Protein AF-0000000087532679 (afdb_homodimer)

Organism: NCBI:txid342944

Solvent-accessible surface area (backbone atoms only — not comparable to full-atom values): 35878 Å² total; per-residue (Å²): 112,37,63,60,51,44,54,58,48,62,66,68,59,57,72,40,58,25,44,44,60,77,24,43,77,76,28,73,90,61,59,66,96,66,51,72,66,53,53,42,48,53,50,46,52,40,54,28,49,45,52,49,39,54,51,51,52,53,37,32,77,70,64,75,39,49,64,50,41,63,47,46,50,32,45,17,40,43,46,17,37,46,68,51,54,57,79,77,25,33,42,28,25,24,64,58,44,52,65,42,43,37,79,63,67,46,50,66,35,37,52,52,28,39,26,56,69,37,73,68,30,60,57,69,54,88,85,49,45,60,49,69,56,31,78,58,75,22,54,33,38,39,52,28,27,52,53,8,39,50,33,52,76,69,68,48,97,48,40,18,36,28,43,36,39,52,52,20,70,57,37,28,44,30,52,35,15,48,19,49,18,24,39,68,31,13,15,25,36,42,34,29,50,30,44,50,50,41,76,71,46,47,50,78,67,62,27,40,28,90,48,73,18,49,34,22,45,40,15,40,27,26,34,38,26,29,34,8,29,23,35,63,26,26,21,42,53,37,38,50,31,50,54,36,6,74,74,34,41,18,24,32,38,23,23,51,36,37,59,73,54,36,61,32,77,81,78,53,61,52,78,78,70,49,54,69,66,58,52,53,56,52,58,63,41,32,29,68,62,17,48,47,46,34,34,39,75,68,68,62,52,48,71,68,60,51,50,51,40,48,52,50,36,54,50,52,50,52,53,25,48,53,56,45,69,68,52,76,80,82,50,70,49,57,56,56,58,73,72,39,95,70,65,51,71,71,55,43,52,50,40,54,54,42,50,57,60,67,70,101,112,36,63,59,49,45,55,58,49,61,67,68,60,57,70,41,57,27,43,46,60,77,24,43,77,75,28,73,91,63,58,65,95,66,52,73,67,52,52,42,48,54,51,46,53,40,54,28,49,46,54,48,40,54,49,50,53,52,37,30,76,70,64,76,38,49,63,48,41,64,48,46,50,33,45,18,41,43,48,17,38,47,69,49,54,58,79,76,25,32,42,27,25,23,66,58,44,52,66,41,44,37,78,63,67,46,51,65,34,37,52,52,28,40,26,55,68,36,72,68,31,61,59,69,56,90,86,51,44,58,49,66,56,30,77,58,75,23,54,34,40,41,52,29,28,52,52,9,38,50,33,52,76,70,69,47,98,49,41,18,35,28,44,39,38,54,51,18,69,55,36,29,44,32,52,34,15,47,19,50,18,24,40,66,31,12,16,24,35,42,35,30,50,29,42,51,47,42,75,69,44,47,48,77,67,61,27,40,27,91,49,75,18,50,34,22,46,39,16,41,27,24,35,38,27,28,34,8,28,24,35,64,26,26,21,40,53,37,38,51,31,51,54,36,6,72,73,36,40,18,24,32,38,22,23,49,37,38,59,74,55,36,62,30,76,79,79,52,61,51,76,79,68,50,55,70,66,58,52,52,56,51,59,64,39,31,28,65,62,16,50,47,46,34,33,40,76,68,68,62,52,50,71,68,61,49,50,52,39,49,53,50,36,54,51,52,51,53,52,26,49,54,57,45,68,68,51,77,80,84,49,71,50,56,57,58,57,72,71,38,93,71,65,51,69,72,55,44,52,50,39,56,52,42,50,58,59,67,71,102

Foldseek 3Di:
DVVVVQVVLLVVFDAFFQFFLQLDGPDPVLFDDDDLVRLVVLLLLLLLLQLVLVVVLVCVVVVLFAWAFRCFFQSLLQSLLLSLFDLQAAEAEAPHNVSSQVVSPDALLLVRCVRRVNVSVQDDDPSRRYHPHDHPQQQSLQVQLVVQLVCVVVVHLYHYEYEGELLSLLDPSNLVSLLSLQVSLGLYEYEYEYQQDDQQRGSVVSDVRPDSQSSSVSSVAHGHEYASLANSRSNSVSNVQNVSSSVRGHYYYYHHIHRLDGRISPDRDRVVRDDPVVNVVSVSSHSSNSSQSNCVVVPSDDPVSSVVSSVVSVVSSVVSSVVSVPDDDDFPLNVLVVPDPDHDPVSVVVNVVRVVVVVD/DVVVVQVVLLVVFDAFFQFFLQLDGPDPVLFDDDDLVLLVVLLLLLLLLQLLLVVVLVCVVVVLFAWAFRCFFQSLLQSLLLSLFDLQAAEAEAPHNVSSQVVSPDALLLVRCVRRVHVSVQDDDPSRRYHPHDHPQLQSLQVQLVVQLVCVVVVHLYHYEYEGELLSLLDPSNLVSLLSLQVSLGLYEYEYEYQQDDQQRGSVVSDVRPDSQSSSVSSVAHGHEYASLANSRSNSVSNVQNVSSSVRGHYYYYHHIHRLDGRISPDRDRVVRDDPVVNVVSVSSHSSNNSQSNCVVVVSDDPVSSVVSSVVSVVSSVVSSVVSVPDDDDFPLNVLVVPDPDHDPVSVVVNVVRVVVVVD

Structure (mmCIF, N/CA/C/O backbone):
data_AF-0000000087532679-model_v1
#
loop_
_entity.id
_entity.type
_entity.pdbx_description
1 polymer 'Pyruvate dehydrogenase E1 component subunit alpha'
#
loop_
_atom_site.group_PDB
_atom_site.id
_atom_site.type_symbol
_atom_site.label_atom_id
_atom_site.label_alt_id
_atom_site.label_comp_id
_atom_site.label_asym_id
_atom_site.label_entity_id
_atom_site.label_seq_id
_atom_site.pdbx_PDB_ins_code
_atom_site.Cartn_x
_atom_site.Cartn_y
_atom_site.Cartn_z
_atom_site.occupancy
_atom_site.B_iso_or_equiv
_atom_site.auth_seq_id
_atom_site.auth_comp_id
_atom_site.auth_asym_id
_atom_site.auth_atom_id
_atom_site.pdbx_PDB_model_num
ATOM 1 N N . MET A 1 1 ? -3.77 -19.828 13.094 1 72.62 1 MET A N 1
ATOM 2 C CA . MET A 1 1 ? -2.443 -19.297 13.398 1 72.62 1 MET A CA 1
ATOM 3 C C . MET A 1 1 ? -2.309 -17.859 12.914 1 72.62 1 MET A C 1
ATOM 5 O O . MET A 1 1 ? -2.053 -16.953 13.703 1 72.62 1 MET A O 1
ATOM 9 N N . ALA A 1 2 ? -2.803 -17.547 11.773 1 78.81 2 ALA A N 1
ATOM 10 C CA . ALA A 1 2 ? -2.617 -16.219 11.195 1 78.81 2 ALA A CA 1
ATOM 11 C C . ALA A 1 2 ? -3.557 -15.195 11.844 1 78.81 2 ALA A C 1
ATOM 13 O O . ALA A 1 2 ? -3.174 -14.047 12.07 1 78.81 2 ALA A O 1
ATOM 14 N N . GLU A 1 3 ? -4.695 -15.688 12.258 1 80.06 3 GLU A N 1
ATOM 15 C CA . GLU A 1 3 ? -5.656 -14.781 12.883 1 80.06 3 GLU A CA 1
ATOM 16 C C . GLU A 1 3 ? -5.168 -14.312 14.25 1 80.06 3 GLU A C 1
ATOM 18 O O . GLU A 1 3 ? -5.305 -13.133 14.586 1 80.06 3 GLU A O 1
ATOM 23 N N . LYS A 1 4 ? -4.613 -15.227 14.93 1 84.81 4 LYS A N 1
ATOM 24 C CA . LYS A 1 4 ? -4.078 -14.898 16.25 1 84.81 4 LYS A CA 1
ATOM 25 C C . LYS A 1 4 ? -2.908 -13.922 16.141 1 84.81 4 LYS A C 1
ATOM 27 O O . LYS A 1 4 ? -2.783 -12.992 16.938 1 84.81 4 LYS A O 1
ATOM 32 N N . THR A 1 5 ? -2.107 -14.078 15.062 1 91.31 5 THR A N 1
ATOM 33 C CA . THR A 1 5 ? -0.958 -13.211 14.828 1 91.31 5 THR A CA 1
ATOM 34 C C . THR A 1 5 ? -1.407 -11.781 14.555 1 91.31 5 THR A C 1
ATOM 36 O O . THR A 1 5 ? -0.875 -10.836 15.133 1 91.31 5 THR A O 1
ATOM 39 N N . LEU A 1 6 ? -2.434 -11.617 13.773 1 94.06 6 LEU A N 1
ATOM 40 C CA . LEU A 1 6 ? -2.93 -10.289 13.414 1 94.06 6 LEU A CA 1
ATOM 41 C C . LEU A 1 6 ? -3.475 -9.562 14.641 1 94.06 6 LEU A C 1
ATOM 43 O O . LEU A 1 6 ? -3.172 -8.391 14.867 1 94.06 6 LEU A O 1
ATOM 47 N N . LYS A 1 7 ? -4.273 -10.273 15.453 1 93.62 7 LYS A N 1
ATOM 48 C CA . LYS A 1 7 ? -4.844 -9.68 16.672 1 93.62 7 LYS A CA 1
ATOM 49 C C . LYS A 1 7 ? -3.748 -9.219 17.625 1 93.62 7 LYS A C 1
ATOM 51 O O . LYS A 1 7 ? -3.832 -8.133 18.188 1 93.62 7 LYS A O 1
ATOM 56 N N . ASN A 1 8 ? -2.746 -10.047 17.766 1 95.06 8 ASN A N 1
ATOM 57 C CA . ASN A 1 8 ? -1.613 -9.719 18.609 1 95.06 8 ASN A CA 1
ATOM 58 C C . ASN A 1 8 ? -0.897 -8.461 18.125 1 95.06 8 ASN A C 1
ATOM 60 O O . ASN A 1 8 ? -0.481 -7.625 18.938 1 95.06 8 ASN A O 1
ATOM 64 N N . ILE A 1 9 ? -0.786 -8.352 16.891 1 95.88 9 ILE A N 1
ATOM 65 C CA . ILE A 1 9 ? -0.089 -7.215 16.281 1 95.88 9 ILE A CA 1
ATOM 66 C C . ILE A 1 9 ? -0.91 -5.941 16.484 1 95.88 9 ILE A C 1
ATOM 68 O O . ILE A 1 9 ? -0.376 -4.91 16.891 1 95.88 9 ILE A O 1
ATOM 72 N N . GLU A 1 10 ? -2.186 -6.047 16.234 1 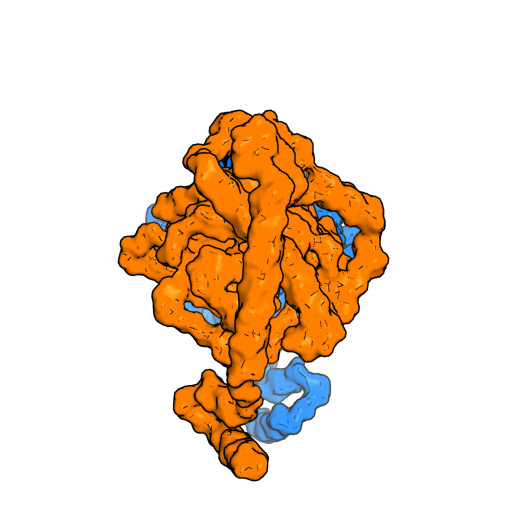95.62 10 GLU A N 1
ATOM 73 C CA . GLU A 1 10 ? -3.072 -4.891 16.344 1 95.62 10 GLU A CA 1
ATOM 74 C C . GLU A 1 10 ? -3.092 -4.328 17.75 1 95.62 10 GLU A C 1
ATOM 76 O O . GLU A 1 10 ? -3.219 -3.117 17.953 1 95.62 10 GLU A O 1
ATOM 81 N N . GLU A 1 11 ? -2.873 -5.121 18.734 1 94.38 11 GLU A N 1
ATOM 82 C CA . GLU A 1 11 ? -2.912 -4.727 20.141 1 94.38 11 GLU A CA 1
ATOM 83 C C . GLU A 1 11 ? -1.656 -3.953 20.531 1 94.38 11 GLU A C 1
ATOM 85 O O . GLU A 1 11 ? -1.617 -3.316 21.594 1 94.38 11 GLU A O 1
ATOM 90 N N . GLN A 1 12 ? -0.713 -3.908 19.672 1 94.56 12 GLN A N 1
ATOM 91 C CA . GLN A 1 12 ? 0.541 -3.227 19.969 1 94.56 12 GLN A CA 1
ATOM 92 C C . GLN A 1 12 ? 0.451 -1.739 19.656 1 94.56 12 GLN A C 1
ATOM 94 O O . GLN A 1 12 ? 1.36 -0.972 19.969 1 94.56 12 GLN A O 1
ATOM 99 N N . PHE A 1 13 ? -0.584 -1.273 19.047 1 96.69 13 PHE A N 1
ATOM 100 C CA . PHE A 1 13 ? -0.722 0.117 18.625 1 96.69 13 PHE A CA 1
ATOM 101 C C . PHE A 1 13 ? -1.685 0.865 19.547 1 96.69 13 PHE A C 1
ATOM 103 O O . PHE A 1 13 ? -2.666 1.446 19.078 1 96.69 13 PHE A O 1
ATOM 110 N N . GLU A 1 14 ? -1.317 0.918 20.75 1 95.88 14 GLU A N 1
ATOM 111 C CA . GLU A 1 14 ? -2.109 1.676 21.719 1 95.88 14 GLU A CA 1
ATOM 112 C C . GLU A 1 14 ? -1.938 3.178 21.516 1 95.88 14 GLU A C 1
ATOM 114 O O . GLU A 1 14 ? -0.854 3.641 21.141 1 95.88 14 GLU A O 1
ATOM 119 N N . MET A 1 15 ? -2.953 3.82 21.781 1 97.75 15 MET A N 1
ATOM 120 C CA . MET A 1 15 ? -2.926 5.27 21.609 1 97.75 15 MET A CA 1
ATOM 121 C C . MET A 1 15 ? -1.982 5.926 22.609 1 97.75 15 MET A C 1
ATOM 123 O O . MET A 1 15 ? -2.121 5.734 23.812 1 97.75 15 MET A O 1
ATOM 127 N N . PHE A 1 16 ? -0.968 6.637 22.156 1 98.31 16 PHE A N 1
ATOM 128 C CA . PHE A 1 16 ? -0.033 7.422 22.953 1 98.31 16 PHE A CA 1
ATOM 129 C C . PHE A 1 16 ? -0.676 8.727 23.406 1 98.31 16 PHE A C 1
ATOM 131 O O . PHE A 1 16 ? -1.255 9.453 22.609 1 98.31 16 PHE A O 1
ATOM 138 N N . GLN A 1 17 ? -0.667 8.984 24.672 1 98.56 17 GLN A N 1
ATOM 139 C CA . GLN A 1 17 ? -1.291 10.156 25.281 1 98.56 17 GLN A CA 1
ATOM 140 C C . GLN A 1 17 ? -0.46 10.672 26.453 1 98.56 17 GLN A C 1
ATOM 142 O O . GLN A 1 17 ? 0.183 9.891 27.156 1 98.56 17 GLN A O 1
ATOM 147 N N . ILE A 1 18 ? -0.441 11.969 26.594 1 98.75 18 ILE A N 1
ATOM 148 C CA . ILE A 1 18 ? 0.29 12.57 27.719 1 98.75 18 ILE A CA 1
ATOM 149 C C . ILE A 1 18 ? -0.682 13.297 28.641 1 98.75 18 ILE A C 1
ATOM 151 O O . ILE A 1 18 ? -0.603 13.164 29.859 1 98.75 18 ILE A O 1
ATOM 155 N N . LEU A 1 19 ? -1.645 14.062 28.047 1 98.69 19 LEU A N 1
ATOM 156 C CA . LEU A 1 19 ? -2.701 14.742 28.781 1 98.69 19 LEU A CA 1
ATOM 157 C C . LEU A 1 19 ? -4.055 14.102 28.516 1 98.69 19 LEU A C 1
ATOM 159 O O . LEU A 1 19 ? -4.383 13.789 27.359 1 98.69 19 LEU A O 1
ATOM 163 N N . ASN A 1 20 ? -4.773 13.891 29.531 1 98 20 ASN A N 1
ATOM 164 C CA . ASN A 1 20 ? -6.145 13.453 29.297 1 98 20 ASN A CA 1
ATOM 165 C C . ASN A 1 20 ? -7.066 14.633 29 1 98 20 ASN A C 1
ATOM 167 O O . ASN A 1 20 ? -6.602 15.766 28.859 1 98 20 ASN A O 1
ATOM 171 N N . GLU A 1 21 ? -8.352 14.422 28.828 1 95.62 21 GLU A N 1
ATOM 172 C CA . GLU A 1 21 ? -9.312 15.43 28.391 1 95.62 21 GLU A CA 1
ATOM 173 C C . GLU A 1 21 ? -9.484 16.516 29.453 1 95.62 21 GLU A C 1
ATOM 175 O O . GLU A 1 21 ? -9.938 17.625 29.141 1 95.62 21 GLU A O 1
ATOM 180 N N . GLU A 1 22 ? -9.078 16.234 30.656 1 96.94 22 GLU A N 1
ATOM 181 C CA . GLU A 1 22 ? -9.203 17.203 31.75 1 96.94 22 GLU A CA 1
ATOM 182 C C . GLU A 1 22 ? -7.906 17.984 31.938 1 96.94 22 GLU A C 1
ATOM 184 O O . GLU A 1 22 ? -7.773 18.75 32.906 1 96.94 22 GLU A O 1
ATOM 189 N N . GLY A 1 23 ? -6.926 17.75 31.047 1 97.69 23 GLY A N 1
ATOM 190 C CA . GLY A 1 23 ? -5.672 18.484 31.125 1 97.69 23 GLY A CA 1
ATOM 191 C C . GLY A 1 23 ? -4.723 17.938 32.188 1 97.69 23 GLY A C 1
ATOM 192 O O . GLY A 1 23 ? -3.779 18.609 32.562 1 97.69 23 GLY A O 1
ATOM 193 N N . LYS A 1 24 ? -4.992 16.75 32.625 1 98.31 24 LYS A N 1
ATOM 194 C CA . LYS A 1 24 ? -4.137 16.109 33.625 1 98.31 24 LYS A CA 1
ATOM 195 C C . LYS A 1 24 ? -3.107 15.203 32.969 1 98.31 24 LYS A C 1
ATOM 197 O O . LYS A 1 24 ? -3.412 14.516 32 1 98.31 24 LYS A O 1
ATOM 202 N N . ILE A 1 25 ? -1.941 15.18 33.531 1 98.38 25 ILE A N 1
ATOM 203 C CA . ILE A 1 25 ? -0.864 14.344 33.031 1 98.38 25 ILE A CA 1
ATOM 204 C C . ILE A 1 25 ? -1.159 12.875 33.312 1 98.38 25 ILE A C 1
ATOM 206 O O . ILE A 1 25 ? -1.368 12.5 34.469 1 98.38 25 ILE A O 1
ATOM 210 N N . VAL A 1 26 ? -1.187 12.047 32.312 1 98.25 26 VAL A N 1
ATOM 211 C CA . VAL A 1 26 ? -1.445 10.625 32.5 1 98.25 26 VAL A CA 1
ATOM 212 C C . VAL A 1 26 ? -0.218 9.82 32.094 1 98.25 26 VAL A C 1
ATOM 214 O O . VAL A 1 26 ? -0.177 8.602 32.281 1 98.25 26 VAL A O 1
ATOM 217 N N . ASN A 1 27 ? 0.764 10.445 31.516 1 97.94 27 ASN A N 1
ATOM 218 C CA . ASN A 1 27 ? 2.039 9.844 31.125 1 97.94 27 ASN A CA 1
ATOM 219 C C . ASN A 1 27 ? 3.207 10.781 31.422 1 97.94 27 ASN A C 1
ATOM 221 O O . ASN A 1 27 ? 3.736 11.422 30.516 1 97.94 27 ASN A O 1
ATOM 225 N N . LYS A 1 28 ? 3.713 10.781 32.625 1 97.25 28 LYS A N 1
ATOM 226 C CA . LYS A 1 28 ? 4.715 11.727 33.094 1 97.25 28 LYS A CA 1
ATOM 227 C C . LYS A 1 28 ? 6.055 11.508 32.406 1 97.25 28 LYS A C 1
ATOM 229 O O . LYS A 1 28 ? 6.785 12.469 32.125 1 97.25 28 LYS A O 1
ATOM 234 N N . ASP A 1 29 ? 6.359 10.281 32.094 1 96.94 29 ASP A N 1
ATOM 235 C CA . ASP A 1 29 ? 7.656 9.93 31.516 1 96.94 29 ASP A CA 1
ATOM 236 C C . ASP A 1 29 ? 7.805 10.5 30.109 1 96.94 29 ASP A C 1
ATOM 238 O O . ASP A 1 29 ? 8.922 10.695 29.641 1 96.94 29 ASP A O 1
ATOM 242 N N . ALA A 1 30 ? 6.664 10.812 29.469 1 97.12 30 ALA A N 1
ATOM 243 C CA . ALA A 1 30 ? 6.707 11.258 28.078 1 97.12 30 ALA A CA 1
ATOM 244 C C . ALA A 1 30 ? 6.578 12.781 27.984 1 97.12 30 ALA A C 1
ATOM 246 O O . ALA A 1 30 ? 6.625 13.344 26.891 1 97.12 30 ALA A O 1
ATOM 247 N N . LEU A 1 31 ? 6.398 13.422 29.125 1 97.56 31 LEU A N 1
ATOM 248 C CA . LEU A 1 31 ? 6.238 14.875 29.109 1 97.56 31 LEU A CA 1
ATOM 249 C C . LEU A 1 31 ? 7.426 15.547 28.438 1 97.56 31 LEU A C 1
ATOM 251 O O . LEU A 1 31 ? 8.57 15.359 28.844 1 97.56 31 LEU A O 1
ATOM 255 N N . PRO A 1 32 ? 7.184 16.281 27.359 1 97.44 32 PRO A N 1
ATOM 256 C CA . PRO A 1 32 ? 8.312 16.922 26.688 1 97.44 32 PRO A CA 1
ATOM 257 C C . PRO A 1 32 ? 8.938 18.047 27.5 1 97.44 32 PRO A C 1
ATOM 259 O O . PRO A 1 32 ? 8.273 18.609 28.375 1 97.44 32 PRO A O 1
ATOM 262 N N . ASP A 1 33 ? 10.188 18.328 27.156 1 95.5 33 ASP A N 1
ATOM 263 C CA . ASP A 1 33 ? 10.922 19.391 27.828 1 95.5 33 ASP A CA 1
ATOM 264 C C . ASP A 1 33 ? 10.703 20.734 27.141 1 95.5 33 ASP A C 1
ATOM 266 O O . ASP A 1 33 ? 11.641 21.312 26.594 1 95.5 33 ASP A O 1
ATOM 270 N N . LEU A 1 34 ? 9.523 21.219 27.234 1 98.19 34 LEU A N 1
ATOM 271 C CA . LEU A 1 34 ? 9.18 22.531 26.688 1 98.19 34 LEU A CA 1
ATOM 272 C C . LEU A 1 34 ? 9.242 23.609 27.781 1 98.19 34 LEU A C 1
ATOM 274 O O . LEU A 1 34 ? 8.812 23.375 28.906 1 98.19 34 LEU A O 1
ATOM 278 N N . SER A 1 35 ? 9.82 24.766 27.438 1 98.31 35 SER A N 1
ATOM 279 C CA . SER A 1 35 ? 9.828 25.891 28.359 1 98.31 35 SER A CA 1
ATOM 280 C C . SER A 1 35 ? 8.43 26.453 28.547 1 98.31 35 SER A C 1
ATOM 282 O O . SER A 1 35 ? 7.523 26.172 27.766 1 98.31 35 SER A O 1
ATOM 284 N N . ASP A 1 36 ? 8.266 27.234 29.562 1 98.31 36 ASP A N 1
ATOM 285 C CA . ASP A 1 36 ? 6.992 27.906 29.797 1 98.31 36 ASP A CA 1
ATOM 286 C C . ASP A 1 36 ? 6.598 28.766 28.594 1 98.31 36 ASP A C 1
ATOM 288 O O . ASP A 1 36 ? 5.434 28.781 28.203 1 98.31 36 ASP A O 1
ATOM 292 N N . GLU A 1 37 ? 7.566 29.406 28.031 1 98.38 37 GLU A N 1
ATOM 293 C CA . GLU A 1 37 ? 7.32 30.25 26.859 1 98.38 37 GLU A CA 1
ATOM 294 C C . GLU A 1 37 ? 6.871 29.422 25.672 1 98.38 37 GLU A C 1
ATOM 296 O O . GLU A 1 37 ? 6 29.844 24.906 1 98.38 37 GLU A O 1
ATOM 301 N N . GLU A 1 38 ? 7.492 28.297 25.531 1 98.69 38 GLU A N 1
ATOM 302 C CA . GLU A 1 38 ? 7.121 27.422 24.422 1 98.69 38 GLU A CA 1
ATOM 303 C C . GLU A 1 38 ? 5.703 26.891 24.594 1 98.69 38 GLU A C 1
ATOM 305 O O . GLU A 1 38 ? 4.957 26.766 23.625 1 98.69 38 GLU A O 1
ATOM 310 N N . LEU A 1 39 ? 5.383 26.516 25.781 1 98.75 39 LEU A N 1
ATOM 311 C CA . LEU A 1 39 ? 4.031 26.047 26.078 1 98.75 39 LEU A CA 1
ATOM 312 C C . LEU A 1 39 ? 3.008 27.141 25.75 1 98.75 39 LEU A C 1
ATOM 314 O O . LEU A 1 39 ? 1.976 26.859 25.141 1 98.75 39 LEU A O 1
ATOM 318 N N . GLN A 1 40 ? 3.26 28.344 26.156 1 98.75 40 GLN A N 1
ATOM 319 C CA . GLN A 1 40 ? 2.371 29.469 25.875 1 98.75 40 GLN A CA 1
ATOM 320 C C . GLN A 1 40 ? 2.271 29.719 24.375 1 98.75 40 GLN A C 1
ATOM 322 O O . GLN A 1 40 ? 1.193 30.031 23.859 1 98.75 40 GLN A O 1
ATOM 327 N N . GLU A 1 41 ? 3.412 29.625 23.734 1 98.69 41 GLU A N 1
ATOM 328 C CA . GLU A 1 41 ? 3.424 29.844 22.297 1 98.69 41 GLU A CA 1
ATOM 329 C C . GLU A 1 41 ? 2.557 28.812 21.578 1 98.69 41 GLU A C 1
ATOM 331 O O . GLU A 1 41 ? 1.839 29.141 20.641 1 98.69 41 GLU A O 1
ATOM 336 N N . LEU A 1 42 ? 2.672 27.609 21.984 1 98.69 42 LEU A N 1
ATOM 337 C CA . LEU A 1 42 ? 1.844 26.562 21.406 1 98.69 42 LEU A CA 1
ATOM 338 C C . LEU A 1 42 ? 0.362 26.875 21.578 1 98.69 42 LEU A C 1
ATOM 340 O O . LEU A 1 42 ? -0.425 26.703 20.641 1 98.69 42 LEU A O 1
ATOM 344 N N . MET A 1 43 ? -0.007 27.328 22.75 1 98.81 43 MET A N 1
ATOM 345 C CA . MET A 1 43 ? -1.391 27.719 23 1 98.81 43 MET A CA 1
ATOM 346 C C . MET A 1 43 ? -1.798 28.891 22.109 1 98.81 43 MET A C 1
ATOM 348 O O . MET A 1 43 ? -2.889 28.875 21.547 1 98.81 43 MET A O 1
ATOM 352 N N . ARG A 1 44 ? -0.934 29.875 22.031 1 98.75 44 ARG A N 1
ATOM 353 C CA . ARG A 1 44 ? -1.205 31.031 21.188 1 98.75 44 ARG A CA 1
ATOM 354 C C . ARG A 1 44 ? -1.485 30.609 19.75 1 98.75 44 ARG A C 1
ATOM 356 O O . ARG A 1 44 ? -2.439 31.078 19.141 1 98.75 44 ARG A O 1
ATOM 363 N N . ARG A 1 45 ? -0.681 29.734 19.234 1 98.81 45 ARG A N 1
ATOM 364 C CA . ARG A 1 45 ? -0.844 29.281 17.859 1 98.81 45 ARG A CA 1
ATOM 365 C C . ARG A 1 45 ? -2.18 28.562 17.672 1 98.81 45 ARG A C 1
ATOM 367 O O . ARG A 1 45 ? -2.848 28.734 16.656 1 98.81 45 ARG A O 1
ATOM 374 N N . MET A 1 46 ? -2.535 27.734 18.609 1 98.88 46 MET A N 1
ATOM 375 C CA . MET A 1 46 ? -3.771 26.969 18.484 1 98.88 46 MET A CA 1
ATOM 376 C C . MET A 1 46 ? -4.988 27.891 18.562 1 98.88 46 MET A C 1
ATOM 378 O O . MET A 1 46 ? -5.906 27.766 17.75 1 98.88 46 MET A O 1
ATOM 382 N N . VAL A 1 47 ? -5 28.828 19.516 1 98.88 47 VAL A N 1
ATOM 383 C CA . VAL A 1 47 ? -6.098 29.766 19.656 1 98.88 47 VAL A CA 1
ATOM 384 C C . VAL A 1 47 ? -6.191 30.641 18.406 1 98.88 47 VAL A C 1
ATOM 386 O O . VAL A 1 47 ? -7.277 30.828 17.859 1 98.88 47 VAL A O 1
ATOM 389 N N . TYR A 1 48 ? -5.031 31.172 18.016 1 98.88 48 TYR A N 1
ATOM 390 C CA . TYR A 1 48 ? -4.965 31.984 16.812 1 98.88 48 TYR A CA 1
ATOM 391 C C . TYR A 1 48 ? -5.566 31.234 15.617 1 98.88 48 TYR A C 1
ATOM 393 O O . TYR A 1 48 ? -6.363 31.812 14.867 1 98.88 48 TYR A O 1
ATOM 401 N N . THR A 1 49 ? -5.199 30.031 15.414 1 98.81 49 THR A N 1
ATOM 402 C CA . THR A 1 49 ? -5.637 29.219 14.289 1 98.81 49 THR A CA 1
ATOM 403 C C . THR A 1 49 ? -7.141 28.984 14.344 1 98.81 49 THR A C 1
ATOM 405 O O . THR A 1 49 ? -7.816 28.984 13.312 1 98.81 49 THR A O 1
ATOM 408 N N . ARG A 1 50 ? -7.727 28.734 15.516 1 98.69 50 ARG A N 1
ATOM 409 C CA . ARG A 1 50 ? -9.172 28.578 15.672 1 98.69 50 ARG A CA 1
ATOM 410 C C . ARG A 1 50 ? -9.906 29.844 15.227 1 98.69 50 ARG A C 1
ATOM 412 O O . ARG A 1 50 ? -10.93 29.766 14.539 1 98.69 50 ARG A O 1
ATOM 419 N N . ILE A 1 51 ? -9.406 30.953 15.664 1 98.62 51 ILE A N 1
ATOM 420 C CA . ILE A 1 51 ? -10.023 32.219 15.305 1 98.62 51 ILE A CA 1
ATOM 421 C C . ILE A 1 51 ? -9.906 32.438 13.797 1 98.62 51 ILE A C 1
ATOM 423 O O . ILE A 1 51 ? -10.867 32.875 13.156 1 98.62 51 ILE A O 1
ATOM 427 N N . TRP A 1 52 ? -8.695 32.156 13.289 1 98.38 52 TRP A N 1
ATOM 428 C CA . TRP A 1 52 ? -8.484 32.219 11.844 1 98.38 52 TRP A CA 1
ATOM 429 C C . TRP A 1 52 ? -9.492 31.359 11.102 1 98.38 52 TRP A C 1
ATOM 431 O O . TRP A 1 52 ? -10.078 31.781 10.109 1 98.38 52 TRP A O 1
ATOM 441 N N . ASP A 1 53 ? -9.711 30.172 11.523 1 98.25 53 ASP A N 1
ATOM 442 C CA . ASP A 1 53 ? -10.664 29.25 10.922 1 98.25 53 ASP A CA 1
ATOM 443 C C . ASP A 1 53 ? -12.07 29.828 10.906 1 98.25 53 ASP A C 1
ATOM 445 O O . ASP A 1 53 ? -12.758 29.781 9.883 1 98.25 53 ASP A O 1
ATOM 449 N N . GLN A 1 54 ? -12.516 30.359 12.016 1 97.81 54 GLN A N 1
ATOM 450 C CA . GLN A 1 54 ? -13.844 30.953 12.141 1 97.81 54 GLN A CA 1
ATOM 451 C C . GLN A 1 54 ? -14.031 32.094 11.148 1 97.81 54 GLN A C 1
ATOM 453 O O . GLN A 1 54 ? -15.062 32.188 10.484 1 97.81 54 GLN A O 1
ATOM 458 N N . ARG A 1 55 ? -13.039 32.875 11.094 1 97.19 55 ARG A N 1
ATOM 459 C CA . ARG A 1 55 ? -13.109 34.031 10.195 1 97.19 55 ARG A CA 1
ATOM 460 C C . ARG A 1 55 ? -13.102 33.594 8.734 1 97.19 55 ARG A C 1
ATOM 462 O O . ARG A 1 55 ? -13.828 34.156 7.91 1 97.19 55 ARG A O 1
ATOM 469 N N . ALA A 1 56 ? -12.227 32.656 8.414 1 97.31 56 ALA A N 1
ATOM 470 C CA . ALA A 1 56 ? -12.156 32.156 7.047 1 97.31 56 ALA A CA 1
ATOM 471 C C . ALA A 1 56 ? -13.492 31.578 6.605 1 97.31 56 ALA A C 1
ATOM 473 O O . ALA A 1 56 ? -13.914 31.766 5.465 1 97.31 56 ALA A O 1
ATOM 474 N N . ILE A 1 57 ? -14.148 30.828 7.465 1 96.81 57 ILE A N 1
ATOM 475 C CA . ILE A 1 57 ? -15.453 30.25 7.176 1 96.81 57 ILE A CA 1
ATOM 476 C C . ILE A 1 57 ? -16.453 31.359 6.883 1 96.81 57 ILE A C 1
ATOM 478 O O . ILE A 1 57 ? -17.219 31.281 5.918 1 96.81 57 ILE A O 1
ATOM 482 N N . SER A 1 58 ? -16.422 32.344 7.75 1 96.25 58 SER A N 1
ATOM 483 C CA . SER A 1 58 ? -17.328 33.5 7.562 1 96.25 58 SER A CA 1
ATOM 484 C C . SER A 1 58 ? -17.062 34.188 6.227 1 96.25 58 SER A C 1
ATOM 486 O O . SER A 1 58 ? -18 34.531 5.504 1 96.25 58 SER A O 1
ATOM 488 N N . LEU A 1 59 ? -15.82 34.438 5.926 1 95.94 59 LEU A N 1
ATOM 489 C CA . LEU A 1 59 ? -15.438 35.062 4.676 1 95.94 59 LEU A CA 1
ATOM 490 C C . LEU A 1 59 ? -15.859 34.25 3.477 1 95.94 59 LEU A C 1
ATOM 492 O O . LEU A 1 59 ? -16.266 34.781 2.447 1 95.94 59 LEU A O 1
ATOM 496 N N . ASN A 1 60 ? -15.672 32.938 3.615 1 95.88 60 ASN A N 1
ATOM 497 C CA . ASN A 1 60 ? -16.109 32.031 2.557 1 95.88 60 ASN A CA 1
ATOM 498 C C . ASN A 1 60 ? -17.625 32.156 2.324 1 95.88 60 ASN A C 1
ATOM 500 O O . ASN A 1 60 ? -18.078 32.25 1.182 1 95.88 60 ASN A O 1
ATOM 504 N N . ARG A 1 61 ? -18.406 32.156 3.342 1 94.62 61 ARG A N 1
ATOM 505 C CA . ARG A 1 61 ? -19.859 32.281 3.26 1 94.62 61 ARG A CA 1
ATOM 506 C C . ARG A 1 61 ? -20.281 33.562 2.602 1 94.62 61 ARG A C 1
ATOM 508 O O . ARG A 1 61 ? -21.297 33.625 1.901 1 94.62 61 ARG A O 1
ATOM 515 N N . GLN A 1 62 ? -19.469 34.562 2.729 1 94.06 62 GLN A N 1
ATOM 516 C CA . GLN A 1 62 ? -19.719 35.875 2.139 1 94.06 62 GLN A CA 1
ATOM 517 C C . GLN A 1 62 ? -19.281 35.906 0.681 1 94.06 62 GLN A C 1
ATOM 519 O O . GLN A 1 62 ? -19.5 36.906 -0.012 1 94.06 62 GLN A O 1
ATOM 524 N N . GLY A 1 63 ? -18.609 34.906 0.262 1 92.38 63 GLY A N 1
ATOM 525 C CA . GLY A 1 63 ? -18.141 34.844 -1.115 1 92.38 63 GLY A CA 1
ATOM 526 C C . GLY A 1 63 ? -16.797 35.531 -1.321 1 92.38 63 GLY A C 1
ATOM 527 O O . GLY A 1 63 ? -16.359 35.719 -2.457 1 92.38 63 GLY A O 1
ATOM 528 N N . ARG A 1 64 ? -16.141 35.812 -0.205 1 92.12 64 ARG A N 1
ATOM 529 C CA . ARG A 1 64 ? -14.891 36.562 -0.296 1 92.12 64 ARG A CA 1
ATOM 530 C C . ARG A 1 64 ? -13.695 35.625 -0.355 1 92.12 64 ARG A C 1
ATOM 532 O O . ARG A 1 64 ? -12.578 36.062 -0.675 1 92.12 64 ARG A O 1
ATOM 539 N N . LEU A 1 65 ? -13.875 34.406 -0.001 1 93.38 65 LEU A N 1
ATOM 540 C CA . LEU A 1 65 ? -12.875 33.375 -0.153 1 93.38 65 LEU A CA 1
ATOM 541 C C . LEU A 1 65 ? -13.391 32.25 -1.05 1 93.38 65 LEU A C 1
ATOM 543 O O . LEU A 1 65 ? -14.594 32.125 -1.262 1 93.38 65 LEU A O 1
ATOM 547 N N . GLY A 1 66 ? -12.484 31.578 -1.667 1 91.94 66 GLY A N 1
ATOM 548 C CA . GLY A 1 66 ? -12.852 30.422 -2.488 1 91.94 66 GLY A CA 1
ATOM 549 C C . GLY A 1 66 ? -12.875 29.125 -1.717 1 91.94 66 GLY A C 1
ATOM 550 O O . GLY A 1 66 ? -13.531 29.031 -0.679 1 91.94 66 GLY A O 1
ATOM 551 N N . PHE A 1 67 ? -12.055 28.219 -2.174 1 91.56 67 PHE A N 1
ATOM 552 C CA . PHE A 1 67 ? -11.953 26.922 -1.539 1 91.56 67 PHE A CA 1
ATOM 553 C C . PHE A 1 67 ? -11.406 27.047 -0.123 1 91.56 67 PHE A C 1
ATOM 555 O O . PHE A 1 67 ? -10.367 27.656 0.093 1 91.56 67 PHE A O 1
ATOM 562 N N . TYR A 1 68 ? -12.133 26.469 0.83 1 95.38 68 TYR A N 1
ATOM 563 C CA . TYR A 1 68 ? -11.633 26.422 2.197 1 95.38 68 TYR A CA 1
ATOM 564 C C . TYR A 1 68 ? -12.039 25.141 2.891 1 95.38 68 TYR A C 1
ATOM 566 O O . TYR A 1 68 ? -13.195 24.719 2.818 1 95.38 68 TYR A O 1
ATOM 574 N N . ALA A 1 69 ? -11.086 24.5 3.525 1 96.62 69 ALA A N 1
ATOM 575 C CA . ALA A 1 69 ? -11.305 23.328 4.355 1 96.62 69 ALA A CA 1
ATOM 576 C C . ALA A 1 69 ? -11.141 23.656 5.836 1 96.62 69 ALA A C 1
ATOM 578 O O . ALA A 1 69 ? -10.023 23.891 6.309 1 96.62 69 ALA A O 1
ATOM 579 N N . PRO A 1 70 ? -12.227 23.641 6.582 1 97.06 70 PRO A N 1
ATOM 580 C CA . PRO A 1 70 ? -12.148 23.984 8.008 1 97.06 70 PRO A CA 1
ATOM 581 C C . PRO A 1 70 ? -11.148 23.125 8.766 1 97.06 70 PRO A C 1
ATOM 583 O O . PRO A 1 70 ? -10.969 21.938 8.453 1 97.06 70 PRO A O 1
ATOM 586 N N . VAL A 1 71 ? -10.586 23.672 9.875 1 98 71 VAL A N 1
ATOM 587 C CA . VAL A 1 71 ? -9.492 22.984 10.539 1 98 71 VAL A CA 1
ATOM 588 C C . VAL A 1 71 ? -9.812 22.797 12.016 1 98 71 VAL A C 1
ATOM 590 O O . VAL A 1 71 ? -9.094 22.094 12.734 1 98 71 VAL A O 1
ATOM 593 N N . ALA A 1 72 ? -10.977 23.438 12.469 1 97.94 72 ALA A N 1
ATOM 594 C CA . ALA A 1 72 ? -11.305 23.391 13.891 1 97.94 72 ALA A CA 1
ATOM 595 C C . ALA A 1 72 ? -11.383 21.953 14.383 1 97.94 72 ALA A C 1
ATOM 597 O O . ALA A 1 72 ? -11.977 21.094 13.719 1 97.94 72 ALA A O 1
ATOM 598 N N . GLY A 1 73 ? -10.82 21.656 15.492 1 98 73 GLY A N 1
ATOM 599 C CA . GLY A 1 73 ? -10.758 20.328 16.094 1 98 73 GLY A CA 1
ATOM 600 C C . GLY A 1 73 ? -9.445 19.625 15.844 1 98 73 GLY A C 1
ATOM 601 O O . GLY A 1 73 ? -9.117 18.641 16.531 1 98 73 GLY A O 1
ATOM 602 N N . GLN A 1 74 ? -8.641 20.141 14.867 1 98.56 74 GLN A N 1
ATOM 603 C CA . GLN A 1 74 ? -7.422 19.453 14.477 1 98.56 74 GLN A CA 1
ATOM 604 C C . GLN A 1 74 ? -6.184 20.266 14.844 1 98.56 74 GLN A C 1
ATOM 606 O O . GLN A 1 74 ? -5.082 19.969 14.367 1 98.56 74 GLN A O 1
ATOM 611 N N . GLU A 1 75 ? -6.34 21.328 15.688 1 98.75 75 GLU A N 1
ATOM 612 C CA . GLU A 1 75 ? -5.258 22.266 15.984 1 98.75 75 GLU A CA 1
ATOM 613 C C . GLU A 1 75 ? -4.066 21.547 16.625 1 98.75 75 GLU A C 1
ATOM 615 O O . GLU A 1 75 ? -2.916 21.812 16.266 1 98.75 75 GLU A O 1
ATOM 620 N N . ALA A 1 76 ? -4.363 20.625 17.531 1 98.88 76 ALA A N 1
ATOM 621 C CA . ALA A 1 76 ? -3.277 19.938 18.219 1 98.88 76 ALA A CA 1
ATOM 622 C C . ALA A 1 76 ? -2.467 19.078 17.266 1 98.88 76 ALA A C 1
ATOM 624 O O . ALA A 1 76 ? -1.235 19.078 17.297 1 98.88 76 ALA A O 1
ATOM 625 N N . SER A 1 77 ? -3.141 18.297 16.438 1 98.75 77 SER A N 1
ATOM 626 C CA . SER A 1 77 ? -2.469 17.469 15.43 1 98.75 77 SER A CA 1
ATOM 627 C C . SER A 1 77 ? -1.596 18.312 14.516 1 98.75 77 SER A C 1
ATOM 629 O O . SER A 1 77 ? -0.447 17.953 14.242 1 98.75 77 SER A O 1
ATOM 631 N N . MET A 1 78 ? -2.139 19.406 14.062 1 98.81 78 MET A N 1
ATOM 632 C CA . MET A 1 78 ? -1.47 20.266 13.094 1 98.81 78 MET A CA 1
ATOM 633 C C . MET A 1 78 ? -0.288 20.984 13.734 1 98.81 78 MET A C 1
ATOM 635 O O . MET A 1 78 ? 0.841 20.891 13.25 1 98.81 78 MET A O 1
ATOM 639 N N . LEU A 1 79 ? -0.506 21.609 14.844 1 98.81 79 LEU A N 1
ATOM 640 C CA . LEU A 1 79 ? 0.479 22.547 15.359 1 98.81 79 LEU A CA 1
ATOM 641 C C . LEU A 1 79 ? 1.444 21.859 16.312 1 98.81 79 LEU A C 1
ATOM 643 O O . LEU A 1 79 ? 2.594 22.281 16.469 1 98.81 79 LEU A O 1
ATOM 647 N N . GLY A 1 80 ? 0.965 20.766 16.984 1 98.81 80 GLY A N 1
ATOM 648 C CA . GLY A 1 80 ? 1.919 19.953 17.734 1 98.81 80 GLY A CA 1
ATOM 649 C C . GLY A 1 80 ? 3 19.359 16.859 1 98.81 80 GLY A C 1
ATOM 650 O O . GLY A 1 80 ? 4.172 19.328 17.234 1 98.81 80 GLY A O 1
ATOM 651 N N . SER A 1 81 ? 2.615 18.875 15.688 1 98.88 81 SER A N 1
ATOM 652 C CA . SER A 1 81 ? 3.568 18.281 14.758 1 98.88 81 SER A CA 1
ATOM 653 C C . SER A 1 81 ? 4.461 19.344 14.125 1 98.88 81 SER A C 1
ATOM 655 O O . SER A 1 81 ? 5.68 19.188 14.055 1 98.88 81 SER A O 1
ATOM 657 N N . GLN A 1 82 ? 3.881 20.422 13.734 1 98.75 82 GLN A N 1
ATOM 658 C CA . GLN A 1 82 ? 4.637 21.5 13.094 1 98.75 82 GLN A CA 1
ATOM 659 C C . GLN A 1 82 ? 5.645 22.109 14.062 1 98.75 82 GLN A C 1
ATOM 661 O O . GLN A 1 82 ? 6.766 22.453 13.672 1 98.75 82 GLN A O 1
ATOM 666 N N . PHE A 1 83 ? 5.258 22.281 15.32 1 98.56 83 PHE A N 1
ATOM 667 C CA . PHE A 1 83 ? 6.066 22.953 16.328 1 98.56 83 PHE A CA 1
ATOM 668 C C . PHE A 1 83 ? 7.344 22.172 16.609 1 98.56 83 PHE A C 1
ATOM 670 O O . PHE A 1 83 ? 8.32 22.719 17.109 1 98.56 83 PHE A O 1
ATOM 677 N N . SER A 1 84 ? 7.359 20.906 16.312 1 97.44 84 SER A N 1
ATOM 678 C CA . SER A 1 84 ? 8.492 20.031 16.562 1 97.44 84 SER A CA 1
ATOM 679 C C . SER A 1 84 ? 9.539 20.141 15.453 1 97.44 84 SER A C 1
ATOM 681 O O . SER A 1 84 ? 10.641 19.594 15.578 1 97.44 84 SER A O 1
ATOM 683 N N . LEU A 1 85 ? 9.273 20.859 14.414 1 98 85 LEU A N 1
ATOM 684 C CA . LEU A 1 85 ? 10.141 20.906 13.234 1 98 85 LEU A CA 1
ATOM 685 C C . LEU A 1 85 ? 11.172 22.016 13.359 1 98 85 LEU A C 1
ATOM 687 O O . LEU A 1 85 ? 10.945 23 14.07 1 98 85 LEU A O 1
ATOM 691 N N . ASP A 1 86 ? 12.25 21.797 12.641 1 96.06 86 ASP A N 1
ATOM 692 C CA . ASP A 1 86 ? 13.203 22.859 12.352 1 96.06 86 ASP A CA 1
ATOM 693 C C . ASP A 1 86 ? 12.719 23.734 11.195 1 96.06 86 ASP A C 1
ATOM 695 O O . ASP A 1 86 ? 12.023 23.266 10.305 1 96.06 86 ASP A O 1
ATOM 699 N N . LYS A 1 87 ? 13.164 24.984 11.203 1 94.94 87 LYS A N 1
ATOM 700 C CA . LYS A 1 87 ? 12.75 25.922 10.156 1 94.94 87 LYS A CA 1
ATOM 701 C C . LYS A 1 87 ? 13.203 25.438 8.781 1 94.94 87 LYS A C 1
ATOM 703 O O . LYS A 1 87 ? 12.586 25.781 7.766 1 94.94 87 LYS A O 1
ATOM 708 N N . GLU A 1 88 ? 14.234 24.594 8.789 1 96.75 88 GLU A N 1
ATOM 709 C CA . GLU A 1 88 ? 14.789 24.141 7.516 1 96.75 88 GLU A CA 1
ATOM 710 C C . GLU A 1 88 ? 14.18 22.812 7.09 1 96.75 88 GLU A C 1
ATOM 712 O O . GLU A 1 88 ? 14.492 22.297 6.02 1 96.75 88 GLU A O 1
ATOM 717 N N . ASP A 1 89 ? 13.336 22.25 7.902 1 98.5 89 ASP A N 1
ATOM 718 C CA . ASP A 1 89 ? 12.602 21.062 7.488 1 98.5 89 ASP A CA 1
ATOM 719 C C . ASP A 1 89 ? 11.586 21.406 6.398 1 98.5 89 ASP A C 1
ATOM 721 O O . ASP A 1 89 ? 11.195 22.562 6.238 1 98.5 89 ASP A O 1
ATOM 725 N N . TRP A 1 90 ? 11.234 20.391 5.613 1 98.62 90 TRP A N 1
ATOM 726 C CA . TRP A 1 90 ? 10.289 20.594 4.516 1 98.62 90 TRP A CA 1
ATOM 727 C C . TRP A 1 90 ? 8.898 20.125 4.898 1 98.62 90 TRP A C 1
ATOM 729 O O . TRP A 1 90 ? 8.75 19.078 5.535 1 98.62 90 TRP A O 1
ATOM 739 N N . ILE A 1 91 ? 7.879 20.891 4.559 1 98.62 91 ILE A N 1
ATOM 740 C CA . ILE A 1 91 ? 6.488 20.5 4.75 1 98.62 91 ILE A CA 1
ATOM 741 C C . ILE A 1 91 ? 5.816 20.297 3.393 1 98.62 91 ILE A C 1
ATOM 743 O O . ILE A 1 91 ? 5.82 21.203 2.553 1 98.62 91 ILE A O 1
ATOM 747 N N . LEU A 1 92 ? 5.32 19.141 3.129 1 98.31 92 LEU A N 1
ATOM 748 C CA . LEU A 1 92 ? 4.52 18.812 1.954 1 98.31 92 LEU A CA 1
ATOM 749 C C . LEU A 1 92 ? 3.08 18.5 2.346 1 98.31 92 LEU A C 1
ATOM 751 O O . LEU A 1 92 ? 2.705 17.328 2.471 1 98.31 92 LEU A O 1
ATOM 755 N N . PRO A 1 93 ? 2.264 19.484 2.389 1 96.81 93 PRO A N 1
ATOM 756 C CA . PRO A 1 93 ? 0.958 19.406 3.047 1 96.81 93 PRO A CA 1
ATOM 757 C C . PRO A 1 93 ? -0.145 18.922 2.107 1 96.81 93 PRO A C 1
ATOM 759 O O . PRO A 1 93 ? 0.031 18.938 0.886 1 96.81 93 PRO A O 1
ATOM 762 N N . GLY A 1 94 ? -1.225 18.438 2.686 1 96.19 94 GLY A N 1
ATOM 763 C CA . GLY A 1 94 ? -2.502 18.359 1.994 1 96.19 94 GLY A CA 1
ATOM 764 C C . GLY A 1 94 ? -3.271 19.656 2.004 1 96.19 94 GLY A C 1
ATOM 765 O O . GLY A 1 94 ? -2.834 20.641 2.611 1 96.19 94 GLY A O 1
ATOM 766 N N . TYR A 1 95 ? -4.43 19.672 1.391 1 95.44 95 TYR A N 1
ATOM 767 C CA . TYR A 1 95 ? -5.172 20.891 1.124 1 95.44 95 TYR A CA 1
ATOM 768 C C . TYR A 1 95 ? -5.703 21.5 2.416 1 95.44 95 TYR A C 1
ATOM 770 O O . TYR A 1 95 ? -6.07 22.672 2.451 1 95.44 95 TYR A O 1
ATOM 778 N N . ARG A 1 96 ? -5.762 20.75 3.439 1 97.12 96 ARG A N 1
ATOM 779 C CA . ARG A 1 96 ? -6.297 21.25 4.695 1 97.12 96 ARG A CA 1
ATOM 780 C C . ARG A 1 96 ? -5.176 21.719 5.621 1 97.12 96 ARG A C 1
ATOM 782 O O . ARG A 1 96 ? -5.418 22.438 6.586 1 97.12 96 ARG A O 1
ATOM 789 N N . ASP A 1 97 ? -3.973 21.422 5.355 1 97.69 97 ASP A N 1
ATOM 790 C CA . ASP A 1 97 ? -2.848 21.609 6.266 1 97.69 97 ASP A CA 1
ATOM 791 C C . ASP A 1 97 ? -2.189 22.969 6.062 1 97.69 97 ASP A C 1
ATOM 793 O O . ASP A 1 97 ? -0.961 23.078 6.07 1 97.69 97 ASP A O 1
ATOM 797 N N . ILE A 1 98 ? -3.004 23.969 5.902 1 97.62 98 ILE A N 1
ATOM 798 C CA . ILE A 1 98 ? -2.535 25.312 5.633 1 97.62 98 ILE A CA 1
ATOM 799 C C . ILE A 1 98 ? -1.953 25.922 6.906 1 97.62 98 ILE A C 1
ATOM 801 O O . ILE A 1 98 ? -0.937 26.625 6.859 1 97.62 98 ILE A O 1
ATOM 805 N N . PRO A 1 99 ? -2.527 25.656 8.102 1 98.56 99 PRO A N 1
ATOM 806 C CA . PRO A 1 99 ? -1.957 26.219 9.328 1 98.56 99 PRO A CA 1
ATOM 807 C C . PRO A 1 99 ? -0.498 25.812 9.539 1 98.56 99 PRO A C 1
ATOM 809 O O . PRO A 1 99 ? 0.318 26.641 9.953 1 98.56 99 PRO A O 1
ATOM 812 N N . GLN A 1 100 ? -0.146 24.609 9.266 1 98.62 100 GLN A N 1
ATOM 813 C CA . GLN A 1 100 ? 1.241 24.172 9.383 1 98.62 100 GLN A CA 1
ATOM 814 C C . GLN A 1 100 ? 2.156 25.016 8.492 1 98.62 100 GLN A C 1
ATOM 816 O O . GLN A 1 100 ? 3.268 25.359 8.891 1 98.62 100 GLN A O 1
ATOM 821 N N . MET A 1 101 ? 1.664 25.328 7.324 1 98 101 MET A N 1
ATOM 822 C CA . MET A 1 101 ? 2.447 26.109 6.379 1 98 101 MET A CA 1
ATOM 823 C C . MET A 1 101 ? 2.66 27.531 6.895 1 98 101 MET A C 1
ATOM 825 O O . MET A 1 101 ? 3.775 28.047 6.848 1 98 101 MET A O 1
ATOM 829 N N . VAL A 1 102 ? 1.579 28.125 7.371 1 98.06 102 VAL A N 1
ATOM 830 C CA . VAL A 1 102 ? 1.645 29.516 7.84 1 98.06 102 VAL A CA 1
ATOM 831 C C . VAL A 1 102 ? 2.602 29.609 9.023 1 98.06 102 VAL A C 1
ATOM 833 O O . VAL A 1 102 ? 3.447 30.5 9.078 1 98.06 102 VAL A O 1
ATOM 836 N N . TRP A 1 103 ? 2.529 28.703 9.914 1 98.19 103 TRP A N 1
ATOM 837 C CA . TRP A 1 103 ? 3.387 28.75 11.094 1 98.19 103 TRP A CA 1
ATOM 838 C C . TRP A 1 103 ? 4.809 28.328 10.75 1 98.19 103 TRP A C 1
ATOM 840 O O . TRP A 1 103 ? 5.715 28.438 11.578 1 98.19 103 TRP A O 1
ATOM 850 N N . HIS A 1 104 ? 4.988 27.797 9.523 1 97.69 104 HIS A N 1
ATOM 851 C CA . HIS A 1 104 ? 6.328 27.484 9.031 1 97.69 104 HIS A CA 1
ATOM 852 C C . HIS A 1 104 ? 6.898 28.641 8.227 1 97.69 104 HIS A C 1
ATOM 854 O O . HIS A 1 104 ? 8.016 28.562 7.707 1 97.69 104 HIS A O 1
ATOM 860 N N . GLY A 1 105 ? 6.055 29.672 7.977 1 96.5 105 GLY A N 1
ATOM 861 C CA . GLY A 1 105 ? 6.629 30.891 7.402 1 96.5 105 GLY A CA 1
ATOM 862 C C . GLY A 1 105 ? 5.781 31.484 6.297 1 96.5 105 GLY A C 1
ATOM 863 O O . GLY A 1 105 ? 6.027 32.594 5.859 1 96.5 105 GLY A O 1
ATOM 864 N N . MET A 1 106 ? 4.789 30.797 5.852 1 96.81 106 MET A N 1
ATOM 865 C CA . MET A 1 106 ? 3.896 31.328 4.824 1 96.81 106 MET A CA 1
ATOM 866 C C . MET A 1 106 ? 3.043 32.469 5.379 1 96.81 106 MET A C 1
ATOM 868 O O . MET A 1 106 ? 2.57 32.406 6.516 1 96.81 106 MET A O 1
ATOM 872 N N . SER A 1 107 ? 2.83 33.5 4.613 1 96.38 107 SER A N 1
ATOM 873 C CA . SER A 1 107 ? 2 34.594 5.078 1 96.38 107 SER A CA 1
ATOM 874 C C . SER A 1 107 ? 0.517 34.25 4.977 1 96.38 107 SER A C 1
ATOM 876 O O . SER A 1 107 ? 0.117 33.438 4.145 1 96.38 107 SER A O 1
ATOM 878 N N . LEU A 1 108 ? -0.285 34.844 5.828 1 97.25 108 LEU A N 1
ATOM 879 C CA . LEU A 1 108 ? -1.733 34.688 5.746 1 97.25 108 LEU A CA 1
ATOM 880 C C . LEU A 1 108 ? -2.258 35.156 4.395 1 97.25 108 LEU A C 1
ATOM 882 O O . LEU A 1 108 ? -3.189 34.562 3.846 1 97.25 108 LEU A O 1
ATOM 886 N N . HIS A 1 109 ? -1.655 36.219 3.943 1 95.94 109 HIS A N 1
ATOM 887 C CA . HIS A 1 109 ? -2.006 36.75 2.631 1 95.94 109 HIS A CA 1
ATOM 888 C C . HIS A 1 109 ? -1.856 35.688 1.548 1 95.94 109 HIS A C 1
ATOM 890 O O . HIS A 1 109 ? -2.756 35.5 0.725 1 95.94 109 HIS A O 1
ATOM 896 N N . GLN A 1 110 ? -0.803 35.031 1.522 1 95.75 110 GLN A N 1
ATOM 897 C CA . GLN A 1 110 ? -0.552 33.969 0.552 1 95.75 110 GLN A CA 1
ATOM 898 C C . GLN A 1 110 ? -1.532 32.812 0.735 1 95.75 110 GLN A C 1
ATOM 900 O O . GLN A 1 110 ? -1.982 32.219 -0.244 1 95.75 110 GLN A O 1
ATOM 905 N N . ALA A 1 111 ? -1.795 32.5 1.947 1 96.81 111 ALA A N 1
ATOM 906 C CA . ALA A 1 111 ? -2.768 31.453 2.242 1 96.81 111 ALA A CA 1
ATOM 907 C C . ALA A 1 111 ? -4.137 31.797 1.663 1 96.81 111 ALA A C 1
ATOM 909 O O . ALA A 1 111 ? -4.82 30.922 1.112 1 96.81 111 ALA A O 1
ATOM 910 N N . PHE A 1 112 ? -4.559 33.031 1.797 1 97.38 112 PHE A N 1
ATOM 911 C CA . PHE A 1 112 ? -5.855 33.438 1.284 1 97.38 112 PHE A CA 1
ATOM 912 C C . PHE A 1 112 ? -5.848 33.5 -0.239 1 97.38 112 PHE A C 1
ATOM 914 O O . PHE A 1 112 ? -6.867 33.219 -0.878 1 97.38 112 PHE A O 1
ATOM 921 N N . LEU A 1 113 ? -4.719 33.875 -0.839 1 96.12 113 LEU A N 1
ATOM 922 C CA . LEU A 1 113 ? -4.602 33.812 -2.291 1 96.12 113 LEU A CA 1
ATOM 923 C C . LEU A 1 113 ? -4.758 32.375 -2.789 1 96.12 113 LEU A C 1
ATOM 925 O O . LEU A 1 113 ? -5.402 32.125 -3.812 1 96.12 113 LEU A O 1
ATOM 929 N N . PHE A 1 114 ? -4.145 31.422 -2.09 1 95.38 114 PHE A N 1
ATOM 930 C CA . PHE A 1 114 ? -4.32 30.016 -2.416 1 95.38 114 PHE A CA 1
ATOM 931 C C . PHE A 1 114 ? -5.793 29.625 -2.371 1 95.38 114 PHE A C 1
ATOM 933 O O . PHE A 1 114 ? -6.297 28.969 -3.279 1 95.38 114 PHE A O 1
ATOM 940 N N . SER A 1 115 ? -6.441 30 -1.319 1 95.31 115 SER A N 1
ATOM 941 C CA . SER A 1 115 ? -7.867 29.719 -1.182 1 95.31 115 SER A CA 1
ATOM 942 C C . SER A 1 115 ? -8.656 30.266 -2.363 1 95.31 115 SER A C 1
ATOM 944 O O . SER A 1 115 ? -9.609 29.625 -2.828 1 95.31 115 SER A O 1
ATOM 946 N N . ARG A 1 116 ? -8.258 31.375 -2.922 1 94.62 116 ARG A N 1
ATOM 947 C CA . ARG A 1 116 ? -8.969 32.031 -4.016 1 94.62 116 ARG A CA 1
ATOM 948 C C . ARG A 1 116 ? -8.555 31.453 -5.363 1 94.62 116 ARG A C 1
ATOM 950 O O . ARG A 1 116 ? -9.039 31.891 -6.41 1 94.62 116 ARG A O 1
ATOM 957 N N . GLY A 1 117 ? -7.609 30.562 -5.395 1 92.81 117 GLY A N 1
ATOM 958 C CA . GLY A 1 117 ? -7.152 29.938 -6.629 1 92.81 117 GLY A CA 1
ATOM 959 C C . GLY A 1 117 ? -6.219 30.828 -7.43 1 92.81 117 GLY A C 1
ATOM 960 O O . GLY A 1 117 ? -6.031 30.625 -8.633 1 92.81 117 GLY A O 1
ATOM 961 N N . HIS A 1 118 ? -5.758 31.906 -6.812 1 94.06 118 HIS A N 1
ATOM 962 C CA . HIS A 1 118 ? -4.801 32.781 -7.469 1 94.06 118 HIS A CA 1
ATOM 963 C C . HIS A 1 118 ? -3.42 32.125 -7.551 1 94.06 118 HIS A C 1
ATOM 965 O O . HIS A 1 118 ? -2.943 31.562 -6.57 1 94.06 118 HIS A O 1
ATOM 971 N N . PHE A 1 119 ? -2.701 32.188 -8.688 1 92.88 119 PHE A N 1
ATOM 972 C CA . PHE A 1 119 ? -1.45 31.469 -8.898 1 92.88 119 PHE A CA 1
ATOM 973 C C . PHE A 1 119 ? -0.373 31.969 -7.945 1 92.88 119 PHE A C 1
ATOM 975 O O . PHE A 1 119 ? 0.544 31.234 -7.59 1 92.88 119 PHE A O 1
ATOM 982 N N . LYS A 1 120 ? -0.451 33.188 -7.418 1 93 120 LYS A N 1
ATOM 983 C CA . LYS A 1 120 ? 0.518 33.75 -6.48 1 93 120 LYS A CA 1
ATOM 984 C C . LYS A 1 120 ? 0.452 33.031 -5.133 1 93 120 LYS A C 1
ATOM 986 O O . LYS A 1 120 ? 1.398 33.094 -4.344 1 93 120 LYS A O 1
ATOM 991 N N . GLY A 1 121 ? -0.693 32.438 -4.926 1 92.75 121 GLY A N 1
ATOM 992 C CA . GLY A 1 121 ? -0.816 31.641 -3.713 1 92.75 121 GLY A CA 1
ATOM 993 C C . GLY A 1 121 ? 0.116 30.453 -3.688 1 92.75 121 GLY A C 1
ATOM 994 O O . GLY A 1 121 ? 0.446 29.938 -2.617 1 92.75 121 GLY A O 1
ATOM 995 N N . GLY A 1 122 ? 0.537 30.031 -4.883 1 90.75 122 GLY A N 1
ATOM 996 C CA . GLY A 1 122 ? 1.39 28.859 -4.988 1 90.75 122 GLY A CA 1
ATOM 997 C C . GLY A 1 122 ? 2.852 29.203 -5.203 1 90.75 122 GLY A C 1
ATOM 998 O O . GLY A 1 122 ? 3.686 28.312 -5.367 1 90.75 122 GLY A O 1
ATOM 999 N N . GLN A 1 123 ? 3.127 30.406 -5.207 1 89.38 123 GLN A N 1
ATOM 1000 C CA . GLN A 1 123 ? 4.5 30.844 -5.422 1 89.38 123 GLN A CA 1
ATOM 1001 C C . GLN A 1 123 ? 5.215 31.078 -4.094 1 89.38 123 GLN A C 1
ATOM 1003 O O . GLN A 1 123 ? 5.258 32.219 -3.6 1 89.38 123 GLN A O 1
ATOM 1008 N N . MET A 1 124 ? 5.789 29.984 -3.605 1 89.31 124 MET A N 1
ATOM 1009 C CA . MET A 1 124 ? 6.473 30.062 -2.316 1 89.31 124 MET A CA 1
ATOM 1010 C C . MET A 1 124 ? 7.746 30.906 -2.428 1 89.31 124 MET A C 1
ATOM 1012 O O . MET A 1 124 ? 8.477 30.797 -3.414 1 89.31 124 MET A O 1
ATOM 1016 N N . ALA A 1 125 ? 7.945 31.719 -1.432 1 87.38 125 ALA A N 1
ATOM 1017 C CA . ALA A 1 125 ? 9.164 32.531 -1.395 1 87.38 125 ALA A CA 1
ATOM 1018 C C . ALA A 1 125 ? 10.398 31.641 -1.223 1 87.38 125 ALA A C 1
ATOM 1020 O O . ALA A 1 125 ? 10.312 30.547 -0.672 1 87.38 125 ALA A O 1
ATOM 1021 N N . GLU A 1 126 ? 11.508 32.188 -1.718 1 87.81 126 GLU A N 1
ATOM 1022 C CA . GLU A 1 126 ? 12.773 31.5 -1.513 1 87.81 126 GLU A CA 1
ATOM 1023 C C . GLU A 1 126 ? 13.062 31.312 -0.027 1 87.81 126 GLU A C 1
ATOM 1025 O O . GLU A 1 126 ? 12.836 32.219 0.775 1 87.81 126 GLU A O 1
ATOM 1030 N N . GLY A 1 127 ? 13.469 30.156 0.315 1 88.44 127 GLY A N 1
ATOM 1031 C CA . GLY A 1 127 ? 13.82 29.875 1.699 1 88.44 127 GLY A CA 1
ATOM 1032 C C . GLY A 1 127 ? 12.703 29.219 2.48 1 88.44 127 GLY A C 1
ATOM 1033 O O . GLY A 1 127 ? 12.938 28.656 3.549 1 88.44 127 GLY A O 1
ATOM 1034 N N . LEU A 1 128 ? 11.492 29.344 1.905 1 92.94 128 LEU A N 1
ATOM 1035 C CA . LEU A 1 128 ? 10.391 28.641 2.545 1 92.94 128 LEU A CA 1
ATOM 1036 C C . LEU A 1 128 ? 10.352 27.188 2.096 1 92.94 128 LEU A C 1
ATOM 1038 O O . LEU A 1 128 ? 10.117 26.906 0.92 1 92.94 128 LEU A O 1
ATOM 1042 N N . ASN A 1 129 ? 10.727 26.266 2.904 1 96.81 129 ASN A N 1
ATOM 1043 C CA . ASN A 1 129 ? 10.758 24.844 2.605 1 96.81 129 ASN A CA 1
ATOM 1044 C C . ASN A 1 129 ? 9.359 24.234 2.66 1 96.81 129 ASN A C 1
ATOM 1046 O O . ASN A 1 129 ? 9.094 23.359 3.492 1 96.81 129 ASN A O 1
ATOM 1050 N N . LEU A 1 130 ? 8.508 24.781 1.768 1 97.31 130 LEU A N 1
ATOM 1051 C CA . LEU A 1 130 ? 7.113 24.375 1.625 1 97.31 130 LEU A CA 1
ATOM 1052 C C . LEU A 1 130 ? 6.801 24 0.18 1 97.31 130 LEU A C 1
ATOM 1054 O O . LEU A 1 130 ? 7.324 24.625 -0.751 1 97.31 130 LEU A O 1
ATOM 1058 N N . VAL A 1 131 ? 6.027 23 0.011 1 95.06 131 VAL A N 1
ATOM 1059 C CA . VAL A 1 131 ? 5.441 22.688 -1.29 1 95.06 131 VAL A CA 1
ATOM 1060 C C . VAL A 1 131 ? 3.953 23.031 -1.28 1 95.06 131 VAL A C 1
ATOM 1062 O O . VAL A 1 131 ? 3.32 23.047 -0.222 1 95.06 131 VAL A O 1
ATOM 1065 N N . MET A 1 132 ? 3.434 23.391 -2.439 1 93.69 132 MET A N 1
ATOM 1066 C CA . MET A 1 132 ? 2.014 23.719 -2.537 1 93.69 132 MET A CA 1
ATOM 1067 C C . MET A 1 132 ? 1.16 22.562 -2.029 1 93.69 132 MET A C 1
ATOM 1069 O O . MET A 1 132 ? 1.473 21.391 -2.281 1 93.69 132 MET A O 1
ATOM 1073 N N . PRO A 1 133 ? 0.073 22.922 -1.376 1 94.62 133 PRO A N 1
ATOM 1074 C CA . PRO A 1 133 ? -0.803 21.859 -0.885 1 94.62 133 PRO A CA 1
ATOM 1075 C C . PRO A 1 133 ? -1.329 20.969 -2.006 1 94.62 133 PRO A C 1
ATOM 1077 O O . PRO A 1 133 ? -1.689 21.453 -3.078 1 94.62 133 PRO A O 1
ATOM 1080 N N . GLN A 1 134 ? -1.316 19.734 -1.727 1 94.38 134 GLN A N 1
ATOM 1081 C CA . GLN A 1 134 ? -1.833 18.781 -2.705 1 94.38 134 GLN A CA 1
ATOM 1082 C C . GLN A 1 134 ? -3.328 18.547 -2.51 1 94.38 134 GLN A C 1
ATOM 1084 O O . GLN A 1 134 ? -3.781 18.281 -1.394 1 94.38 134 GLN A O 1
ATOM 1089 N N . ILE A 1 135 ? -4.023 18.594 -3.641 1 91.06 135 ILE A N 1
ATOM 1090 C CA . ILE A 1 135 ? -5.465 18.375 -3.609 1 91.06 135 ILE A CA 1
ATOM 1091 C C . ILE A 1 135 ? -5.758 16.891 -3.84 1 91.06 135 ILE A C 1
ATOM 1093 O O . ILE A 1 135 ? -6.711 16.344 -3.273 1 91.06 135 ILE A O 1
ATOM 1097 N N . ILE A 1 136 ? -4.93 16.297 -4.684 1 90.69 136 ILE A N 1
ATOM 1098 C CA . ILE A 1 136 ? -5.082 14.867 -4.941 1 90.69 136 ILE A CA 1
ATOM 1099 C C . ILE A 1 136 ? -4.703 14.07 -3.691 1 90.69 136 ILE A C 1
ATOM 1101 O O . ILE A 1 136 ? -3.564 14.148 -3.225 1 90.69 136 ILE A O 1
ATOM 1105 N N . ILE A 1 137 ? -5.605 13.289 -3.256 1 89.44 137 ILE A N 1
ATOM 1106 C CA . ILE A 1 137 ? -5.461 12.594 -1.983 1 89.44 137 ILE A CA 1
ATOM 1107 C C . ILE A 1 137 ? -4.301 11.602 -2.068 1 89.44 137 ILE A C 1
ATOM 1109 O O . ILE A 1 137 ? -4.25 10.773 -2.98 1 89.44 137 ILE A O 1
ATOM 1113 N N . GLY A 1 138 ? -3.33 11.711 -1.182 1 91.69 138 GLY A N 1
ATOM 1114 C CA . GLY A 1 138 ? -2.244 10.75 -1.07 1 91.69 138 GLY A CA 1
ATOM 1115 C C . GLY A 1 138 ? -1.046 11.102 -1.932 1 91.69 138 GLY A C 1
ATOM 1116 O O . GLY A 1 138 ? 0.045 10.562 -1.737 1 91.69 138 GLY A O 1
ATOM 1117 N N . ALA A 1 139 ? -1.155 12.047 -2.854 1 94.75 139 ALA A N 1
ATOM 1118 C CA . ALA A 1 139 ? -0.088 12.344 -3.805 1 94.75 139 ALA A CA 1
ATOM 1119 C C . ALA A 1 139 ? 1.142 12.898 -3.096 1 94.75 139 ALA A C 1
ATOM 1121 O O . ALA A 1 139 ? 2.275 12.648 -3.514 1 94.75 139 ALA A O 1
ATOM 1122 N N . GLN A 1 140 ? 0.93 13.68 -2.049 1 97.56 140 GLN A N 1
ATOM 1123 C CA . GLN A 1 140 ? 2.037 14.32 -1.346 1 97.56 140 GLN A CA 1
ATOM 1124 C C . GLN A 1 140 ? 2.938 13.281 -0.677 1 97.56 140 GLN A C 1
ATOM 1126 O O . GLN A 1 140 ? 4.09 13.57 -0.35 1 97.56 140 GLN A O 1
ATOM 1131 N N . ILE A 1 141 ? 2.432 12.078 -0.491 1 98.19 141 ILE A N 1
ATOM 1132 C CA . ILE A 1 141 ? 3.211 11.039 0.172 1 98.19 141 ILE A CA 1
ATOM 1133 C C . ILE A 1 141 ? 4.422 10.672 -0.685 1 98.19 141 ILE A C 1
ATOM 1135 O O . ILE A 1 141 ? 5.547 10.602 -0.183 1 98.19 141 ILE A O 1
ATOM 1139 N N . ILE A 1 142 ? 4.18 10.453 -1.998 1 97.75 142 ILE A N 1
ATOM 1140 C CA . ILE A 1 142 ? 5.254 10.102 -2.916 1 97.75 142 ILE A CA 1
ATOM 1141 C C . ILE A 1 142 ? 6.223 11.273 -3.053 1 97.75 142 ILE A C 1
ATOM 1143 O O . ILE A 1 142 ? 7.441 11.078 -3.105 1 97.75 142 ILE A O 1
ATOM 1147 N N . GLN A 1 143 ? 5.711 12.5 -3.123 1 98.19 143 GLN A N 1
ATOM 1148 C CA . GLN A 1 143 ? 6.551 13.688 -3.195 1 98.19 143 GLN A CA 1
ATOM 1149 C C . GLN A 1 143 ? 7.469 13.789 -1.979 1 98.19 143 GLN A C 1
ATOM 1151 O O . GLN A 1 143 ? 8.648 14.109 -2.109 1 98.19 143 GLN A O 1
ATOM 1156 N N . THR A 1 144 ? 6.883 13.523 -0.821 1 98.75 144 THR A N 1
ATOM 1157 C CA . THR A 1 144 ? 7.633 13.609 0.426 1 98.75 144 THR A CA 1
ATOM 1158 C C . THR A 1 144 ? 8.797 12.625 0.427 1 98.75 144 THR A C 1
ATOM 1160 O O . THR A 1 144 ? 9.914 12.969 0.828 1 98.75 144 THR A O 1
ATOM 1163 N N . ALA A 1 145 ? 8.555 11.391 -0.005 1 98.56 145 ALA A N 1
ATOM 1164 C CA . ALA A 1 145 ? 9.625 10.398 -0.107 1 98.56 145 ALA A CA 1
ATOM 1165 C C . ALA A 1 145 ? 10.758 10.898 -0.997 1 98.56 145 ALA A C 1
ATOM 1167 O O . ALA A 1 145 ? 11.93 10.727 -0.668 1 98.56 145 ALA A O 1
ATOM 1168 N N . GLY A 1 146 ? 10.359 11.508 -2.129 1 98.56 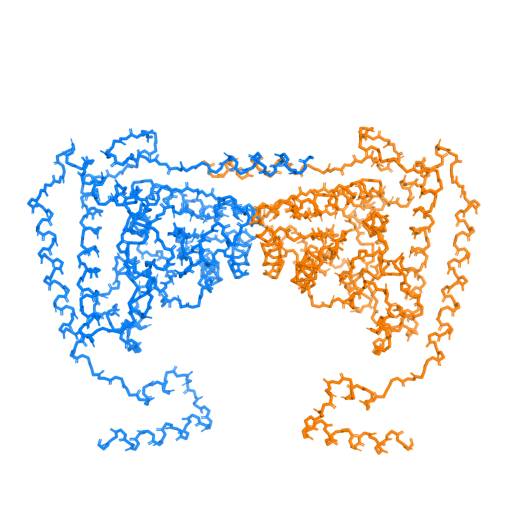146 GLY A N 1
ATOM 1169 C CA . GLY A 1 146 ? 11.359 12.047 -3.033 1 98.56 146 GLY A CA 1
ATOM 1170 C C . GLY A 1 146 ? 12.172 13.172 -2.418 1 98.56 146 GLY A C 1
ATOM 1171 O O . GLY A 1 146 ? 13.398 13.188 -2.518 1 98.56 146 GLY A O 1
ATOM 1172 N N . VAL A 1 147 ? 11.492 14.164 -1.806 1 98.69 147 VAL A N 1
ATOM 1173 C CA . VAL A 1 147 ? 12.164 15.297 -1.181 1 98.69 147 VAL A CA 1
ATOM 1174 C C . VAL A 1 147 ? 13.07 14.805 -0.058 1 98.69 147 VAL A C 1
ATOM 1176 O O . VAL A 1 147 ? 14.211 15.258 0.069 1 98.69 147 VAL A O 1
ATOM 1179 N N . ALA A 1 148 ? 12.602 13.891 0.76 1 98.88 148 ALA A N 1
ATOM 1180 C CA . ALA A 1 148 ? 13.398 13.336 1.854 1 98.88 148 ALA A CA 1
ATOM 1181 C C . ALA A 1 148 ? 14.664 12.664 1.327 1 98.88 148 ALA A C 1
ATOM 1183 O O . ALA A 1 148 ? 15.75 12.852 1.891 1 98.88 148 ALA A O 1
ATOM 1184 N N . LEU A 1 149 ? 14.492 11.867 0.27 1 98.75 149 LEU A N 1
ATOM 1185 C CA . LEU A 1 149 ? 15.672 11.242 -0.322 1 98.75 149 LEU A CA 1
ATOM 1186 C C . LEU A 1 149 ? 16.656 12.289 -0.81 1 98.75 149 LEU A C 1
ATOM 1188 O O . LEU A 1 149 ? 17.875 12.117 -0.678 1 98.75 149 LEU A O 1
ATOM 1192 N N . GLY A 1 150 ? 16.078 13.367 -1.457 1 98.62 150 GLY A N 1
ATOM 1193 C CA . GLY A 1 150 ? 16.938 14.469 -1.877 1 98.62 150 GLY A CA 1
ATOM 1194 C C . GLY A 1 150 ? 17.734 15.07 -0.737 1 98.62 150 GLY A C 1
ATOM 1195 O O . GLY A 1 150 ? 18.938 15.352 -0.89 1 98.62 150 GLY A O 1
ATOM 1196 N N . LEU A 1 151 ? 17.125 15.328 0.401 1 98.62 151 LEU A N 1
ATOM 1197 C CA . LEU A 1 151 ? 17.797 15.859 1.58 1 98.62 151 LEU A CA 1
ATOM 1198 C C . LEU A 1 151 ? 18.938 14.938 2.014 1 98.62 151 LEU A C 1
ATOM 1200 O O . LEU A 1 151 ? 20.047 15.398 2.275 1 98.62 151 LEU A O 1
ATOM 1204 N N . LYS A 1 152 ? 18.641 13.656 2.094 1 98.25 152 LYS A N 1
ATOM 1205 C CA . LYS A 1 152 ? 19.656 12.672 2.469 1 98.25 152 LYS A CA 1
ATOM 1206 C C . LYS A 1 152 ? 20.844 12.719 1.512 1 98.25 152 LYS A C 1
ATOM 1208 O O . LYS A 1 152 ? 22 12.75 1.945 1 98.25 152 LYS A O 1
ATOM 1213 N N . ARG A 1 153 ? 20.594 12.703 0.276 1 98.25 153 ARG A N 1
ATOM 1214 C CA . ARG A 1 153 ? 21.641 12.672 -0.742 1 98.25 153 ARG A CA 1
ATOM 1215 C C . ARG A 1 153 ? 22.5 13.93 -0.682 1 98.25 153 ARG A C 1
ATOM 1217 O O . ARG A 1 153 ? 23.688 13.891 -1.015 1 98.25 153 ARG A O 1
ATOM 1224 N N . ARG A 1 154 ? 21.938 14.992 -0.226 1 98 154 ARG A N 1
ATOM 1225 C CA . ARG A 1 154 ? 22.656 16.266 -0.126 1 98 154 ARG A CA 1
ATOM 1226 C C . ARG A 1 154 ? 23.328 16.406 1.234 1 98 154 ARG A C 1
ATOM 1228 O O . ARG A 1 154 ? 23.953 17.422 1.524 1 98 154 ARG A O 1
ATOM 1235 N N . GLY A 1 155 ? 23.141 15.43 2.137 1 97.62 155 GLY A N 1
ATOM 1236 C CA . GLY A 1 155 ? 23.797 15.422 3.441 1 97.62 155 GLY A CA 1
ATOM 1237 C C . GLY A 1 155 ? 23.188 16.422 4.406 1 97.62 155 GLY A C 1
ATOM 1238 O O . GLY A 1 155 ? 23.891 16.953 5.273 1 97.62 155 GLY A O 1
ATOM 1239 N N . LYS A 1 156 ? 21.938 16.766 4.18 1 96.88 156 LYS A N 1
ATOM 1240 C CA . LYS A 1 156 ? 21.266 17.719 5.062 1 96.88 156 LYS A CA 1
ATOM 1241 C C . LYS A 1 156 ? 20.75 17.031 6.324 1 96.88 156 LYS A C 1
ATOM 1243 O O . LYS A 1 156 ? 20.328 15.875 6.281 1 96.88 156 LYS A O 1
ATOM 1248 N N . ASP A 1 157 ? 20.766 17.766 7.395 1 97.62 157 ASP A N 1
ATOM 1249 C CA . ASP A 1 157 ? 20.234 17.266 8.656 1 97.62 157 ASP A CA 1
ATOM 1250 C C . ASP A 1 157 ? 18.812 17.75 8.883 1 97.62 157 ASP A C 1
ATOM 1252 O O . ASP A 1 157 ? 18.5 18.344 9.922 1 97.62 157 ASP A O 1
ATOM 1256 N N . ASN A 1 158 ? 17.969 17.562 7.875 1 98.44 158 ASN A N 1
ATOM 1257 C CA . ASN A 1 158 ? 16.562 17.984 7.887 1 98.44 158 ASN A CA 1
ATOM 1258 C C . ASN A 1 158 ? 15.641 16.844 7.449 1 98.44 158 ASN A C 1
ATOM 1260 O O . ASN A 1 158 ? 16.094 15.844 6.891 1 98.44 158 ASN A O 1
ATOM 1264 N N . VAL A 1 159 ? 14.422 17.031 7.711 1 98.88 159 VAL A N 1
ATOM 1265 C CA . VAL A 1 159 ? 13.43 16.016 7.371 1 98.88 159 VAL A CA 1
ATOM 1266 C C . VAL A 1 159 ? 12.359 16.625 6.465 1 98.88 159 VAL A C 1
ATOM 1268 O O . VAL A 1 159 ? 12.289 17.844 6.309 1 98.88 159 VAL A O 1
ATOM 1271 N N . ALA A 1 160 ? 11.68 15.75 5.773 1 98.94 160 ALA A N 1
ATOM 1272 C CA . ALA A 1 160 ? 10.438 16.109 5.09 1 98.94 160 ALA A CA 1
ATOM 1273 C C . ALA A 1 160 ? 9.227 15.508 5.793 1 98.94 160 ALA A C 1
ATOM 1275 O O . ALA A 1 160 ? 9.219 14.32 6.121 1 98.94 160 ALA A O 1
ATOM 1276 N N . ILE A 1 161 ? 8.25 16.312 6.113 1 98.94 161 ILE A N 1
ATOM 1277 C CA . ILE A 1 161 ? 7.031 15.859 6.766 1 98.94 161 ILE A CA 1
ATOM 1278 C C . ILE A 1 161 ? 5.832 16.125 5.863 1 98.94 161 ILE A C 1
ATOM 1280 O O . ILE A 1 161 ? 5.801 17.125 5.137 1 98.94 161 ILE A O 1
ATOM 1284 N N . THR A 1 162 ? 4.926 15.188 5.84 1 98.81 162 THR A N 1
ATOM 1285 C CA . THR A 1 162 ? 3.707 15.336 5.051 1 98.81 162 THR A CA 1
ATOM 1286 C C . THR A 1 162 ? 2.477 14.984 5.887 1 98.81 162 THR A C 1
ATOM 1288 O O . THR A 1 162 ? 2.598 14.414 6.973 1 98.81 162 THR A O 1
ATOM 1291 N N . TYR A 1 163 ? 1.328 15.469 5.367 1 98.56 163 TYR A N 1
ATOM 1292 C CA . TYR A 1 163 ? 0.05 15.289 6.047 1 98.56 163 TYR A CA 1
ATOM 1293 C C . TYR A 1 163 ? -1.019 14.797 5.078 1 98.56 163 TYR A C 1
ATOM 1295 O O . TYR A 1 163 ? -1.081 15.25 3.932 1 98.56 163 TYR A O 1
ATOM 1303 N N . THR A 1 164 ? -1.778 13.867 5.484 1 97.94 164 THR A N 1
ATOM 1304 C CA . THR A 1 164 ? -2.969 13.422 4.77 1 97.94 164 THR A CA 1
ATOM 1305 C C . THR A 1 164 ? -4.047 12.961 5.746 1 97.94 164 THR A C 1
ATOM 1307 O O . THR A 1 164 ? -3.844 12.984 6.961 1 97.94 164 THR A O 1
ATOM 1310 N N . GLY A 1 165 ? -5.25 12.789 5.281 1 97.44 165 GLY A N 1
ATOM 1311 C CA . GLY A 1 165 ? -6.324 12.25 6.098 1 97.44 165 GLY A CA 1
ATOM 1312 C C . GLY A 1 165 ? -6.434 10.742 6.027 1 97.44 165 GLY A C 1
ATOM 1313 O O . GLY A 1 165 ? -5.613 10.078 5.387 1 97.44 165 GLY A O 1
ATOM 1314 N N . ASP A 1 166 ? -7.43 10.227 6.785 1 97.56 166 ASP A N 1
ATOM 1315 C CA . ASP A 1 166 ? -7.668 8.789 6.801 1 97.56 166 ASP A CA 1
ATOM 1316 C C . ASP A 1 166 ? -7.973 8.266 5.398 1 97.56 166 ASP A C 1
ATOM 1318 O O . ASP A 1 166 ? -7.598 7.145 5.055 1 97.56 166 ASP A O 1
ATOM 1322 N N . GLY A 1 167 ? -8.648 9.055 4.582 1 96.69 167 GLY A N 1
ATOM 1323 C CA . GLY A 1 167 ? -8.898 8.633 3.213 1 96.69 167 GLY A CA 1
ATOM 1324 C C . GLY A 1 167 ? -7.629 8.422 2.41 1 96.69 167 GLY A C 1
ATOM 1325 O O . GLY A 1 167 ? -7.543 7.477 1.62 1 96.69 167 GLY A O 1
ATOM 1326 N N . GLY A 1 168 ? -6.68 9.328 2.557 1 96.69 168 GLY A N 1
ATOM 1327 C CA . GLY A 1 168 ? -5.41 9.211 1.86 1 96.69 168 GLY A CA 1
ATOM 1328 C C . GLY A 1 168 ? -4.637 7.965 2.232 1 96.69 168 GLY A C 1
ATOM 1329 O O . GLY A 1 168 ? -3.828 7.469 1.443 1 96.69 168 GLY A O 1
ATOM 1330 N N . ALA A 1 169 ? -4.859 7.398 3.408 1 97.38 169 ALA A N 1
ATOM 1331 C CA . ALA A 1 169 ? -4.156 6.223 3.914 1 97.38 169 ALA A CA 1
ATOM 1332 C C . ALA A 1 169 ? -4.641 4.953 3.219 1 97.38 169 ALA A C 1
ATOM 1334 O O . ALA A 1 169 ? -4.094 3.869 3.438 1 97.38 169 ALA A O 1
ATOM 1335 N N . SER A 1 170 ? -5.613 5.062 2.355 1 96.31 170 SER A N 1
ATOM 1336 C CA . SER A 1 170 ? -6.148 3.914 1.632 1 96.31 170 SER A CA 1
ATOM 1337 C C . SER A 1 170 ? -5.672 3.9 0.184 1 96.31 170 SER A C 1
ATOM 1339 O O . SER A 1 170 ? -5.984 2.979 -0.571 1 96.31 170 SER A O 1
ATOM 1341 N N . GLN A 1 171 ? -4.902 4.879 -0.207 1 94.88 171 GLN A N 1
ATOM 1342 C CA . GLN A 1 171 ? -4.453 5 -1.589 1 94.88 171 GLN A CA 1
ATOM 1343 C C . GLN A 1 171 ? -3.152 4.234 -1.812 1 94.88 171 GLN A C 1
ATOM 1345 O O . GLN A 1 171 ? -2.352 4.078 -0.889 1 94.88 171 GLN A O 1
ATOM 1350 N N . GLY A 1 172 ? -2.898 3.807 -3.053 1 95.69 172 GLY A N 1
ATOM 1351 C CA . GLY A 1 172 ? -1.656 3.141 -3.412 1 95.69 172 GLY A CA 1
ATOM 1352 C C . GLY A 1 172 ? -0.433 4.016 -3.227 1 95.69 172 GLY A C 1
ATOM 1353 O O . GLY A 1 172 ? 0.63 3.531 -2.832 1 95.69 172 GLY A O 1
ATOM 1354 N N . ASP A 1 173 ? -0.566 5.254 -3.492 1 96.25 173 ASP A N 1
ATOM 1355 C CA . ASP A 1 173 ? 0.523 6.215 -3.336 1 96.25 173 ASP A CA 1
ATOM 1356 C C . ASP A 1 173 ? 1.017 6.254 -1.891 1 96.25 173 ASP A C 1
ATOM 1358 O O . ASP A 1 173 ? 2.211 6.43 -1.643 1 96.25 173 ASP A O 1
ATOM 1362 N N . PHE A 1 174 ? 0.038 6.121 -1.034 1 98.19 174 PHE A N 1
ATOM 1363 C CA . PHE A 1 174 ? 0.36 6.109 0.388 1 98.19 174 PHE A CA 1
ATOM 1364 C C . PHE A 1 174 ? 1.352 5 0.71 1 98.19 174 PHE A C 1
ATOM 1366 O O . PHE A 1 174 ? 2.398 5.25 1.311 1 98.19 174 PHE A O 1
ATOM 1373 N N . TYR A 1 175 ? 1.068 3.844 0.234 1 97.19 175 TYR A N 1
ATOM 1374 C CA . TYR A 1 175 ? 1.924 2.682 0.443 1 97.19 175 TYR A CA 1
ATOM 1375 C C . TYR A 1 175 ? 3.25 2.84 -0.29 1 97.19 175 TYR A C 1
ATOM 1377 O O . TYR A 1 175 ? 4.316 2.613 0.286 1 97.19 175 TYR A O 1
ATOM 1385 N N . GLU A 1 176 ? 3.219 3.18 -1.501 1 97.94 176 GLU A N 1
ATOM 1386 C CA . GLU A 1 176 ? 4.426 3.252 -2.32 1 97.94 176 GLU A CA 1
ATOM 1387 C C . GLU A 1 176 ? 5.41 4.273 -1.763 1 97.94 176 GLU A C 1
ATOM 1389 O O . GLU A 1 176 ? 6.621 4.031 -1.738 1 97.94 176 GLU A O 1
ATOM 1394 N N . GLY A 1 177 ? 4.863 5.426 -1.37 1 98.38 177 GLY A N 1
ATOM 1395 C CA . GLY A 1 177 ? 5.723 6.441 -0.784 1 98.38 177 GLY A CA 1
ATOM 1396 C C . GLY A 1 177 ? 6.41 5.98 0.487 1 98.38 177 GLY A C 1
ATOM 1397 O O . GLY A 1 177 ? 7.621 6.16 0.646 1 98.38 177 GLY A O 1
ATOM 1398 N N . MET A 1 178 ? 5.648 5.363 1.399 1 98.62 178 MET A N 1
ATOM 1399 C CA . MET A 1 178 ? 6.219 4.867 2.648 1 98.62 178 MET A CA 1
ATOM 1400 C C . MET A 1 178 ? 7.234 3.762 2.383 1 98.62 178 MET A C 1
ATOM 1402 O O . MET A 1 178 ? 8.305 3.734 2.996 1 98.62 178 MET A O 1
ATOM 1406 N N . ASN A 1 179 ? 6.867 2.828 1.47 1 98.44 179 ASN A N 1
ATOM 1407 C CA . ASN A 1 179 ? 7.762 1.729 1.127 1 98.44 179 ASN A CA 1
ATOM 1408 C C . ASN A 1 179 ? 9.094 2.238 0.578 1 98.44 179 ASN A C 1
ATOM 1410 O O . ASN A 1 179 ? 10.156 1.744 0.956 1 98.44 179 ASN A O 1
ATOM 1414 N N . PHE A 1 180 ? 9.016 3.191 -0.286 1 98.31 180 PHE A N 1
ATOM 1415 C CA . PHE A 1 180 ? 10.203 3.811 -0.873 1 98.31 180 PHE A CA 1
ATOM 1416 C C . PHE A 1 180 ? 11.062 4.453 0.204 1 98.31 180 PHE A C 1
ATOM 1418 O O . PHE A 1 180 ? 12.281 4.25 0.236 1 98.31 180 PHE A O 1
ATOM 1425 N N . ALA A 1 181 ? 10.406 5.234 1.051 1 98.81 181 ALA A N 1
ATOM 1426 C CA . ALA A 1 181 ? 11.133 5.93 2.109 1 98.81 181 ALA A CA 1
ATOM 1427 C C . ALA A 1 181 ? 11.836 4.938 3.035 1 98.81 181 ALA A C 1
ATOM 1429 O O . ALA A 1 181 ? 12.969 5.168 3.453 1 98.81 181 ALA A O 1
ATOM 1430 N N . GLY A 1 182 ? 11.164 3.885 3.404 1 98.56 182 GLY A N 1
ATOM 1431 C CA . GLY A 1 182 ? 11.766 2.85 4.227 1 98.56 182 GLY A CA 1
ATOM 1432 C C . GLY A 1 182 ? 12.961 2.188 3.564 1 98.56 182 GLY A C 1
ATOM 1433 O O . GLY A 1 182 ? 14.031 2.07 4.172 1 98.56 182 GLY A O 1
ATOM 1434 N N . ALA A 1 183 ? 12.773 1.754 2.316 1 98.25 183 ALA A N 1
ATOM 1435 C CA . ALA A 1 183 ? 13.812 1.036 1.582 1 98.25 183 ALA A CA 1
ATOM 1436 C C . ALA A 1 183 ? 15.078 1.879 1.458 1 98.25 183 ALA A C 1
ATOM 1438 O O . ALA A 1 183 ? 16.188 1.355 1.554 1 98.25 183 ALA A O 1
ATOM 1439 N N . TYR A 1 184 ? 14.906 3.164 1.286 1 98.38 184 TYR A N 1
ATOM 1440 C CA . TYR A 1 184 ? 16.047 4.047 1.061 1 98.38 184 TYR A CA 1
ATOM 1441 C C . TYR A 1 184 ? 16.469 4.73 2.355 1 98.38 184 TYR A C 1
ATOM 1443 O O . TYR A 1 184 ? 17.375 5.562 2.355 1 98.38 184 TYR A O 1
ATOM 1451 N N . LYS A 1 185 ? 15.758 4.418 3.465 1 98.44 185 LYS A N 1
ATOM 1452 C CA . LYS A 1 185 ? 16.047 5.02 4.762 1 98.44 185 LYS A CA 1
ATOM 1453 C C . LYS A 1 185 ? 16.016 6.543 4.68 1 98.44 185 LYS A C 1
ATOM 1455 O O . LYS A 1 185 ? 16.938 7.215 5.164 1 98.44 185 LYS A O 1
ATOM 1460 N N . ALA A 1 186 ? 15.016 7.051 3.914 1 98.69 186 ALA A N 1
ATOM 1461 C CA . ALA A 1 186 ? 14.875 8.492 3.707 1 98.69 186 ALA A CA 1
ATOM 1462 C C . ALA A 1 186 ? 14.367 9.18 4.973 1 98.69 186 ALA A C 1
ATOM 1464 O O . ALA A 1 186 ? 13.562 8.609 5.715 1 98.69 186 ALA A O 1
ATOM 1465 N N . PRO A 1 187 ? 14.805 10.383 5.273 1 98.88 187 PRO A N 1
ATOM 1466 C CA . PRO A 1 187 ? 14.359 11.109 6.465 1 98.88 187 PRO A CA 1
ATOM 1467 C C . PRO A 1 187 ? 12.961 11.703 6.305 1 98.88 187 PRO A C 1
ATOM 1469 O O . PRO A 1 187 ? 12.812 12.93 6.25 1 98.88 187 PRO A O 1
ATOM 1472 N N . ALA A 1 188 ? 11.992 10.883 6.363 1 98.94 188 ALA A N 1
ATOM 1473 C CA . ALA A 1 188 ? 10.609 11.258 6.09 1 98.94 188 ALA A CA 1
ATOM 1474 C C . ALA A 1 188 ? 9.711 10.977 7.293 1 98.94 188 ALA A C 1
ATOM 1476 O O . ALA A 1 188 ? 9.953 10.023 8.039 1 98.94 188 ALA A O 1
ATOM 1477 N N . ILE A 1 189 ? 8.758 11.805 7.492 1 98.94 189 ILE A N 1
ATOM 1478 C CA . ILE A 1 189 ? 7.707 11.641 8.492 1 98.94 189 ILE A CA 1
ATOM 1479 C C . ILE A 1 189 ? 6.34 11.727 7.816 1 98.94 189 ILE A C 1
ATOM 1481 O O . ILE A 1 189 ? 6.066 12.68 7.082 1 98.94 189 ILE A O 1
ATOM 1485 N N . PHE A 1 190 ? 5.559 10.781 8.039 1 98.94 190 PHE A N 1
ATOM 1486 C CA . PHE A 1 190 ? 4.215 10.742 7.477 1 98.94 190 PHE A CA 1
ATOM 1487 C C . PHE A 1 190 ? 3.166 10.898 8.57 1 98.94 190 PHE A C 1
ATOM 1489 O O . PHE A 1 190 ? 3.137 10.117 9.523 1 98.94 190 PHE A O 1
ATOM 1496 N N . VAL A 1 191 ? 2.279 11.859 8.445 1 98.88 191 VAL A N 1
ATOM 1497 C CA . VAL A 1 191 ? 1.23 12.078 9.43 1 98.88 191 VAL A CA 1
ATOM 1498 C C . VAL A 1 191 ? -0.139 11.867 8.789 1 98.88 191 VAL A C 1
ATOM 1500 O O . VAL A 1 191 ? -0.451 12.477 7.766 1 98.88 191 VAL A O 1
ATOM 1503 N N . VAL A 1 192 ? -0.852 11.008 9.336 1 98.81 192 VAL A N 1
ATOM 1504 C CA . VAL A 1 192 ? -2.25 10.852 8.953 1 98.81 192 VAL A CA 1
ATOM 1505 C C . VAL A 1 192 ? -3.152 11.438 10.031 1 98.81 192 VAL A C 1
ATOM 1507 O O . VAL A 1 192 ? -3.225 10.914 11.148 1 98.81 192 VAL A O 1
ATOM 1510 N N . GLN A 1 193 ? -3.754 12.523 9.68 1 98.62 193 GLN A N 1
ATOM 1511 C CA . GLN A 1 193 ? -4.75 13.102 10.578 1 98.62 193 GLN A CA 1
ATOM 1512 C C . GLN A 1 193 ? -6.094 12.398 10.438 1 98.62 193 GLN A C 1
ATOM 1514 O O . GLN A 1 193 ? -6.895 12.742 9.57 1 98.62 193 GLN A O 1
ATOM 1519 N N . ASN A 1 194 ? -6.305 11.398 11.273 1 98.56 194 ASN A N 1
ATOM 1520 C CA . ASN A 1 194 ? -7.516 10.586 11.273 1 98.56 194 ASN A CA 1
ATOM 1521 C C . ASN A 1 194 ? -8.672 11.305 11.961 1 98.56 194 ASN A C 1
ATOM 1523 O O . ASN A 1 194 ? -8.852 11.18 13.172 1 98.56 194 ASN A O 1
ATOM 1527 N N . ASN A 1 195 ? -9.43 12.008 11.172 1 97.44 195 ASN A N 1
ATOM 1528 C CA . ASN A 1 195 ? -10.594 12.688 11.727 1 97.44 195 ASN A CA 1
ATOM 1529 C C . ASN A 1 195 ? -11.867 11.875 11.508 1 97.44 195 ASN A C 1
ATOM 1531 O O . ASN A 1 195 ? -12.977 12.414 11.594 1 97.44 195 ASN A O 1
ATOM 1535 N N . TYR A 1 196 ? -11.688 10.609 11.023 1 96.44 196 TYR A N 1
ATOM 1536 C CA . TYR A 1 196 ? -12.672 9.531 11.07 1 96.44 196 TYR A CA 1
ATOM 1537 C C . TYR A 1 196 ? -13.539 9.531 9.812 1 96.44 196 TYR A C 1
ATOM 1539 O O . TYR A 1 196 ? -14.312 8.602 9.586 1 96.44 196 TYR A O 1
ATOM 1547 N N . PHE A 1 197 ? -13.391 10.578 8.938 1 96.19 197 PHE A N 1
ATOM 1548 C CA . PHE A 1 197 ? -14.25 10.602 7.762 1 96.19 197 PHE A CA 1
ATOM 1549 C C . PHE A 1 197 ? -13.484 11.078 6.535 1 96.19 197 PHE A C 1
ATOM 1551 O O . PHE A 1 197 ? -12.961 12.188 6.516 1 96.19 197 PHE A O 1
ATOM 1558 N N . ALA A 1 198 ? -13.406 10.289 5.531 1 94.88 198 ALA A N 1
ATOM 1559 C CA . ALA A 1 198 ? -13.016 10.742 4.199 1 94.88 198 ALA A CA 1
ATOM 1560 C C . ALA A 1 198 ? -14.211 11.344 3.455 1 94.88 198 ALA A C 1
ATOM 1562 O O . ALA A 1 198 ? -14.945 10.633 2.775 1 94.88 198 ALA A O 1
ATOM 1563 N N . ILE A 1 199 ? -14.234 12.617 3.465 1 93.31 199 ILE A N 1
ATOM 1564 C CA . ILE A 1 199 ? -15.43 13.352 3.068 1 93.31 199 ILE A CA 1
ATOM 1565 C C . ILE A 1 199 ? -16.625 12.852 3.869 1 93.31 199 ILE A C 1
ATOM 1567 O O . ILE A 1 199 ? -17 13.445 4.883 1 93.31 199 ILE A O 1
ATOM 1571 N N . SER A 1 200 ? -17.234 11.711 3.443 1 93.31 200 SER A N 1
ATOM 1572 C CA . SER A 1 200 ? -18.422 11.195 4.121 1 93.31 200 SER A CA 1
ATOM 1573 C C . SER A 1 200 ? -18.25 9.727 4.488 1 93.31 200 SER A C 1
ATOM 1575 O O . SER A 1 200 ? -19.141 9.125 5.094 1 93.31 200 SER A O 1
ATOM 1577 N N . VAL A 1 201 ? -17.203 9.07 4.18 1 94.5 201 VAL A N 1
ATOM 1578 C CA . VAL A 1 201 ? -17 7.645 4.402 1 94.5 201 VAL A CA 1
ATOM 1579 C C . VAL A 1 201 ? -16.297 7.43 5.738 1 94.5 201 VAL A C 1
ATOM 1581 O O . VAL A 1 201 ? -15.156 7.883 5.934 1 94.5 201 VAL A O 1
ATOM 1584 N N . PRO A 1 202 ? -16.922 6.691 6.66 1 96.19 202 PRO A N 1
ATOM 1585 C CA . PRO A 1 202 ? -16.281 6.438 7.949 1 96.19 202 PRO A CA 1
ATOM 1586 C C . PRO A 1 202 ? -14.984 5.637 7.82 1 96.19 202 PRO A C 1
ATOM 1588 O O . PRO A 1 202 ? -14.883 4.75 6.969 1 96.19 202 PRO A O 1
ATOM 1591 N N . VAL A 1 203 ? -14.008 5.926 8.648 1 96.62 203 VAL A N 1
ATOM 1592 C CA . VAL A 1 203 ? -12.688 5.309 8.602 1 96.62 203 VAL A CA 1
ATOM 1593 C C . VAL A 1 203 ? -12.82 3.793 8.719 1 96.62 203 VAL A C 1
ATOM 1595 O O . VAL A 1 203 ? -12.062 3.049 8.094 1 96.62 203 VAL A O 1
ATOM 1598 N N . GLU A 1 204 ? -13.844 3.275 9.438 1 95.5 204 GLU A N 1
ATOM 1599 C CA . GLU A 1 204 ? -14.016 1.845 9.672 1 95.5 204 GLU A CA 1
ATOM 1600 C C . GLU A 1 204 ? -14.43 1.119 8.398 1 95.5 204 GLU A C 1
ATOM 1602 O O . GLU A 1 204 ? -14.312 -0.105 8.305 1 95.5 204 GLU A O 1
ATOM 1607 N N . GLU A 1 205 ? -14.914 1.845 7.453 1 96.19 205 GLU A N 1
ATOM 1608 C CA . GLU A 1 205 ? -15.359 1.248 6.199 1 96.19 205 GLU A CA 1
ATOM 1609 C C . GLU A 1 205 ? -14.258 1.31 5.141 1 96.19 205 GLU A C 1
ATOM 1611 O O . GLU A 1 205 ? -14.359 0.664 4.094 1 96.19 205 GLU A O 1
ATOM 1616 N N . GLN A 1 206 ? -13.219 2.035 5.43 1 96.06 206 GLN A N 1
ATOM 1617 C CA . GLN A 1 206 ? -12.164 2.275 4.453 1 96.06 206 GLN A CA 1
ATOM 1618 C C . GLN A 1 206 ? -11.156 1.126 4.438 1 96.06 206 GLN A C 1
ATOM 1620 O O . GLN A 1 206 ? -10.492 0.887 3.428 1 96.06 206 GLN A O 1
ATOM 1625 N N . SER A 1 207 ? -11.008 0.424 5.523 1 97.06 207 SER A N 1
ATOM 1626 C CA . SER A 1 207 ? -9.977 -0.595 5.707 1 97.06 207 SER A CA 1
ATOM 1627 C C . SER A 1 207 ? -10.344 -1.548 6.84 1 97.06 207 SER A C 1
ATOM 1629 O O . SER A 1 207 ? -11.039 -1.163 7.785 1 97.06 207 SER A O 1
ATOM 1631 N N . ALA A 1 208 ? -9.852 -2.768 6.766 1 97.69 208 ALA A N 1
ATOM 1632 C CA . ALA A 1 208 ? -10.039 -3.725 7.852 1 97.69 208 ALA A CA 1
ATOM 1633 C C . ALA A 1 208 ? -8.969 -3.551 8.93 1 97.69 208 ALA A C 1
ATOM 1635 O O . ALA A 1 208 ? -9.094 -4.098 10.023 1 97.69 208 ALA A O 1
ATOM 1636 N N . ALA A 1 209 ? -7.926 -2.793 8.641 1 97.75 209 ALA A N 1
ATOM 1637 C CA . ALA A 1 209 ? -6.918 -2.5 9.648 1 97.75 209 ALA A CA 1
ATOM 1638 C C . ALA A 1 209 ? -7.531 -1.762 10.836 1 97.75 209 ALA A C 1
ATOM 1640 O O . ALA A 1 209 ? -8.312 -0.828 10.656 1 97.75 209 ALA A O 1
ATOM 1641 N N . LYS A 1 210 ? -7.164 -2.123 11.977 1 97.38 210 LYS A N 1
ATOM 1642 C CA . LYS A 1 210 ? -7.727 -1.539 13.188 1 97.38 210 LYS A CA 1
ATOM 1643 C C . LYS A 1 210 ? -7.23 -0.111 13.391 1 97.38 210 LYS A C 1
ATOM 1645 O O . LYS A 1 210 ? -7.953 0.735 13.922 1 97.38 210 LYS A O 1
ATOM 1650 N N . THR A 1 211 ? -6.023 0.111 13.078 1 98.19 211 THR A N 1
ATOM 1651 C CA . THR A 1 211 ? -5.426 1.44 13.148 1 98.19 211 THR A CA 1
ATOM 1652 C C . THR A 1 211 ? -4.715 1.782 11.844 1 98.19 211 THR A C 1
ATOM 1654 O O . THR A 1 211 ? -4.27 0.889 11.125 1 98.19 211 THR A O 1
ATOM 1657 N N . ILE A 1 212 ? -4.668 3.053 11.539 1 98.62 212 ILE A N 1
ATOM 1658 C CA . ILE A 1 212 ? -3.885 3.492 10.391 1 98.62 212 ILE A CA 1
ATOM 1659 C C . ILE A 1 212 ? -2.396 3.357 10.695 1 98.62 212 ILE A C 1
ATOM 1661 O O . ILE A 1 212 ? -1.602 3.023 9.812 1 98.62 212 ILE A O 1
ATOM 1665 N N . ALA A 1 213 ? -1.986 3.494 11.961 1 98.75 213 ALA A N 1
ATOM 1666 C CA . ALA A 1 213 ? -0.594 3.387 12.383 1 98.75 213 ALA A CA 1
ATOM 1667 C C . ALA A 1 213 ? -0.011 2.025 12.016 1 98.75 213 ALA A C 1
ATOM 1669 O O . ALA A 1 213 ? 1.164 1.925 11.656 1 98.75 213 ALA A O 1
ATOM 1670 N N . GLN A 1 214 ? -0.781 0.968 12.109 1 98.44 214 GLN A N 1
ATOM 1671 C CA . GLN A 1 214 ? -0.26 -0.371 11.859 1 98.44 214 GLN A CA 1
ATOM 1672 C C . GLN A 1 214 ? 0.103 -0.554 10.383 1 98.44 214 GLN A C 1
ATOM 1674 O O . GLN A 1 214 ? 0.792 -1.51 10.023 1 98.44 214 GLN A O 1
ATOM 1679 N N . LYS A 1 215 ? -0.399 0.342 9.531 1 98.62 215 LYS A N 1
ATOM 1680 C CA . LYS A 1 215 ? -0.074 0.259 8.109 1 98.62 215 LYS A CA 1
ATOM 1681 C C . LYS A 1 215 ? 1.421 0.46 7.875 1 98.62 215 LYS A C 1
ATOM 1683 O O . LYS A 1 215 ? 1.958 0.027 6.855 1 98.62 215 LYS A O 1
ATOM 1688 N N . ALA A 1 216 ? 2.154 1.055 8.82 1 98.69 216 ALA A N 1
ATOM 1689 C CA . ALA A 1 216 ? 3.598 1.263 8.742 1 98.69 216 ALA A CA 1
ATOM 1690 C C . ALA A 1 216 ? 4.34 -0.068 8.656 1 98.69 216 ALA A C 1
ATOM 1692 O O . ALA A 1 216 ? 5.422 -0.147 8.062 1 98.69 216 ALA A O 1
ATOM 1693 N N . VAL A 1 217 ? 3.783 -1.101 9.211 1 98.38 217 VAL A N 1
ATOM 1694 C CA . VAL A 1 217 ? 4.406 -2.418 9.281 1 98.38 217 VAL A CA 1
ATOM 1695 C C . VAL A 1 217 ? 4.699 -2.924 7.867 1 98.38 217 VAL A C 1
ATOM 1697 O O . VAL A 1 217 ? 5.723 -3.572 7.633 1 98.38 217 VAL A O 1
ATOM 1700 N N . ALA A 1 218 ? 3.836 -2.613 6.953 1 98.31 218 ALA A N 1
ATOM 1701 C CA . ALA A 1 218 ? 3.969 -3.096 5.582 1 98.31 218 ALA A CA 1
ATOM 1702 C C . ALA A 1 218 ? 5.176 -2.467 4.895 1 98.31 218 ALA A C 1
ATOM 1704 O O . ALA A 1 218 ? 5.699 -3.014 3.92 1 98.31 218 AL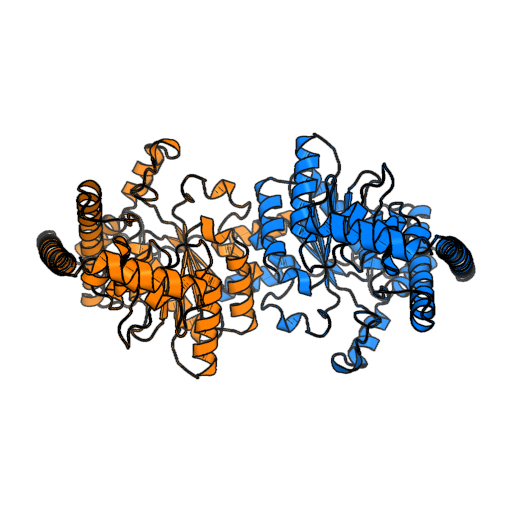A A O 1
ATOM 1705 N N . ALA A 1 219 ? 5.605 -1.321 5.387 1 98.12 219 ALA A N 1
ATOM 1706 C CA . ALA A 1 219 ? 6.75 -0.621 4.812 1 98.12 219 ALA A CA 1
ATOM 1707 C C . ALA A 1 219 ? 8.016 -0.862 5.637 1 98.12 219 ALA A C 1
ATOM 1709 O O . ALA A 1 219 ? 9.094 -0.391 5.277 1 98.12 219 ALA A O 1
ATOM 1710 N N . GLY A 1 220 ? 7.883 -1.575 6.754 1 98.06 220 GLY A N 1
ATOM 1711 C CA . GLY A 1 220 ? 9.016 -1.809 7.629 1 98.06 220 GLY A CA 1
ATOM 1712 C C . GLY A 1 220 ? 9.516 -0.547 8.312 1 98.06 220 GLY A C 1
ATOM 1713 O O . GLY A 1 220 ? 10.711 -0.385 8.531 1 98.06 220 GLY A O 1
ATOM 1714 N N . ILE A 1 221 ? 8.625 0.382 8.562 1 98.62 221 ILE A N 1
ATOM 1715 C CA . ILE A 1 221 ? 8.992 1.616 9.242 1 98.62 221 ILE A CA 1
ATOM 1716 C C . ILE A 1 221 ? 8.219 1.727 10.555 1 98.62 221 ILE A C 1
ATOM 1718 O O . ILE A 1 221 ? 7.367 0.887 10.859 1 98.62 221 ILE A O 1
ATOM 1722 N N . ASN A 1 222 ? 8.516 2.764 11.359 1 98.44 222 ASN A N 1
ATOM 1723 C CA . ASN A 1 222 ? 7.844 2.945 12.641 1 98.44 222 ASN A CA 1
ATOM 1724 C C . ASN A 1 222 ? 6.418 3.453 12.453 1 98.44 222 ASN A C 1
ATOM 1726 O O . ASN A 1 222 ? 6.133 4.191 11.516 1 98.44 222 ASN A O 1
ATOM 1730 N N . GLY A 1 223 ? 5.527 2.971 13.258 1 98.62 223 GLY A N 1
ATOM 1731 C CA . GLY A 1 223 ? 4.16 3.455 13.328 1 98.62 223 GLY A CA 1
ATOM 1732 C C . GLY A 1 223 ? 3.701 3.752 14.742 1 98.62 223 GLY A C 1
ATOM 1733 O O . GLY A 1 223 ? 4.043 3.023 15.68 1 98.62 223 GLY A O 1
ATOM 1734 N N . ILE A 1 224 ? 2.957 4.82 14.891 1 98.56 224 ILE A N 1
ATOM 1735 C CA . ILE A 1 224 ? 2.469 5.16 16.219 1 98.56 224 ILE A CA 1
ATOM 1736 C C . ILE A 1 224 ? 1.101 5.832 16.109 1 98.56 224 ILE A C 1
ATOM 1738 O O . ILE A 1 224 ? 0.869 6.641 15.211 1 98.56 224 ILE A O 1
ATOM 1742 N N . GLN A 1 225 ? 0.186 5.422 16.938 1 98.62 225 GLN A N 1
ATOM 1743 C CA . GLN A 1 225 ? -1.093 6.109 17.094 1 98.62 225 GLN A CA 1
ATOM 1744 C C . GLN A 1 225 ? -1.062 7.074 18.281 1 98.62 225 GLN A C 1
ATOM 1746 O O . GLN A 1 225 ? -0.608 6.715 19.359 1 98.62 225 GLN A O 1
ATOM 1751 N N . VAL A 1 226 ? -1.44 8.258 18.078 1 98.81 226 VAL A N 1
ATOM 1752 C CA . VAL A 1 226 ? -1.318 9.328 19.062 1 98.81 226 VAL A CA 1
ATOM 1753 C C . VAL A 1 226 ? -2.674 10 19.266 1 98.81 226 VAL A C 1
ATOM 1755 O O . VAL A 1 226 ? -3.459 10.125 18.312 1 98.81 226 VAL A O 1
ATOM 1758 N N . ASP A 1 227 ? -2.957 10.391 20.484 1 98.81 227 ASP A N 1
ATOM 1759 C CA . ASP A 1 227 ? -4.09 11.289 20.719 1 98.81 227 ASP A CA 1
ATOM 1760 C C . ASP A 1 227 ? -3.875 12.633 20.031 1 98.81 227 ASP A C 1
ATOM 1762 O O . ASP A 1 227 ? -3.172 13.5 20.547 1 98.81 227 ASP A O 1
ATOM 1766 N N . GLY A 1 228 ? -4.547 12.766 18.906 1 98.81 228 GLY A N 1
ATOM 1767 C CA . GLY A 1 228 ? -4.359 13.945 18.078 1 98.81 228 GLY A CA 1
ATOM 1768 C C . GLY A 1 228 ? -4.961 15.203 18.688 1 98.81 228 GLY A C 1
ATOM 1769 O O . GLY A 1 228 ? -4.77 16.297 18.156 1 98.81 228 GLY A O 1
ATOM 1770 N N . MET A 1 229 ? -5.664 15.055 19.812 1 98.75 229 MET A N 1
ATOM 1771 C CA . MET A 1 229 ? -6.238 16.188 20.516 1 98.75 229 MET A CA 1
ATOM 1772 C C . MET A 1 229 ? -5.324 16.641 21.656 1 98.75 229 MET A C 1
ATOM 1774 O O . MET A 1 229 ? -5.57 17.656 22.297 1 98.75 229 MET A O 1
ATOM 1778 N N . ASP A 1 230 ? -4.332 15.867 21.969 1 98.88 230 ASP A N 1
ATOM 1779 C CA . ASP A 1 230 ? -3.311 16.141 22.969 1 98.88 230 ASP A CA 1
ATOM 1780 C C . ASP A 1 230 ? -2.053 16.734 22.328 1 98.88 230 ASP A C 1
ATOM 1782 O O . ASP A 1 230 ? -1.191 15.984 21.859 1 98.88 230 ASP A O 1
ATOM 1786 N N . VAL A 1 231 ? -1.926 18 22.453 1 98.88 231 VAL A N 1
ATOM 1787 C CA . VAL A 1 231 ? -0.882 18.703 21.719 1 98.88 231 VAL A CA 1
ATOM 1788 C C . VAL A 1 231 ? 0.491 18.266 22.219 1 98.88 231 VAL A C 1
ATOM 1790 O O . VAL A 1 231 ? 1.452 18.203 21.453 1 98.88 231 VAL A O 1
ATOM 1793 N N . LEU A 1 232 ? 0.627 17.969 23.484 1 98.88 232 LEU A N 1
ATOM 1794 C CA . LEU A 1 232 ? 1.912 17.531 24.016 1 98.88 232 LEU A CA 1
ATOM 1795 C C . LEU A 1 232 ? 2.285 16.156 23.5 1 98.88 232 LEU A C 1
ATOM 1797 O O . LEU A 1 232 ? 3.451 15.891 23.188 1 98.88 232 LEU A O 1
ATOM 1801 N N . ALA A 1 233 ? 1.317 15.266 23.406 1 98.88 233 ALA A N 1
ATOM 1802 C CA . ALA A 1 233 ? 1.564 13.938 22.844 1 98.88 233 ALA A CA 1
ATOM 1803 C C . ALA A 1 233 ? 1.987 14.031 21.391 1 98.88 233 ALA A C 1
ATOM 1805 O O . ALA A 1 233 ? 2.914 13.336 20.953 1 98.88 233 ALA A O 1
ATOM 1806 N N . VAL A 1 234 ? 1.257 14.867 20.625 1 98.88 234 VAL A N 1
ATOM 1807 C CA . VAL A 1 234 ? 1.576 15.023 19.219 1 98.88 234 VAL A CA 1
ATOM 1808 C C . VAL A 1 234 ? 2.988 15.586 19.062 1 98.88 234 VAL A C 1
ATOM 1810 O O . VAL A 1 234 ? 3.768 15.109 18.234 1 98.88 234 VAL A O 1
ATOM 1813 N N . TYR A 1 235 ? 3.311 16.578 19.844 1 98.88 235 TYR A N 1
ATOM 1814 C CA . TYR A 1 235 ? 4.645 17.172 19.812 1 98.88 235 TYR A CA 1
ATOM 1815 C C . TYR A 1 235 ? 5.711 16.125 20.109 1 98.88 235 TYR A C 1
ATOM 1817 O O . TYR A 1 235 ? 6.684 15.984 19.359 1 98.88 235 TYR A O 1
ATOM 1825 N N . ALA A 1 236 ? 5.531 15.422 21.172 1 98.75 236 ALA A N 1
ATOM 1826 C CA . ALA A 1 236 ? 6.516 14.438 21.609 1 98.75 236 ALA A CA 1
ATOM 1827 C C . ALA A 1 236 ? 6.699 13.344 20.562 1 98.75 236 ALA A C 1
ATOM 1829 O O . ALA A 1 236 ? 7.828 12.953 20.25 1 98.75 236 ALA A O 1
ATOM 1830 N N . ALA A 1 237 ? 5.613 12.844 20.047 1 98.62 237 ALA A N 1
ATOM 1831 C CA . ALA A 1 237 ? 5.66 11.789 19.047 1 98.62 237 ALA A CA 1
ATOM 1832 C C . ALA A 1 237 ? 6.379 12.266 17.781 1 98.62 237 ALA A C 1
ATOM 1834 O O . ALA A 1 237 ? 7.16 11.523 17.188 1 98.62 237 ALA A O 1
ATOM 1835 N N . THR A 1 238 ? 6.086 13.492 17.375 1 98.81 238 THR A N 1
ATOM 1836 C CA . THR A 1 238 ? 6.691 14.023 16.156 1 98.81 238 THR A CA 1
ATOM 1837 C C . THR A 1 238 ? 8.18 14.289 16.375 1 98.81 238 THR A C 1
ATOM 1839 O O . THR A 1 238 ? 8.992 14.07 15.469 1 98.81 238 THR A O 1
ATOM 1842 N N . LYS A 1 239 ? 8.516 14.82 17.5 1 98.5 239 LYS A N 1
ATOM 1843 C CA . LYS A 1 239 ? 9.922 15.031 17.828 1 98.5 239 LYS A CA 1
ATOM 1844 C C . LYS A 1 239 ? 10.711 13.734 17.75 1 98.5 239 LYS A C 1
ATOM 1846 O O . LYS A 1 239 ? 11.812 13.703 17.203 1 98.5 239 LYS A O 1
ATOM 1851 N N . GLU A 1 240 ? 10.156 12.742 18.344 1 98.12 240 GLU A N 1
ATOM 1852 C CA . GLU A 1 240 ? 10.797 11.43 18.281 1 98.12 240 GLU A CA 1
ATOM 1853 C C . GLU A 1 240 ? 10.867 10.93 16.844 1 98.12 240 GLU A C 1
ATOM 1855 O O . GLU A 1 240 ? 11.875 10.352 16.422 1 98.12 240 GLU A O 1
ATOM 1860 N N . ALA A 1 241 ? 9.797 11.078 16.094 1 98.62 241 ALA A N 1
ATOM 1861 C CA . ALA A 1 241 ? 9.766 10.68 14.68 1 98.62 241 ALA A CA 1
ATOM 1862 C C . ALA A 1 241 ? 10.867 11.391 13.891 1 98.62 241 ALA A C 1
ATOM 1864 O O . ALA A 1 241 ? 11.484 10.789 13.008 1 98.62 241 ALA A O 1
ATOM 1865 N N . ARG A 1 242 ? 11.039 12.664 14.172 1 98.56 242 ARG A N 1
ATOM 1866 C CA . ARG A 1 242 ? 12.086 13.43 13.508 1 98.56 242 ARG A CA 1
ATOM 1867 C C . ARG A 1 242 ? 13.461 12.836 13.797 1 98.56 242 ARG A C 1
ATOM 1869 O O . ARG A 1 242 ? 14.281 12.672 12.891 1 98.56 242 ARG A O 1
ATOM 1876 N N . LYS A 1 243 ? 13.734 12.562 15.039 1 98 243 LYS A N 1
ATOM 1877 C CA . LYS A 1 243 ? 14.992 11.93 15.422 1 98 243 LYS A CA 1
ATOM 1878 C C . LYS A 1 243 ? 15.195 10.609 14.688 1 98 243 LYS A C 1
ATOM 1880 O O . LYS A 1 243 ? 16.266 10.367 14.125 1 98 243 LYS A O 1
ATOM 1885 N N . ASN A 1 244 ? 14.18 9.805 14.719 1 98.06 244 ASN A N 1
ATOM 1886 C CA . ASN A 1 244 ? 14.242 8.516 14.039 1 98.06 244 ASN A CA 1
ATOM 1887 C C . ASN A 1 244 ? 14.508 8.672 12.547 1 98.06 244 ASN A C 1
ATOM 1889 O O . ASN A 1 244 ? 15.289 7.918 11.961 1 98.06 244 ASN A O 1
ATOM 1893 N N . ALA A 1 245 ? 13.82 9.609 11.945 1 98.56 245 ALA A N 1
ATOM 1894 C CA . ALA A 1 245 ? 13.969 9.852 10.516 1 98.56 245 ALA A CA 1
ATOM 1895 C C . ALA A 1 245 ? 15.406 10.227 10.172 1 98.56 245 ALA A C 1
ATOM 1897 O O . ALA A 1 245 ? 15.961 9.742 9.18 1 98.56 245 ALA A O 1
ATOM 1898 N N . LEU A 1 246 ? 16.016 11.062 10.945 1 98.25 246 LEU A N 1
ATOM 1899 C CA . LEU A 1 246 ? 17.391 11.484 10.727 1 98.25 246 LEU A CA 1
ATOM 1900 C C . LEU A 1 246 ? 18.344 10.312 10.906 1 98.25 246 LEU A C 1
ATOM 1902 O O . LEU A 1 246 ? 19.438 10.289 10.305 1 98.25 246 LEU A O 1
ATOM 1906 N N . GLU A 1 247 ? 17.922 9.375 11.703 1 97.5 247 GLU A N 1
ATOM 1907 C CA . GLU A 1 247 ? 18.734 8.18 11.93 1 97.5 247 GLU A CA 1
ATOM 1908 C C . GLU A 1 247 ? 18.422 7.109 10.883 1 97.5 247 GLU A C 1
ATOM 1910 O O . GLU A 1 247 ? 19 6.016 10.93 1 97.5 247 GLU A O 1
ATOM 1915 N N . GLY A 1 248 ? 17.484 7.359 9.984 1 96.81 248 GLY A N 1
ATOM 1916 C CA . GLY A 1 248 ? 17.297 6.484 8.844 1 96.81 248 GLY A CA 1
ATOM 1917 C C . GLY A 1 248 ? 16.031 5.648 8.93 1 96.81 248 GLY A C 1
ATOM 1918 O O . GLY A 1 248 ? 15.844 4.715 8.141 1 96.81 248 GLY A O 1
ATOM 1919 N N . THR A 1 249 ? 15.156 5.934 9.867 1 97.56 249 THR A N 1
ATOM 1920 C CA . THR A 1 249 ? 13.914 5.18 9.992 1 97.56 249 THR A CA 1
ATOM 1921 C C . THR A 1 249 ? 12.711 6.113 9.922 1 97.56 249 THR A C 1
ATOM 1923 O O . THR A 1 249 ? 12.344 6.742 10.914 1 97.56 249 THR A O 1
ATOM 1926 N N . PRO A 1 250 ? 12.055 6.152 8.789 1 98.75 250 PRO A N 1
ATOM 1927 C CA . PRO A 1 250 ? 10.828 6.945 8.695 1 98.75 250 PRO A CA 1
ATOM 1928 C C . PRO A 1 250 ? 9.758 6.492 9.695 1 98.75 250 PRO A C 1
ATOM 1930 O O . PRO A 1 250 ? 9.828 5.375 10.211 1 98.75 250 PRO A O 1
ATOM 1933 N N . THR A 1 251 ? 8.805 7.402 9.984 1 98.81 251 THR A N 1
ATOM 1934 C CA . THR A 1 251 ? 7.738 7.102 10.938 1 98.81 251 THR A CA 1
ATOM 1935 C C . THR A 1 251 ? 6.383 7.527 10.383 1 98.81 251 THR A C 1
ATOM 1937 O O . THR A 1 251 ? 6.254 8.602 9.789 1 98.81 251 THR A O 1
ATOM 1940 N N . LEU A 1 252 ? 5.434 6.625 10.5 1 98.88 252 LEU A N 1
ATOM 1941 C CA . LEU A 1 252 ? 4.027 6.957 10.289 1 98.88 252 LEU A CA 1
ATOM 1942 C C . LEU A 1 252 ? 3.352 7.316 11.609 1 98.88 252 LEU A C 1
ATOM 1944 O O . LEU A 1 252 ? 3.33 6.512 12.547 1 98.88 252 LEU A O 1
ATOM 1948 N N . ILE A 1 253 ? 2.807 8.484 11.695 1 98.94 253 ILE A N 1
ATOM 1949 C CA . ILE A 1 253 ? 2.07 8.953 12.867 1 98.94 253 ILE A CA 1
ATOM 1950 C C . ILE A 1 253 ? 0.583 9.055 12.531 1 98.94 253 ILE A C 1
ATOM 1952 O O . ILE A 1 253 ? 0.196 9.797 11.625 1 98.94 253 ILE A O 1
ATOM 1956 N N . GLU A 1 254 ? -0.2 8.289 13.164 1 98.88 254 GLU A N 1
ATOM 1957 C CA . GLU A 1 254 ? -1.65 8.461 13.125 1 98.88 254 GLU A CA 1
ATOM 1958 C C . GLU A 1 254 ? -2.133 9.32 14.297 1 98.88 254 GLU A C 1
ATOM 1960 O O . GLU A 1 254 ? -2.016 8.922 15.453 1 98.88 254 GLU A O 1
ATOM 1965 N N . THR A 1 255 ? -2.619 10.453 14 1 98.88 255 THR A N 1
ATOM 1966 C CA . THR A 1 255 ? -3.232 11.273 15.039 1 98.88 255 THR A CA 1
ATOM 1967 C C . THR A 1 255 ? -4.746 11.086 15.047 1 98.88 255 THR A C 1
ATOM 1969 O O . THR A 1 255 ? -5.418 11.359 14.047 1 98.88 255 THR A O 1
ATOM 1972 N N . LEU A 1 256 ? -5.266 10.578 16.156 1 98.69 256 LEU A N 1
ATOM 1973 C CA . LEU A 1 256 ? -6.715 10.516 16.328 1 98.69 256 LEU A CA 1
ATOM 1974 C C . LEU A 1 256 ? -7.281 11.883 16.703 1 98.69 256 LEU A C 1
ATOM 1976 O O . LEU A 1 256 ? -7.125 12.336 17.828 1 98.69 256 LEU A O 1
ATOM 1980 N N . THR A 1 257 ? -7.914 12.477 15.766 1 98.38 257 THR A N 1
ATOM 1981 C CA . THR A 1 257 ? -8.477 13.805 15.938 1 98.38 257 THR A CA 1
ATOM 1982 C C . THR A 1 257 ? -9.898 13.875 15.383 1 98.38 257 THR A C 1
ATOM 1984 O O . THR A 1 257 ? -10.531 12.844 15.172 1 98.38 257 THR A O 1
ATOM 1987 N N . TYR A 1 258 ? -10.438 15.148 15.336 1 97.75 258 TYR A N 1
ATOM 1988 C CA . TYR A 1 258 ? -11.805 15.305 14.867 1 97.75 258 TYR A CA 1
ATOM 1989 C C . TYR A 1 258 ? -11.992 16.641 14.164 1 97.75 258 TYR A C 1
ATOM 1991 O O . TYR A 1 258 ? -11.461 17.672 14.609 1 97.75 258 TYR A O 1
ATOM 1999 N N . ARG A 1 259 ? -12.617 16.562 13.031 1 95.38 259 ARG A N 1
ATOM 2000 C CA . ARG A 1 259 ? -12.977 17.781 12.297 1 95.38 259 ARG A CA 1
ATOM 2001 C C . ARG A 1 259 ? -14.367 18.266 12.695 1 95.38 259 ARG A C 1
ATOM 2003 O O . ARG A 1 259 ? -15.367 17.578 12.445 1 95.38 259 ARG A O 1
ATOM 2010 N N . TYR A 1 260 ? -14.492 19.438 13.305 1 95.88 260 TYR A N 1
ATOM 2011 C CA . TYR A 1 260 ? -15.773 19.938 13.789 1 95.88 260 TYR A CA 1
ATOM 2012 C C . TYR A 1 260 ? -16.656 20.391 12.633 1 95.88 260 TYR A C 1
ATOM 2014 O O . TYR A 1 260 ? -17.875 20.203 12.664 1 95.88 260 TYR A O 1
ATOM 2022 N N . GLY A 1 261 ? -16.078 20.953 11.641 1 93.62 261 GLY A N 1
ATOM 2023 C CA . GLY A 1 261 ? -16.828 21.469 10.5 1 93.62 261 GLY A CA 1
ATOM 2024 C C . GLY A 1 261 ? -16.969 20.469 9.375 1 93.62 261 GLY A C 1
ATOM 2025 O O . GLY A 1 261 ? -16.609 19.297 9.531 1 93.62 261 GLY A O 1
ATOM 2026 N N . PRO A 1 262 ? -17.562 20.922 8.273 1 94.62 262 PRO A N 1
ATOM 2027 C CA . PRO A 1 262 ? -17.688 20.047 7.105 1 94.62 262 PRO A CA 1
ATOM 2028 C C . PRO A 1 262 ? -16.344 19.734 6.457 1 94.62 262 PRO A C 1
ATOM 2030 O O . PRO A 1 262 ? -15.312 20.281 6.863 1 94.62 262 PRO A O 1
ATOM 2033 N N . HIS A 1 263 ? -16.422 18.781 5.555 1 94.88 263 HIS A N 1
ATOM 2034 C CA . HIS A 1 263 ? -15.219 18.438 4.812 1 94.88 263 HIS A CA 1
ATOM 2035 C C . HIS A 1 263 ? -14.617 19.656 4.129 1 94.88 263 HIS A C 1
ATOM 2037 O O . HIS A 1 263 ? -13.414 19.906 4.238 1 94.88 263 HIS A O 1
ATOM 2043 N N . THR A 1 264 ? -15.398 20.328 3.373 1 93.94 264 THR A N 1
ATOM 2044 C CA . THR A 1 264 ? -15.102 21.625 2.783 1 93.94 264 THR A CA 1
ATOM 2045 C C . THR A 1 264 ? -16.344 22.531 2.82 1 93.94 264 THR A C 1
ATOM 2047 O O . THR A 1 264 ? -17.438 22.062 3.1 1 93.94 264 THR A O 1
ATOM 2050 N N . MET A 1 265 ? -16.094 23.766 2.586 1 91 265 MET A N 1
ATOM 2051 C CA . MET A 1 265 ? -17.203 24.719 2.549 1 91 265 MET A CA 1
ATOM 2052 C C . MET A 1 265 ? -17.922 24.656 1.205 1 91 265 MET A C 1
ATOM 2054 O O . MET A 1 265 ? -18.828 25.453 0.947 1 91 265 MET A O 1
ATOM 2058 N N . ALA A 1 266 ? -17.516 23.641 0.406 1 84.19 266 ALA A N 1
ATOM 2059 C CA . ALA A 1 266 ? -18.094 23.531 -0.93 1 84.19 266 ALA A CA 1
ATOM 2060 C C . ALA A 1 266 ? -19.203 22.484 -0.958 1 84.19 266 ALA A C 1
ATOM 2062 O O . ALA A 1 266 ? -19.125 21.5 -1.69 1 84.19 266 ALA A O 1
ATOM 2063 N N . GLY A 1 267 ? -20.219 22.609 -0.107 1 80.81 267 GLY A N 1
ATOM 2064 C CA . GLY A 1 267 ? -21.438 21.828 -0.275 1 80.81 267 GLY A CA 1
ATOM 2065 C C . GLY A 1 267 ? -21.484 20.594 0.59 1 80.81 267 GLY A C 1
ATOM 2066 O O . GLY A 1 267 ? -22.438 19.797 0.498 1 80.81 267 GLY A O 1
ATOM 2067 N N . ASP A 1 268 ? -20.578 20.281 1.359 1 87.56 268 ASP A N 1
ATOM 2068 C CA . ASP A 1 268 ? -20.594 19.125 2.256 1 87.56 268 ASP A CA 1
ATOM 2069 C C . ASP A 1 268 ? -21.516 19.375 3.445 1 87.56 268 ASP A C 1
ATOM 2071 O O . ASP A 1 268 ? -21.484 20.438 4.062 1 87.56 268 ASP A O 1
ATOM 2075 N N . ASP A 1 269 ? -22.375 18.359 3.744 1 90.88 269 ASP A N 1
ATOM 2076 C CA . ASP A 1 269 ? -23.266 18.422 4.891 1 90.88 269 ASP A CA 1
ATOM 2077 C C . ASP A 1 269 ? -23 17.281 5.867 1 90.88 269 ASP A C 1
ATOM 2079 O O . ASP A 1 269 ? -23.578 16.203 5.734 1 90.88 269 ASP A O 1
ATOM 2083 N N . PRO A 1 270 ? -22.234 17.578 6.887 1 92.06 270 PRO A N 1
ATOM 2084 C CA . PRO A 1 270 ? -21.828 16.531 7.828 1 92.06 270 PRO A CA 1
ATOM 2085 C C . PRO A 1 270 ? -23.016 15.867 8.508 1 92.06 270 PRO A C 1
ATOM 2087 O O . PRO A 1 270 ? -22.891 14.742 9.008 1 92.06 270 PRO A O 1
ATOM 2090 N N . THR A 1 271 ? -24.141 16.516 8.617 1 90.38 271 THR A N 1
ATOM 2091 C CA . THR A 1 271 ? -25.297 15.953 9.312 1 90.38 271 THR A CA 1
ATOM 2092 C C . THR A 1 271 ? -25.812 14.711 8.594 1 90.38 271 THR A C 1
ATOM 2094 O O . THR A 1 271 ? -26.594 13.938 9.156 1 90.38 271 THR A O 1
ATOM 2097 N N . ARG A 1 272 ? -25.375 14.508 7.418 1 91.12 272 ARG A N 1
ATOM 2098 C CA . ARG A 1 272 ? -25.828 13.367 6.625 1 91.12 272 ARG A CA 1
ATOM 2099 C C . ARG A 1 272 ? -25.062 12.102 6.996 1 91.12 272 ARG A C 1
ATOM 2101 O O . ARG A 1 272 ? -25.5 10.992 6.691 1 91.12 272 ARG A O 1
ATOM 2108 N N . TYR A 1 273 ? -23.891 12.289 7.695 1 92.81 273 TYR A N 1
ATOM 2109 C CA . TYR A 1 273 ? -23.094 11.078 7.902 1 92.81 273 TYR A CA 1
ATOM 2110 C C . TYR A 1 273 ? -22.484 11.055 9.297 1 92.81 273 TYR A C 1
ATOM 2112 O O . TYR A 1 273 ? -21.781 10.117 9.656 1 92.81 273 TYR A O 1
ATOM 2120 N N . ARG A 1 274 ? -22.703 12.039 10.07 1 93.88 274 ARG A N 1
ATOM 2121 C CA . ARG A 1 274 ? -22.234 12.102 11.453 1 93.88 274 ARG A CA 1
ATOM 2122 C C . ARG A 1 274 ? -23.391 12.281 12.43 1 93.88 274 ARG A C 1
ATOM 2124 O O . ARG A 1 274 ? -24.391 12.914 12.094 1 93.88 274 ARG A O 1
ATOM 2131 N N . THR A 1 275 ? -23.25 11.82 13.602 1 93.31 275 THR A N 1
ATOM 2132 C CA . THR A 1 275 ? -24.281 11.977 14.625 1 93.31 275 THR A CA 1
ATOM 2133 C C . THR A 1 275 ? -23.922 13.117 15.578 1 93.31 275 THR A C 1
ATOM 2135 O O . THR A 1 275 ? -22.75 13.445 15.742 1 93.31 275 THR A O 1
ATOM 2138 N N . SER A 1 276 ? -24.891 13.656 16.219 1 93.88 276 SER A N 1
ATOM 2139 C CA . SER A 1 276 ? -24.672 14.703 17.203 1 93.88 276 SER A CA 1
ATOM 2140 C C . SER A 1 276 ? -23.938 14.148 18.422 1 93.88 276 SER A C 1
ATOM 2142 O O . SER A 1 276 ? -23.172 14.867 19.078 1 93.88 276 SER A O 1
ATOM 2144 N N . GLU A 1 277 ? -24.203 12.945 18.688 1 95.38 277 GLU A N 1
ATOM 2145 C CA . GLU A 1 277 ? -23.531 12.289 19.812 1 95.38 277 GLU A CA 1
ATOM 2146 C C . GLU A 1 277 ? -22.031 12.227 19.594 1 95.38 277 GLU A C 1
ATOM 2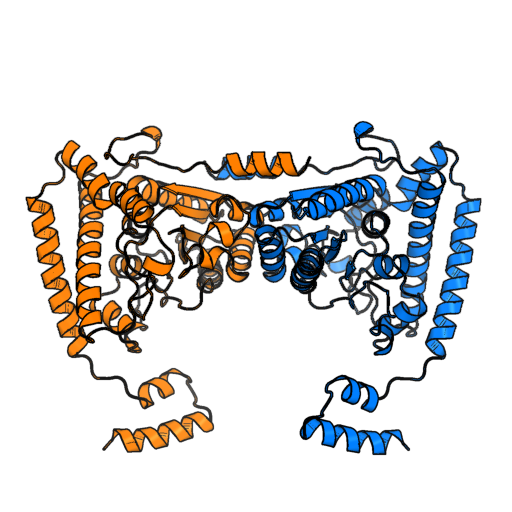148 O O . GLU A 1 277 ? -21.25 12.508 20.5 1 95.38 277 GLU A O 1
ATOM 2153 N N . LEU A 1 278 ? -21.672 11.891 18.375 1 94.94 278 LEU A N 1
ATOM 2154 C CA . LEU A 1 278 ? -20.25 11.836 18.047 1 94.94 278 LEU A CA 1
ATOM 2155 C C . LEU A 1 278 ? -19.609 13.219 18.141 1 94.94 278 LEU A C 1
ATOM 2157 O O . LEU A 1 278 ? -18.531 13.367 18.703 1 94.94 278 LEU A O 1
ATOM 2161 N N . ASP A 1 279 ? -20.281 14.18 17.641 1 95.06 279 ASP A N 1
ATOM 2162 C CA . ASP A 1 279 ? -19.781 15.555 17.703 1 95.06 279 ASP A CA 1
ATOM 2163 C C . ASP A 1 279 ? -19.578 15.992 19.156 1 95.06 279 ASP A C 1
ATOM 2165 O O . ASP A 1 279 ? -18.547 16.578 19.5 1 95.06 279 ASP A O 1
ATOM 2169 N N . SER A 1 280 ? -20.531 15.703 19.953 1 95.5 280 SER A N 1
ATOM 2170 C CA . SER A 1 280 ? -20.484 16.109 21.359 1 95.5 280 SER A CA 1
ATOM 2171 C C . SER A 1 280 ? -19.344 15.414 22.094 1 95.5 280 SER A C 1
ATOM 2173 O O . SER A 1 280 ? -18.672 16.016 22.938 1 95.5 280 SER A O 1
ATOM 2175 N N . GLU A 1 281 ? -19.188 14.211 21.766 1 95.94 281 GLU A N 1
ATOM 2176 C CA . GLU A 1 281 ? -18.109 13.453 22.375 1 95.94 281 GLU A CA 1
ATOM 2177 C C . GLU A 1 281 ? -16.75 14.086 22.078 1 95.94 281 GLU A C 1
ATOM 2179 O O . GLU A 1 281 ? -15.914 14.242 22.969 1 95.94 281 GLU A O 1
ATOM 2184 N N . TRP A 1 282 ? -16.562 14.469 20.891 1 96.62 282 TRP A N 1
ATOM 2185 C CA . TRP A 1 282 ? -15.266 14.992 20.484 1 96.62 282 TRP A CA 1
ATOM 2186 C C . TRP A 1 282 ? -15.102 16.438 20.922 1 96.62 282 TRP A C 1
ATOM 2188 O O . TRP A 1 282 ? -13.984 16.906 21.172 1 96.62 282 TRP A O 1
ATOM 2198 N N . GLU A 1 283 ? -16.156 17.141 21.078 1 95.75 283 GLU A N 1
ATOM 2199 C CA . GLU A 1 283 ? -16.094 18.5 21.609 1 95.75 283 GLU A CA 1
ATOM 2200 C C . GLU A 1 283 ? -15.555 18.5 23.047 1 95.75 283 GLU A C 1
ATOM 2202 O O . GLU A 1 283 ? -14.859 19.422 23.453 1 95.75 283 GLU A O 1
ATOM 2207 N N . LYS A 1 284 ? -15.852 17.438 23.734 1 95.88 284 LYS A N 1
ATOM 2208 C CA . LYS A 1 284 ? -15.383 17.297 25.109 1 95.88 284 LYS A CA 1
ATOM 2209 C C . LYS A 1 284 ? -13.875 17.062 25.156 1 95.88 284 LYS A C 1
ATOM 2211 O O . LYS A 1 284 ? -13.242 17.25 26.203 1 95.88 284 LYS A O 1
ATOM 2216 N N . LYS A 1 285 ? -13.312 16.703 24.031 1 97.5 285 LYS A N 1
ATOM 2217 C CA . LYS A 1 285 ? -11.883 16.422 23.938 1 97.5 285 LYS A CA 1
ATOM 2218 C C . LYS A 1 285 ? -11.141 17.547 23.234 1 97.5 285 LYS A C 1
ATOM 2220 O O . LYS A 1 285 ? -10.008 17.375 22.781 1 97.5 285 LYS A O 1
ATOM 2225 N N . ASP A 1 286 ? -11.758 18.703 23.25 1 98.56 286 ASP A N 1
ATOM 2226 C CA . ASP A 1 286 ? -11.219 19.844 22.516 1 98.56 286 ASP A CA 1
ATOM 2227 C C . ASP A 1 286 ? -9.773 20.109 22.922 1 98.56 286 ASP A C 1
ATOM 2229 O O . ASP A 1 286 ? -9.469 20.234 24.109 1 98.56 286 ASP A O 1
ATOM 2233 N N . PRO A 1 287 ? -8.906 20.188 21.922 1 98.75 287 PRO A N 1
ATOM 2234 C CA . PRO A 1 287 ? -7.484 20.297 22.234 1 98.75 287 PRO A CA 1
ATOM 2235 C C . PRO A 1 287 ? -7.148 21.625 22.938 1 98.75 287 PRO A C 1
ATOM 2237 O O . PRO A 1 287 ? -6.25 21.672 23.766 1 98.75 287 PRO A O 1
ATOM 2240 N N . ILE A 1 288 ? -7.809 22.719 22.594 1 98.75 288 ILE A N 1
ATOM 2241 C CA . ILE A 1 288 ? -7.531 24.031 23.188 1 98.75 288 ILE A CA 1
ATOM 2242 C C . ILE A 1 288 ? -8.016 24.047 24.641 1 98.75 288 ILE A C 1
ATOM 2244 O O . ILE A 1 288 ? -7.309 24.516 25.531 1 98.75 288 ILE A O 1
ATOM 2248 N N . VAL A 1 289 ? -9.227 23.5 24.859 1 98.44 289 VAL A N 1
ATOM 2249 C CA . VAL A 1 289 ? -9.805 23.469 26.188 1 98.44 289 VAL A CA 1
ATOM 2250 C C . VAL A 1 289 ? -8.938 22.625 27.109 1 98.44 289 VAL A C 1
ATOM 2252 O O . VAL A 1 289 ? -8.625 23.031 28.234 1 98.44 289 VAL A O 1
ATOM 2255 N N . ARG A 1 290 ? -8.578 21.469 26.625 1 97.81 290 ARG A N 1
ATOM 2256 C CA . ARG A 1 290 ? -7.754 20.531 27.391 1 97.81 290 ARG A CA 1
ATOM 2257 C C . ARG A 1 290 ? -6.406 21.156 27.734 1 97.81 290 ARG A C 1
ATOM 2259 O O . ARG A 1 290 ? -5.922 21.016 28.859 1 97.81 290 ARG A O 1
ATOM 2266 N N . PHE A 1 291 ? -5.746 21.781 26.844 1 98.75 291 PHE A N 1
ATOM 2267 C CA . PHE A 1 291 ? -4.43 22.375 27.047 1 98.75 291 PHE A CA 1
ATOM 2268 C C . PHE A 1 291 ? -4.527 23.609 27.922 1 98.75 291 PHE A C 1
ATOM 2270 O O . PH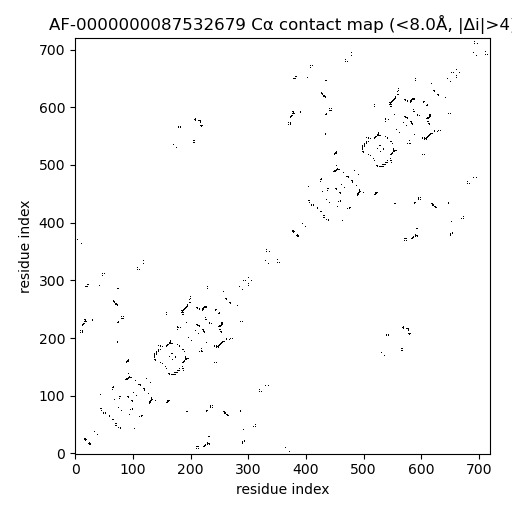E A 1 291 ? -3.625 23.891 28.719 1 98.75 291 PHE A O 1
ATOM 2277 N N . ARG A 1 292 ? -5.613 24.391 27.75 1 98.69 292 ARG A N 1
ATOM 2278 C CA . ARG A 1 292 ? -5.879 25.531 28.609 1 98.69 292 ARG A CA 1
ATOM 2279 C C . ARG A 1 292 ? -5.879 25.125 30.078 1 98.69 292 ARG A C 1
ATOM 2281 O O . ARG A 1 292 ? -5.23 25.766 30.906 1 98.69 292 ARG A O 1
ATOM 2288 N N . LYS A 1 293 ? -6.609 24.062 30.375 1 98.56 293 LYS A N 1
ATOM 2289 C CA . LYS A 1 293 ? -6.672 23.562 31.75 1 98.56 293 LYS A CA 1
ATOM 2290 C C . LYS A 1 293 ? -5.277 23.25 32.281 1 98.56 293 LYS A C 1
ATOM 2292 O O . LYS A 1 293 ? -4.949 23.578 33.406 1 98.56 293 LYS A O 1
ATOM 2297 N N . TYR A 1 294 ? -4.523 22.594 31.484 1 98.69 294 TYR A N 1
ATOM 2298 C CA . TYR A 1 294 ? -3.158 22.25 31.859 1 98.69 294 TYR A CA 1
ATOM 2299 C C . TYR A 1 294 ? -2.33 23.5 32.125 1 98.69 294 TYR A C 1
ATOM 2301 O O . TYR A 1 294 ? -1.677 23.594 33.188 1 98.69 294 TYR A O 1
ATOM 2309 N N . LEU A 1 295 ? -2.365 24.516 31.219 1 98.75 295 LEU A N 1
ATOM 2310 C CA . LEU A 1 295 ? -1.561 25.719 31.359 1 98.75 295 LEU A CA 1
ATOM 2311 C C . LEU A 1 295 ? -2.031 26.562 32.531 1 98.75 295 LEU A C 1
ATOM 2313 O O . LEU A 1 295 ? -1.215 27.172 33.25 1 98.75 295 LEU A O 1
ATOM 2317 N N . GLU A 1 296 ? -3.312 26.594 32.719 1 98.56 296 GLU A N 1
ATOM 2318 C CA . GLU A 1 296 ? -3.852 27.344 33.844 1 98.56 296 GLU A CA 1
ATOM 2319 C C . GLU A 1 296 ? -3.402 26.734 35.156 1 98.56 296 GLU A C 1
ATOM 2321 O O . GLU A 1 296 ? -3.125 27.469 36.125 1 98.56 296 GLU A O 1
ATOM 2326 N N . SER A 1 297 ? -3.389 25.422 35.219 1 97.81 297 SER A N 1
ATOM 2327 C CA . SER A 1 297 ? -2.936 24.75 36.438 1 97.81 297 SER A CA 1
ATOM 2328 C C . SER A 1 297 ? -1.486 25.094 36.75 1 97.81 297 SER A C 1
ATOM 2330 O O . SER A 1 297 ? -1.067 25.031 37.906 1 97.81 297 SER A O 1
ATOM 2332 N N . LYS A 1 298 ? -0.776 25.531 35.75 1 97.56 298 LYS A N 1
ATOM 2333 C CA . LYS A 1 298 ? 0.622 25.906 35.938 1 97.56 298 LYS A CA 1
ATOM 2334 C C . LYS A 1 298 ? 0.765 27.422 36.031 1 97.56 298 LYS A C 1
ATOM 2336 O O . LYS A 1 298 ? 1.88 27.953 36.094 1 97.56 298 LYS A O 1
ATOM 2341 N N . LYS A 1 299 ? -0.358 28.094 35.938 1 98.12 299 LYS A N 1
ATOM 2342 C CA . LYS A 1 299 ? -0.408 29.562 35.969 1 98.12 299 LYS A CA 1
ATOM 2343 C C . LYS A 1 299 ? 0.336 30.156 34.781 1 98.12 299 LYS A C 1
ATOM 2345 O O . LYS A 1 299 ? 1.016 31.172 34.906 1 98.12 299 LYS A O 1
ATOM 2350 N N . LEU A 1 300 ? 0.256 29.516 33.656 1 98.56 300 LEU A N 1
ATOM 2351 C CA . LEU A 1 300 ? 0.971 29.953 32.469 1 98.56 300 LEU A CA 1
ATOM 2352 C C . LEU A 1 300 ? 0.008 30.547 31.453 1 98.56 300 LEU A C 1
ATOM 2354 O O . LEU A 1 300 ? 0.431 31 30.391 1 98.56 300 LEU A O 1
ATOM 2358 N N . TRP A 1 301 ? -1.288 30.578 31.719 1 98.5 301 TRP A N 1
ATOM 2359 C CA . TRP A 1 301 ? -2.303 31.031 30.781 1 98.5 301 TRP A CA 1
ATOM 2360 C C . TRP A 1 301 ? -3.508 31.609 31.516 1 98.5 301 TRP A C 1
ATOM 2362 O O . TRP A 1 301 ? -3.809 31.203 32.625 1 98.5 301 TRP A O 1
ATOM 2372 N N . SER A 1 302 ? -4.145 32.531 30.969 1 98.19 302 SER A N 1
ATOM 2373 C CA . SER A 1 302 ? -5.32 33.188 31.547 1 98.19 302 SER A CA 1
ATOM 2374 C C . SER A 1 302 ? -6.297 33.625 30.453 1 98.19 302 SER A C 1
ATOM 2376 O O . SER A 1 302 ? -5.949 33.656 29.281 1 98.19 302 SER A O 1
ATOM 2378 N N . GLU A 1 303 ? -7.438 33.906 30.875 1 97.75 303 GLU A N 1
ATOM 2379 C CA . GLU A 1 303 ? -8.445 34.438 29.969 1 97.75 303 GLU A CA 1
ATOM 2380 C C . GLU A 1 303 ? -7.973 35.719 29.297 1 97.75 303 GLU A C 1
ATOM 2382 O O . GLU A 1 303 ? -8.25 35.969 28.125 1 97.75 303 GLU A O 1
ATOM 2387 N N . GLU A 1 304 ? -7.352 36.562 30.047 1 97.88 304 GLU A N 1
ATOM 2388 C CA . GLU A 1 304 ? -6.828 37.812 29.531 1 97.88 304 GLU A CA 1
ATOM 2389 C C . GLU A 1 304 ? -5.82 37.562 28.406 1 97.88 304 GLU A C 1
ATOM 2391 O O . GLU A 1 304 ? -5.871 38.188 27.359 1 97.88 304 GLU A O 1
ATOM 2396 N N . GLU A 1 305 ? -4.871 36.688 28.672 1 97.56 305 GLU A N 1
ATOM 2397 C CA . GLU A 1 305 ? -3.887 36.312 27.656 1 97.56 305 GLU A CA 1
ATOM 2398 C C . GLU A 1 305 ? -4.562 35.781 26.391 1 97.56 305 GLU A C 1
ATOM 2400 O O . GLU A 1 305 ? -4.172 36.125 25.281 1 97.56 305 GLU A O 1
ATOM 2405 N N . GLU A 1 306 ? -5.547 34.938 26.562 1 98.31 306 GLU A N 1
ATOM 2406 C CA . GLU A 1 306 ? -6.266 34.375 25.438 1 98.31 306 GLU A CA 1
ATOM 2407 C C . GLU A 1 306 ? -6.977 35.438 24.625 1 98.31 306 GLU A C 1
ATOM 2409 O O . GLU A 1 306 ? -6.969 35.406 23.391 1 98.31 306 GLU A O 1
ATOM 2414 N N . ASN A 1 307 ? -7.617 36.344 25.297 1 98.31 307 ASN A N 1
ATOM 2415 C CA . ASN A 1 307 ? -8.312 37.438 24.609 1 98.31 307 ASN A CA 1
ATOM 2416 C C . ASN A 1 307 ? -7.355 38.281 23.797 1 98.31 307 ASN A C 1
ATOM 2418 O O . ASN A 1 307 ? -7.715 38.781 22.719 1 98.31 307 ASN A O 1
ATOM 2422 N N . LYS A 1 308 ? -6.199 38.5 24.312 1 98.5 308 LYS A N 1
ATOM 2423 C CA . LYS A 1 308 ? -5.184 39.219 23.562 1 98.5 308 LYS A CA 1
ATOM 2424 C C . LYS A 1 308 ? -4.855 38.5 22.25 1 98.5 308 LYS A C 1
ATOM 2426 O O . LYS A 1 308 ? -4.699 39.156 21.219 1 98.5 308 LYS A O 1
ATOM 2431 N N . VAL A 1 309 ? -4.707 37.188 22.344 1 98.56 309 VAL A N 1
ATOM 2432 C CA . VAL A 1 309 ? -4.414 36.406 21.156 1 98.56 309 VAL A CA 1
ATOM 2433 C C . VAL A 1 309 ? -5.578 36.5 20.172 1 98.56 309 VAL A C 1
ATOM 2435 O O . VAL A 1 309 ? -5.367 36.625 18.969 1 98.56 309 VAL A O 1
ATOM 2438 N N . VAL A 1 310 ? -6.762 36.438 20.672 1 98.56 310 VAL A N 1
ATOM 2439 C CA . VAL A 1 310 ? -7.969 36.5 19.844 1 98.56 310 VAL A CA 1
ATOM 2440 C C . VAL A 1 310 ? -8.008 37.844 19.094 1 98.56 310 VAL A C 1
ATOM 2442 O O . VAL A 1 310 ? -8.227 37.875 17.875 1 98.56 310 VAL A O 1
ATOM 2445 N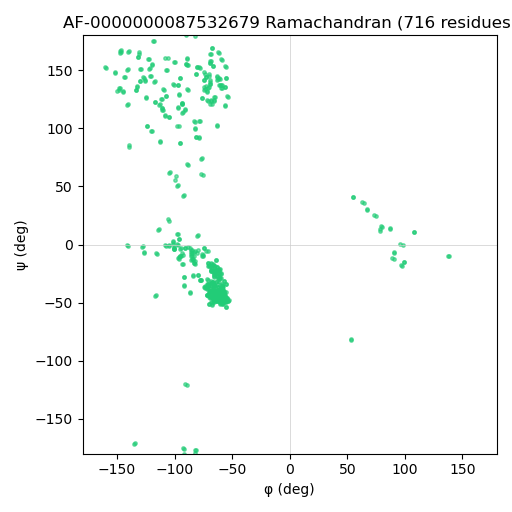 N . GLU A 1 311 ? -7.793 38.906 19.766 1 98.44 311 GLU A N 1
ATOM 2446 C CA . GLU A 1 311 ? -7.836 40.25 19.141 1 98.44 311 GLU A CA 1
ATOM 2447 C C . GLU A 1 311 ? -6.719 40.406 18.125 1 98.44 311 GLU A C 1
ATOM 2449 O O . GLU A 1 311 ? -6.93 40.969 17.062 1 98.44 311 GLU A O 1
ATOM 2454 N N . LYS A 1 312 ? -5.602 39.969 18.516 1 98.31 312 LYS A N 1
ATOM 2455 C CA . LYS A 1 312 ? -4.48 40 17.578 1 98.31 312 LYS A CA 1
ATOM 2456 C C . LYS A 1 312 ? -4.793 39.219 16.312 1 98.31 312 LYS A C 1
ATOM 2458 O O . LYS A 1 312 ? -4.504 39.688 15.203 1 98.31 312 LYS A O 1
ATOM 2463 N N . ALA A 1 313 ? -5.332 38 16.438 1 98.44 313 ALA A N 1
ATOM 2464 C CA . ALA A 1 313 ? -5.703 37.188 15.289 1 98.44 313 ALA A CA 1
ATOM 2465 C C . ALA A 1 313 ? -6.695 37.906 14.391 1 98.44 313 ALA A C 1
ATOM 2467 O O . ALA A 1 313 ? -6.52 37.969 13.172 1 98.44 313 ALA A O 1
ATOM 2468 N N . LYS A 1 314 ? -7.723 38.5 14.969 1 98.19 314 LYS A N 1
ATOM 2469 C CA . LYS A 1 314 ? -8.734 39.25 14.211 1 98.19 314 LYS A CA 1
ATOM 2470 C C . LYS A 1 314 ? -8.109 40.375 13.414 1 98.19 314 LYS A C 1
ATOM 2472 O O . LYS A 1 314 ? -8.422 40.562 12.242 1 98.19 314 LYS A O 1
ATOM 2477 N N . GLU A 1 315 ? -7.238 41.062 14.055 1 98.31 315 GLU A N 1
ATOM 2478 C CA . GLU A 1 315 ? -6.574 42.188 13.422 1 98.31 315 GLU A CA 1
ATOM 2479 C C . GLU A 1 315 ? -5.695 41.75 12.266 1 98.31 315 GLU A C 1
ATOM 2481 O O . GLU A 1 315 ? -5.746 42.344 11.18 1 98.31 315 GLU A O 1
ATOM 2486 N N . GLU A 1 316 ? -4.918 40.781 12.516 1 98.25 316 GLU A N 1
ATOM 2487 C CA . GLU A 1 316 ? -3.982 40.312 11.492 1 98.25 316 GLU A CA 1
ATOM 2488 C C . GLU A 1 316 ? -4.715 39.656 10.32 1 98.25 316 GLU A C 1
ATOM 2490 O O . GLU A 1 316 ? -4.289 39.781 9.172 1 98.25 316 GLU A O 1
ATOM 2495 N N . ILE A 1 317 ? -5.789 38.969 10.578 1 97.69 317 ILE A N 1
ATOM 2496 C CA . ILE A 1 317 ? -6.598 38.375 9.516 1 97.69 317 ILE A CA 1
ATOM 2497 C C . ILE A 1 317 ? -7.234 39.469 8.672 1 97.69 317 ILE A C 1
ATOM 2499 O O . ILE A 1 317 ? -7.238 39.375 7.441 1 97.69 317 ILE A O 1
ATOM 2503 N N . LYS A 1 318 ? -7.777 40.438 9.359 1 97.31 318 LYS A N 1
ATOM 2504 C CA . LYS A 1 318 ? -8.359 41.594 8.648 1 97.31 318 LYS A CA 1
ATOM 2505 C C . LYS A 1 318 ? -7.328 42.25 7.746 1 97.31 318 LYS A C 1
ATOM 2507 O O . LYS A 1 318 ? -7.621 42.562 6.59 1 97.31 318 LYS A O 1
ATOM 2512 N N . ALA A 1 319 ? -6.164 42.469 8.289 1 98.25 319 ALA A N 1
ATOM 2513 C CA . ALA A 1 319 ? -5.086 43.062 7.516 1 98.25 319 ALA A CA 1
ATOM 2514 C C . ALA A 1 319 ? -4.699 42.188 6.324 1 98.25 319 ALA A C 1
ATOM 2516 O O . ALA A 1 319 ? -4.457 42.719 5.227 1 98.25 319 ALA A O 1
ATOM 2517 N N . ALA A 1 320 ? -4.582 40.938 6.531 1 97.88 320 ALA A N 1
ATOM 2518 C CA . ALA A 1 320 ? -4.203 40 5.477 1 97.88 320 ALA A CA 1
ATOM 2519 C C . ALA A 1 320 ? -5.25 39.969 4.367 1 97.88 320 ALA A C 1
ATOM 2521 O O . ALA A 1 320 ? -4.91 39.844 3.188 1 97.88 320 ALA A O 1
ATOM 2522 N N . ILE A 1 321 ? -6.508 40 4.691 1 96.88 321 ILE A N 1
ATOM 2523 C CA . ILE A 1 321 ? -7.59 40 3.715 1 96.88 321 ILE A CA 1
ATOM 2524 C C . ILE A 1 321 ? -7.527 41.281 2.875 1 96.88 321 ILE A C 1
ATOM 2526 O O . ILE A 1 321 ? -7.727 41.219 1.659 1 96.88 321 ILE A O 1
ATOM 2530 N N . LYS A 1 322 ? -7.328 42.375 3.539 1 97.06 322 LYS A N 1
ATOM 2531 C CA . LYS A 1 322 ? -7.184 43.656 2.818 1 97.06 322 LYS A CA 1
ATOM 2532 C C . LYS A 1 322 ? -6.059 43.562 1.792 1 97.06 322 LYS A C 1
ATOM 2534 O O . LYS A 1 322 ? -6.23 43.969 0.643 1 97.06 322 LYS A O 1
ATOM 2539 N N . GLU A 1 323 ? -4.938 43.062 2.26 1 97.31 323 GLU A N 1
ATOM 2540 C CA . GLU A 1 323 ? -3.805 42.875 1.357 1 97.31 323 GLU A CA 1
ATOM 2541 C C . GLU A 1 323 ? -4.172 41.969 0.195 1 97.31 323 GLU A C 1
ATOM 2543 O O . GLU A 1 323 ? -3.775 42.219 -0.946 1 97.31 323 GLU A O 1
ATOM 2548 N N . THR A 1 324 ? -4.844 40.906 0.446 1 96.62 324 THR A N 1
ATOM 2549 C CA . THR A 1 324 ? -5.273 39.938 -0.558 1 96.62 324 THR A CA 1
ATOM 2550 C C . THR A 1 324 ? -6.203 40.594 -1.574 1 96.62 324 THR A C 1
ATOM 2552 O O . THR A 1 324 ? -6.102 40.344 -2.775 1 96.62 324 THR A O 1
ATOM 2555 N N . ASP A 1 325 ? -7.109 41.469 -1.104 1 95.38 325 ASP A N 1
ATOM 2556 C CA . ASP A 1 325 ? -8.078 42.156 -1.946 1 95.38 325 ASP A CA 1
ATOM 2557 C C . ASP A 1 325 ? -7.387 43.125 -2.906 1 95.38 325 ASP A C 1
ATOM 2559 O O . ASP A 1 325 ? -7.938 43.469 -3.953 1 95.38 325 ASP A O 1
ATOM 2563 N N . GLU A 1 326 ? -6.25 43.531 -2.553 1 96.38 326 GLU A N 1
ATOM 2564 C CA . GLU A 1 326 ? -5.52 44.5 -3.348 1 96.38 326 GLU A CA 1
ATOM 2565 C C . GLU A 1 326 ? -4.742 43.844 -4.477 1 96.38 326 GLU A C 1
ATOM 2567 O O . GLU A 1 326 ? -4.266 44.5 -5.391 1 96.38 326 GLU A O 1
ATOM 2572 N N . VAL A 1 327 ? -4.598 42.562 -4.43 1 95.38 327 VAL A N 1
ATOM 2573 C CA . VAL A 1 327 ? -3.895 41.844 -5.488 1 95.38 327 VAL A CA 1
ATOM 2574 C C . VAL A 1 327 ? -4.734 41.844 -6.762 1 95.38 327 VAL A C 1
ATOM 2576 O O . VAL A 1 327 ? -5.938 41.594 -6.719 1 95.38 327 VAL A O 1
ATOM 2579 N N . ALA A 1 328 ? -4.137 42.125 -7.906 1 93.75 328 ALA A N 1
ATOM 2580 C CA . ALA A 1 328 ? -4.844 42.188 -9.18 1 93.75 328 ALA A CA 1
ATOM 2581 C C . ALA A 1 328 ? -5.445 40.812 -9.523 1 93.75 328 ALA A C 1
ATOM 2583 O O . ALA A 1 328 ? -4.824 39.781 -9.281 1 93.75 328 ALA A O 1
ATOM 2584 N N . PRO A 1 329 ? -6.633 40.844 -10.102 1 91.31 329 PRO A N 1
ATOM 2585 C CA . PRO A 1 329 ? -7.207 39.562 -10.523 1 91.31 329 PRO A CA 1
ATOM 2586 C C . PRO A 1 329 ? -6.348 38.844 -11.555 1 91.31 329 PRO A C 1
ATOM 2588 O O . PRO A 1 329 ? -5.699 39.5 -12.383 1 91.31 329 PRO A O 1
ATOM 2591 N N . GLN A 1 330 ? -6.328 37.562 -11.375 1 91.81 330 GLN A N 1
ATOM 2592 C CA . GLN A 1 330 ? -5.57 36.75 -12.328 1 91.81 330 GLN A CA 1
ATOM 2593 C C . GLN A 1 330 ? -6.246 36.719 -13.695 1 91.81 330 GLN A C 1
ATOM 2595 O O . GLN A 1 330 ? -7.477 36.75 -13.789 1 91.81 330 GLN A O 1
ATOM 2600 N N . LYS A 1 331 ? -5.449 36.688 -14.781 1 92.44 331 LYS A N 1
ATOM 2601 C CA . LYS A 1 331 ? -5.914 36.625 -16.172 1 92.44 331 LYS A CA 1
ATOM 2602 C C . LYS A 1 331 ? -5.703 35.219 -16.766 1 92.44 331 LYS A C 1
ATOM 2604 O O . LYS A 1 331 ? -4.914 34.438 -16.234 1 92.44 331 LYS A O 1
ATOM 2609 N N . VAL A 1 332 ? -6.426 35 -17.797 1 93.25 332 VAL A N 1
ATOM 2610 C CA . VAL A 1 332 ? -6.258 33.719 -18.5 1 93.25 332 VAL A CA 1
ATOM 2611 C C . VAL A 1 332 ? -4.844 33.656 -19.078 1 93.25 332 VAL A C 1
ATOM 2613 O O . VAL A 1 332 ? -4.242 32.562 -19.094 1 93.25 332 VAL A O 1
ATOM 2616 N N . THR A 1 333 ? -4.391 34.781 -19.422 1 93.88 333 THR A N 1
ATOM 2617 C CA . THR A 1 333 ? -3.047 34.812 -19.984 1 93.88 333 THR A CA 1
ATOM 2618 C C . THR A 1 333 ? -2.002 34.469 -18.938 1 93.88 333 THR A C 1
ATOM 2620 O O . THR A 1 333 ? -0.961 33.906 -19.25 1 93.88 333 THR A O 1
ATOM 2623 N N . ASP A 1 334 ? -2.264 34.812 -17.703 1 91.62 334 ASP A N 1
ATOM 2624 C CA . ASP A 1 334 ? -1.382 34.406 -16.609 1 91.62 334 ASP A CA 1
ATOM 2625 C C . ASP A 1 334 ? -1.341 32.875 -16.484 1 91.62 334 ASP A C 1
ATOM 2627 O O . ASP A 1 334 ? -0.269 32.281 -16.312 1 91.62 334 ASP A O 1
ATOM 2631 N N . LEU A 1 335 ? -2.535 32.25 -16.609 1 91.25 335 LEU A N 1
ATOM 2632 C CA . LEU A 1 335 ? -2.645 30.812 -16.469 1 91.25 335 LEU A CA 1
ATOM 2633 C C . LEU A 1 335 ? -1.88 30.109 -17.594 1 91.25 335 LEU A C 1
ATOM 2635 O O . LEU A 1 335 ? -1.146 29.141 -17.344 1 91.25 335 LEU A O 1
ATOM 2639 N N . ILE A 1 336 ? -2.076 30.578 -18.766 1 93.38 336 ILE A N 1
ATOM 2640 C CA . ILE A 1 336 ? -1.423 29.984 -19.938 1 93.38 336 ILE A CA 1
ATOM 2641 C C . ILE A 1 336 ? 0.089 30.172 -19.828 1 93.38 336 ILE A C 1
ATOM 2643 O O . ILE A 1 336 ? 0.856 29.25 -20.094 1 93.38 336 ILE A O 1
ATOM 2647 N N . GLY A 1 337 ? 0.509 31.281 -19.391 1 91.38 337 GLY A N 1
ATOM 2648 C CA . GLY A 1 337 ? 1.922 31.609 -19.281 1 91.38 337 GLY A CA 1
ATOM 2649 C C . GLY A 1 337 ? 2.658 30.766 -18.266 1 91.38 337 GLY A C 1
ATOM 2650 O O . GLY A 1 337 ? 3.869 30.562 -18.375 1 91.38 337 GLY A O 1
ATOM 2651 N N . ASN A 1 338 ? 1.967 30.234 -17.281 1 90.12 338 ASN A N 1
ATOM 2652 C CA . ASN A 1 338 ? 2.559 29.438 -16.219 1 90.12 338 ASN A CA 1
ATOM 2653 C C . ASN A 1 338 ? 2.697 27.969 -16.609 1 90.12 338 ASN A C 1
ATOM 2655 O O . ASN A 1 338 ? 3.348 27.188 -15.914 1 90.12 338 ASN A O 1
ATOM 2659 N N . MET A 1 339 ? 2.15 27.594 -17.797 1 90.06 339 MET A N 1
ATOM 2660 C CA . MET A 1 339 ? 2.027 26.172 -18.109 1 90.06 339 MET A CA 1
ATOM 2661 C C . MET A 1 339 ? 3.309 25.656 -18.75 1 90.06 339 MET A C 1
ATOM 2663 O O . MET A 1 339 ? 3.729 24.531 -18.469 1 90.06 339 MET A O 1
ATOM 2667 N N . PHE A 1 340 ? 3.848 26.516 -19.672 1 91.19 340 PHE A N 1
ATOM 2668 C CA . PHE A 1 340 ? 5.027 26.062 -20.406 1 91.19 340 PHE A CA 1
ATOM 2669 C C . PHE A 1 340 ? 6.023 27.203 -20.578 1 91.19 340 PHE A C 1
ATOM 2671 O O . PHE A 1 340 ? 5.633 28.375 -20.656 1 91.19 340 PHE A O 1
ATOM 2678 N N . GLU A 1 341 ? 7.273 26.812 -20.656 1 91.94 341 GLU A N 1
ATOM 2679 C CA . GLU A 1 341 ? 8.281 27.797 -21.047 1 91.94 341 GLU A CA 1
ATOM 2680 C C . GLU A 1 341 ? 8.086 28.234 -22.5 1 91.94 341 GLU A C 1
ATOM 2682 O O . GLU A 1 341 ? 8.117 29.422 -22.797 1 91.94 341 GLU A O 1
ATOM 2687 N N . GLU A 1 342 ? 8.016 27.125 -23.25 1 93.44 342 GLU A N 1
ATOM 2688 C CA . GLU A 1 342 ? 7.648 27.328 -24.641 1 93.44 342 GLU A CA 1
ATOM 2689 C C . GLU A 1 342 ? 6.262 26.766 -24.938 1 93.44 342 GLU A C 1
ATOM 2691 O O . GLU A 1 342 ? 6.047 25.562 -24.844 1 93.44 342 GLU A O 1
ATOM 2696 N N . LEU A 1 343 ? 5.41 27.672 -25.312 1 93.56 343 LEU A N 1
ATOM 2697 C CA . LEU A 1 343 ? 4.02 27.281 -25.484 1 93.56 343 LEU A CA 1
ATOM 2698 C C . LEU A 1 343 ? 3.85 26.422 -26.734 1 93.56 343 LEU A C 1
ATOM 2700 O O . LEU A 1 343 ? 4.387 26.766 -27.797 1 93.56 343 LEU A O 1
ATOM 2704 N N . PRO A 1 344 ? 3.164 25.359 -26.5 1 93.38 344 PRO A N 1
ATOM 2705 C CA . PRO A 1 344 ? 2.729 24.672 -27.719 1 93.38 344 PRO A CA 1
ATOM 2706 C C . PRO A 1 344 ? 1.805 25.531 -28.578 1 93.38 344 PRO A C 1
ATOM 2708 O O . PRO A 1 344 ? 1.247 26.516 -28.109 1 93.38 344 PRO A O 1
ATOM 2711 N N . VAL A 1 345 ? 1.675 25.031 -29.781 1 91.06 345 VAL A N 1
ATOM 2712 C CA . VAL A 1 345 ? 0.99 25.812 -30.797 1 91.06 345 VAL A CA 1
ATOM 2713 C C . VAL A 1 345 ? -0.431 26.141 -30.344 1 91.06 345 VAL A C 1
ATOM 2715 O O . VAL A 1 345 ? -0.896 27.266 -30.469 1 91.06 345 VAL A O 1
ATOM 2718 N N . ASN A 1 346 ? -1.087 25.109 -29.859 1 91.31 346 ASN A N 1
ATOM 2719 C CA . ASN A 1 346 ? -2.471 25.312 -29.453 1 91.31 346 ASN A CA 1
ATOM 2720 C C . ASN A 1 346 ? -2.572 26.344 -28.328 1 91.31 346 ASN A C 1
ATOM 2722 O O . ASN A 1 346 ? -3.484 27.172 -28.312 1 91.31 346 ASN A O 1
ATOM 2726 N N . LEU A 1 347 ? -1.757 26.312 -27.359 1 92.44 347 LEU A N 1
ATOM 2727 C CA . LEU A 1 347 ? -1.798 27.234 -26.234 1 92.44 347 LEU A CA 1
ATOM 2728 C C . LEU A 1 347 ? -1.361 28.641 -26.672 1 92.44 347 LEU A C 1
ATOM 2730 O O . LEU A 1 347 ? -1.847 29.625 -26.125 1 92.44 347 LEU A O 1
ATOM 2734 N N . GLN A 1 348 ? -0.442 28.672 -27.609 1 93.94 348 GLN A N 1
ATOM 2735 C CA . GLN A 1 348 ? -0.046 29.984 -28.141 1 93.94 348 GLN A CA 1
ATOM 2736 C C . GLN A 1 348 ? -1.225 30.688 -28.797 1 93.94 348 GLN A C 1
ATOM 2738 O O . GLN A 1 348 ? -1.396 31.891 -28.656 1 93.94 348 GLN A O 1
ATOM 2743 N N . GLN A 1 349 ? -1.961 29.859 -29.516 1 94.81 349 GLN A N 1
ATOM 2744 C CA . GLN A 1 349 ? -3.16 30.422 -30.141 1 94.81 349 GLN A CA 1
ATOM 2745 C C . GLN A 1 349 ? -4.109 30.984 -29.078 1 94.81 349 GLN A C 1
ATOM 2747 O O . GLN A 1 349 ? -4.66 32.062 -29.25 1 94.81 349 GLN A O 1
ATOM 2752 N N . GLN A 1 350 ? -4.309 30.266 -28.094 1 94.88 350 GLN A N 1
ATOM 2753 C CA . GLN A 1 350 ? -5.184 30.719 -27.016 1 94.88 350 GLN A CA 1
ATOM 2754 C C . GLN A 1 350 ? -4.617 31.969 -26.328 1 94.88 350 GLN A C 1
ATOM 2756 O O . GLN A 1 350 ? -5.359 32.875 -25.969 1 94.88 350 GLN A O 1
ATOM 2761 N N . MET A 1 351 ? -3.338 31.938 -26.141 1 94.81 351 MET A N 1
ATOM 2762 C CA . MET A 1 351 ? -2.656 33.062 -25.531 1 94.81 351 MET A CA 1
ATOM 2763 C C . MET A 1 351 ? -2.914 34.344 -26.328 1 94.81 351 MET A C 1
ATOM 2765 O O . MET A 1 351 ? -3.246 35.375 -25.766 1 94.81 351 MET A O 1
ATOM 2769 N N . ASP A 1 352 ? -2.805 34.281 -27.547 1 94.62 352 ASP A N 1
ATOM 2770 C CA . ASP A 1 352 ? -3.008 35.438 -28.406 1 94.62 352 ASP A CA 1
ATOM 2771 C C . ASP A 1 352 ? -4.457 35.906 -28.359 1 94.62 352 ASP A C 1
ATOM 2773 O O . ASP A 1 352 ? -4.719 37.125 -28.344 1 94.62 352 ASP A O 1
ATOM 2777 N N . GLU A 1 353 ? -5.328 34.938 -28.391 1 95.88 353 GLU A N 1
ATOM 2778 C CA . GLU A 1 353 ? -6.75 35.281 -28.328 1 95.88 353 GLU A CA 1
ATOM 2779 C C . GLU A 1 353 ? -7.074 36.031 -27.031 1 95.88 353 GLU A C 1
ATOM 2781 O O . GLU A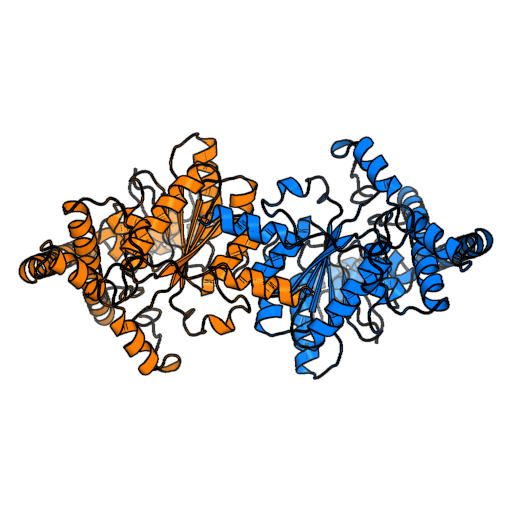 1 353 ? -7.777 37.031 -27.047 1 95.88 353 GLU A O 1
ATOM 2786 N N . TYR A 1 354 ? -6.582 35.531 -25.984 1 94.62 354 TYR A N 1
ATOM 2787 C CA . TYR A 1 354 ? -6.941 36.125 -24.703 1 94.62 354 TYR A CA 1
ATOM 2788 C C . TYR A 1 354 ? -6.184 37.406 -24.453 1 94.62 354 TYR A C 1
ATOM 2790 O O . TYR A 1 354 ? -6.672 38.312 -23.734 1 94.62 354 TYR A O 1
ATOM 2798 N N . LYS A 1 355 ? -5.02 37.531 -24.938 1 94.12 355 LYS A N 1
ATOM 2799 C CA . LYS A 1 355 ? -4.324 38.812 -24.875 1 94.12 355 LYS A CA 1
ATOM 2800 C C . LYS A 1 355 ? -5.156 39.938 -25.5 1 94.12 355 LYS A C 1
ATOM 2802 O O . LYS A 1 355 ? -5.195 41.062 -24.984 1 94.12 355 LYS A O 1
ATOM 2807 N N . GLU A 1 356 ? -5.723 39.594 -26.516 1 92.94 356 GLU A N 1
ATOM 2808 C CA . GLU A 1 356 ? -6.574 40.562 -27.203 1 92.94 356 GLU A CA 1
ATOM 2809 C C . GLU A 1 356 ? -7.816 40.875 -26.375 1 92.94 356 GLU A C 1
ATOM 2811 O O . GLU A 1 356 ? -8.219 42.031 -26.266 1 92.94 356 GLU A O 1
ATOM 2816 N N . LYS A 1 357 ? -8.391 39.906 -25.891 1 92.69 357 LYS A N 1
ATOM 2817 C CA . LYS A 1 357 ? -9.625 40.062 -25.125 1 92.69 357 LYS A CA 1
ATOM 2818 C C . LYS A 1 357 ? -9.375 40.844 -23.828 1 92.69 357 LYS A C 1
ATOM 2820 O O . LYS A 1 357 ? -10.227 41.625 -23.406 1 92.69 357 LYS A O 1
ATOM 2825 N N . GLU A 1 358 ? -8.281 40.531 -23.203 1 91.44 358 GLU A N 1
ATOM 2826 C CA . GLU A 1 358 ? -8 41.094 -21.891 1 91.44 358 GLU A CA 1
ATOM 2827 C C . GLU A 1 358 ? -7.398 42.469 -21.984 1 91.44 358 GLU A C 1
ATOM 2829 O O . GLU A 1 358 ? -7.332 43.219 -20.984 1 91.44 358 GLU A O 1
ATOM 2834 N N . SER A 1 359 ? -6.949 42.906 -23.047 1 82.62 359 SER A N 1
ATOM 2835 C CA . SER A 1 359 ? -6.445 44.25 -23.281 1 82.62 359 SER A CA 1
ATOM 2836 C C . SER A 1 359 ? -7.586 45.25 -23.516 1 82.62 359 SER A C 1
ATOM 2838 O O . SER A 1 359 ? -7.391 46.469 -23.453 1 82.62 359 SER A O 1
ATOM 2840 N N . LYS A 1 360 ? -8.711 44.812 -23.609 1 69.69 360 LYS A N 1
ATOM 2841 C CA . LYS A 1 360 ? -9.844 45.688 -23.828 1 69.69 360 LYS A CA 1
ATOM 2842 C C . LYS A 1 360 ? -10.547 46.031 -22.5 1 69.69 360 LYS A C 1
ATOM 2844 O O . LYS A 1 360 ? -10.539 45.219 -21.578 1 69.69 360 LYS A O 1
ATOM 2849 N N . MET B 1 1 ? 10.031 3.814 21.391 1 72.5 1 MET B N 1
ATOM 2850 C CA . MET B 1 1 ? 8.781 3.076 21.562 1 72.5 1 MET B CA 1
ATOM 2851 C C . MET B 1 1 ? 8.336 2.453 20.25 1 72.5 1 MET B C 1
ATOM 2853 O O . MET B 1 1 ? 8.203 1.232 20.156 1 72.5 1 MET B O 1
ATOM 2857 N N . ALA B 1 2 ? 8.43 3.143 19.172 1 78.88 2 ALA B N 1
ATOM 2858 C CA . ALA B 1 2 ? 7.926 2.652 17.891 1 78.88 2 ALA B CA 1
ATOM 2859 C C . ALA B 1 2 ? 8.875 1.621 17.281 1 78.88 2 ALA B C 1
ATOM 2861 O O . ALA B 1 2 ? 8.43 0.633 16.703 1 78.88 2 ALA B O 1
ATOM 2862 N N . GLU B 1 3 ? 10.133 1.791 17.578 1 80.44 3 GLU B N 1
ATOM 2863 C CA . GLU B 1 3 ? 11.109 0.854 17.047 1 80.44 3 GLU B CA 1
ATOM 2864 C C . GLU B 1 3 ? 10.969 -0.526 17.672 1 80.44 3 GLU B C 1
ATOM 2866 O O . GLU B 1 3 ? 11.039 -1.545 16.984 1 80.44 3 GLU B O 1
ATOM 2871 N N . LYS B 1 4 ? 10.742 -0.487 18.938 1 84.75 4 LYS B N 1
ATOM 2872 C CA . LYS B 1 4 ? 10.562 -1.744 19.656 1 84.75 4 LYS B CA 1
ATOM 2873 C C . LYS B 1 4 ? 9.289 -2.461 19.188 1 84.75 4 LYS B C 1
ATOM 2875 O O . LYS B 1 4 ? 9.281 -3.684 19.047 1 84.75 4 LYS B O 1
ATOM 2880 N N . THR B 1 5 ? 8.25 -1.67 18.859 1 91.62 5 THR B N 1
ATOM 2881 C CA . THR B 1 5 ? 6.98 -2.223 18.406 1 91.62 5 THR B CA 1
ATOM 2882 C C . THR B 1 5 ? 7.152 -2.924 17.062 1 91.62 5 THR B C 1
ATOM 2884 O O . THR B 1 5 ? 6.691 -4.051 16.875 1 91.62 5 THR B O 1
ATOM 2887 N N . LEU B 1 6 ? 7.891 -2.334 16.156 1 94.38 6 LEU B N 1
ATOM 2888 C CA . LEU B 1 6 ? 8.094 -2.898 14.836 1 94.38 6 LEU B CA 1
ATOM 2889 C C . LEU B 1 6 ? 8.867 -4.211 14.914 1 94.38 6 LEU B C 1
ATOM 2891 O O . LEU B 1 6 ? 8.492 -5.199 14.273 1 94.38 6 LEU B O 1
ATOM 2895 N N . LYS B 1 7 ? 9.953 -4.223 15.711 1 93.81 7 LYS B N 1
ATOM 2896 C CA . LYS B 1 7 ? 10.766 -5.43 15.867 1 93.81 7 LYS B CA 1
ATOM 2897 C C . LYS B 1 7 ? 9.93 -6.578 16.438 1 93.81 7 LYS B C 1
ATOM 2899 O O . LYS B 1 7 ? 10.031 -7.715 15.961 1 93.81 7 LYS B O 1
ATOM 2904 N N . ASN B 1 8 ? 9.125 -6.25 17.406 1 95.12 8 ASN B N 1
ATOM 2905 C CA . ASN B 1 8 ? 8.242 -7.242 18.016 1 95.12 8 ASN B CA 1
ATOM 2906 C C . ASN B 1 8 ? 7.27 -7.82 17 1 95.12 8 ASN B C 1
ATOM 2908 O O . ASN B 1 8 ? 6.992 -9.023 17 1 95.12 8 ASN B O 1
ATOM 2912 N N . ILE B 1 9 ? 6.793 -7.004 16.156 1 96.06 9 ILE B N 1
ATOM 2913 C CA . ILE B 1 9 ? 5.82 -7.418 15.156 1 96.06 9 ILE B CA 1
ATOM 2914 C C . ILE B 1 9 ? 6.496 -8.312 14.117 1 96.06 9 ILE B C 1
ATOM 2916 O O . ILE B 1 9 ? 5.977 -9.367 13.766 1 96.06 9 ILE B O 1
ATOM 2920 N N . GLU B 1 10 ? 7.656 -7.891 13.68 1 95.81 10 GLU B N 1
ATOM 2921 C CA . GLU B 1 10 ? 8.383 -8.625 12.648 1 95.81 10 GLU B CA 1
ATOM 2922 C C . GLU B 1 10 ? 8.727 -10.039 13.117 1 95.81 10 GLU B C 1
ATOM 2924 O O . GLU B 1 10 ? 8.742 -10.969 12.312 1 95.81 10 GLU B O 1
ATOM 2929 N N . GLU B 1 11 ? 8.914 -10.25 14.367 1 94.5 11 GLU B N 1
ATOM 2930 C CA . GLU B 1 11 ? 9.297 -11.531 14.945 1 94.5 11 GLU B CA 1
ATOM 2931 C C . GLU B 1 11 ? 8.117 -12.5 14.969 1 94.5 11 GLU B C 1
ATOM 2933 O O . GLU B 1 11 ? 8.297 -13.703 15.164 1 94.5 11 GLU B O 1
ATOM 2938 N N . GLN B 1 12 ? 6.965 -12.031 14.672 1 94.56 12 GLN B N 1
ATOM 2939 C CA . GLN B 1 12 ? 5.773 -12.867 14.703 1 94.56 12 GLN B CA 1
ATOM 2940 C C . GLN B 1 12 ? 5.59 -13.617 13.391 1 94.56 12 GLN B C 1
ATOM 2942 O O . GLN B 1 12 ? 4.738 -14.5 13.281 1 94.56 12 GLN B O 1
ATOM 2947 N N . PHE B 1 13 ? 6.328 -13.328 12.375 1 96.62 13 PHE B N 1
ATOM 2948 C CA . PHE B 1 13 ? 6.172 -13.938 11.062 1 96.62 13 PHE B CA 1
ATOM 2949 C C . PHE B 1 13 ? 7.254 -14.977 10.812 1 96.62 13 PHE B C 1
ATOM 2951 O O . PHE B 1 13 ? 8 -14.883 9.828 1 96.62 13 PHE B O 1
ATOM 2958 N N . GLU B 1 14 ? 7.227 -15.953 11.609 1 95.94 14 GLU B N 1
ATOM 2959 C CA . GLU B 1 14 ? 8.156 -17.062 11.43 1 95.94 14 GLU B CA 1
ATOM 2960 C C . GLU B 1 14 ? 7.742 -17.938 10.25 1 95.94 14 GLU B C 1
ATOM 2962 O O . GLU B 1 14 ? 6.551 -18.109 9.977 1 95.94 14 GLU B O 1
ATOM 2967 N N . MET B 1 15 ? 8.711 -18.469 9.664 1 97.81 15 MET B N 1
ATOM 2968 C CA . MET B 1 15 ? 8.453 -19.297 8.5 1 97.81 15 MET B CA 1
ATOM 2969 C C . MET B 1 15 ? 7.75 -20.594 8.898 1 97.81 15 MET B C 1
ATOM 2971 O O . MET B 1 15 ? 8.242 -21.328 9.75 1 97.81 15 MET B O 1
ATOM 2975 N N . PHE B 1 16 ? 6.574 -20.859 8.375 1 98.31 16 PHE B N 1
ATOM 2976 C CA . PHE B 1 16 ? 5.809 -22.094 8.555 1 98.31 16 PHE B CA 1
ATOM 2977 C C . PHE B 1 16 ? 6.383 -23.219 7.699 1 98.31 16 PHE B C 1
ATOM 2979 O O . PHE B 1 16 ? 6.617 -23.047 6.504 1 98.31 16 PHE B O 1
ATOM 2986 N N . GLN B 1 17 ? 6.695 -24.312 8.297 1 98.56 17 GLN B N 1
ATOM 2987 C CA . GLN B 1 17 ? 7.312 -25.469 7.637 1 98.56 17 GLN B CA 1
ATOM 2988 C C . GLN B 1 17 ? 6.785 -26.781 8.211 1 98.56 17 GLN B C 1
ATOM 2990 O O . GLN B 1 17 ? 6.473 -26.859 9.406 1 98.56 17 GLN B O 1
ATOM 2995 N N . ILE B 1 18 ? 6.645 -27.75 7.355 1 98.75 18 ILE B N 1
ATOM 2996 C CA . ILE B 1 18 ? 6.188 -29.062 7.812 1 98.75 18 ILE B CA 1
ATOM 2997 C C . ILE B 1 18 ? 7.277 -30.094 7.57 1 98.75 18 ILE B C 1
ATOM 2999 O O . ILE B 1 18 ? 7.566 -30.922 8.445 1 98.75 18 ILE B O 1
ATOM 3003 N N . LEU B 1 19 ? 7.918 -30.062 6.375 1 98.69 19 LEU B N 1
ATOM 3004 C CA . LEU B 1 19 ? 9.039 -30.922 6.031 1 98.69 19 LEU B CA 1
ATOM 3005 C C . LEU B 1 19 ? 10.336 -30.125 5.957 1 98.69 19 LEU B C 1
ATOM 3007 O O . LEU B 1 19 ? 10.367 -29.031 5.383 1 98.69 19 LEU B O 1
ATOM 3011 N N . ASN B 1 20 ? 11.344 -30.625 6.551 1 98.06 20 ASN B N 1
ATOM 3012 C CA . ASN B 1 20 ? 12.633 -29.984 6.336 1 98.06 20 ASN B CA 1
ATOM 3013 C C . ASN B 1 20 ? 13.273 -30.438 5.023 1 98.06 20 ASN B C 1
ATOM 3015 O O . ASN B 1 20 ? 12.648 -31.141 4.234 1 98.06 20 ASN B O 1
ATOM 3019 N N . GLU B 1 21 ? 14.477 -30 4.715 1 95.69 21 GLU B N 1
ATOM 3020 C CA . GLU B 1 21 ? 15.133 -30.234 3.43 1 95.69 21 GLU B CA 1
ATOM 3021 C C . GLU B 1 21 ? 15.453 -31.719 3.23 1 95.69 21 GLU B C 1
ATOM 3023 O O . GLU B 1 21 ? 15.648 -32.156 2.1 1 95.69 21 GLU B O 1
ATOM 3028 N N . GLU B 1 22 ? 15.438 -32.469 4.285 1 96.94 22 GLU B N 1
ATOM 3029 C CA . GLU B 1 22 ? 15.734 -33.875 4.211 1 96.94 22 GLU B CA 1
ATOM 3030 C C . GLU B 1 22 ? 14.461 -34.719 4.121 1 96.94 22 GLU B C 1
ATOM 3032 O O . GLU B 1 22 ? 14.5 -35.938 4.191 1 96.94 22 GLU B O 1
ATOM 3037 N N . GLY B 1 23 ? 13.297 -34.031 4.02 1 97.75 23 GLY B N 1
ATOM 3038 C CA . GLY B 1 23 ? 12.031 -34.75 3.885 1 97.75 23 GLY B CA 1
ATOM 3039 C C . GLY B 1 23 ? 11.5 -35.281 5.203 1 97.75 23 GLY B C 1
ATOM 3040 O O . GLY B 1 23 ? 10.617 -36.125 5.219 1 97.75 23 GLY B O 1
ATOM 3041 N N . LYS B 1 24 ? 12.047 -34.781 6.289 1 98.31 24 LYS B N 1
ATOM 3042 C CA . LYS B 1 24 ? 11.602 -35.219 7.617 1 98.31 24 LYS B CA 1
ATOM 3043 C C . LYS B 1 24 ? 10.555 -34.25 8.172 1 98.31 24 LYS B C 1
ATOM 3045 O O . LYS B 1 24 ? 10.656 -33.031 7.98 1 98.31 24 LYS B O 1
ATOM 3050 N N . ILE B 1 25 ? 9.602 -34.812 8.867 1 98.38 25 ILE B N 1
ATOM 3051 C CA . ILE B 1 25 ? 8.547 -34 9.461 1 98.38 25 ILE B CA 1
ATOM 3052 C C . ILE B 1 25 ? 9.102 -33.188 10.641 1 98.38 25 ILE B C 1
ATOM 3054 O O . ILE B 1 25 ? 9.672 -33.781 11.57 1 98.38 25 ILE B O 1
ATOM 3058 N N . VAL B 1 26 ? 8.953 -31.906 10.617 1 98.25 26 VAL B N 1
ATOM 3059 C CA . VAL B 1 26 ? 9.438 -31.062 11.711 1 98.25 26 VAL B CA 1
ATOM 3060 C C . VAL B 1 26 ? 8.266 -30.375 12.398 1 98.25 26 VAL B C 1
ATOM 3062 O O . VAL B 1 26 ? 8.438 -29.719 13.422 1 98.25 26 VAL B O 1
ATOM 3065 N N . ASN B 1 27 ? 7.086 -30.5 11.852 1 98 27 ASN B N 1
ATOM 3066 C CA . ASN B 1 27 ? 5.844 -29.969 12.414 1 98 27 ASN B CA 1
ATOM 3067 C C . ASN B 1 27 ? 4.695 -30.969 12.234 1 98 27 ASN B C 1
ATOM 3069 O O . ASN B 1 27 ? 3.855 -30.797 11.352 1 98 27 ASN B O 1
ATOM 3073 N N . LYS B 1 28 ? 4.543 -31.891 13.125 1 97.31 28 LYS B N 1
ATOM 3074 C CA . LYS B 1 28 ? 3.605 -33 13.023 1 97.31 28 LYS B CA 1
ATOM 3075 C C . LYS B 1 28 ? 2.162 -32.531 13.125 1 97.31 28 LYS B C 1
ATOM 3077 O O . LYS B 1 28 ? 1.272 -33.062 12.461 1 97.31 28 LYS B O 1
ATOM 3082 N N . ASP B 1 29 ? 1.936 -31.516 13.93 1 97 29 ASP B N 1
ATOM 3083 C CA . ASP B 1 29 ? 0.588 -31.031 14.195 1 97 29 ASP B CA 1
ATOM 3084 C C . ASP B 1 29 ? -0.022 -30.391 12.945 1 97 29 ASP B C 1
ATOM 3086 O O . ASP B 1 29 ? -1.246 -30.312 12.812 1 97 29 ASP B O 1
ATOM 3090 N N . ALA B 1 30 ? 0.839 -29.984 11.992 1 97.12 30 ALA B N 1
ATOM 3091 C CA . ALA B 1 30 ? 0.355 -29.266 10.812 1 97.12 30 ALA B CA 1
ATOM 3092 C C . ALA B 1 30 ? 0.253 -30.203 9.609 1 97.12 30 ALA B C 1
ATOM 3094 O O . ALA B 1 30 ? -0.175 -29.781 8.531 1 97.12 30 ALA B O 1
ATOM 3095 N N . LEU B 1 31 ? 0.674 -31.438 9.789 1 97.62 31 LEU B N 1
ATOM 3096 C CA . LEU B 1 31 ? 0.636 -32.375 8.68 1 97.62 31 LEU B CA 1
ATOM 3097 C C . LEU B 1 31 ? -0.771 -32.5 8.102 1 97.62 31 LEU B C 1
ATOM 3099 O O . LEU B 1 31 ? -1.72 -32.812 8.812 1 97.62 31 LEU B O 1
ATOM 3103 N N . PRO B 1 32 ? -0.951 -32.156 6.828 1 97.5 32 PRO B N 1
ATOM 3104 C CA . PRO B 1 32 ? -2.299 -32.219 6.258 1 97.5 32 PRO B CA 1
ATOM 3105 C C . PRO B 1 32 ? -2.805 -33.656 6.117 1 97.5 32 PRO B C 1
ATOM 3107 O O . PRO B 1 32 ? -2.004 -34.594 6.039 1 97.5 32 PRO B O 1
ATOM 3110 N N . ASP B 1 33 ? -4.129 -33.75 6.051 1 95.62 33 ASP B N 1
ATOM 3111 C CA . ASP B 1 33 ? -4.766 -35.062 5.902 1 95.62 33 ASP B CA 1
ATOM 3112 C C . ASP B 1 33 ? -4.934 -35.438 4.43 1 95.62 33 ASP B C 1
ATOM 3114 O O . ASP B 1 33 ? -6.055 -35.5 3.926 1 95.62 33 ASP B O 1
ATOM 3118 N N . LEU B 1 34 ? -3.852 -35.688 3.785 1 98.19 34 LEU B N 1
ATOM 3119 C CA . LEU B 1 34 ? -3.855 -36.125 2.393 1 98.19 34 LEU B CA 1
ATOM 3120 C C . LEU B 1 34 ? -3.746 -37.625 2.293 1 98.19 34 LEU B C 1
ATOM 3122 O O . LEU B 1 34 ? -2.99 -38.25 3.045 1 98.19 34 LEU B O 1
ATOM 3126 N N . SER B 1 35 ? -4.543 -38.219 1.394 1 98.38 35 SER B N 1
ATOM 3127 C CA . SER B 1 35 ? -4.434 -39.656 1.141 1 98.38 35 SER B CA 1
ATOM 3128 C C . SER B 1 35 ? -3.123 -40 0.44 1 98.38 35 SER B C 1
ATOM 3130 O O . SER B 1 35 ? -2.447 -39.094 -0.089 1 98.38 35 SER B O 1
ATOM 3132 N N . ASP B 1 36 ? -2.779 -41.25 0.455 1 98.38 36 ASP B N 1
ATOM 3133 C CA . ASP B 1 36 ? -1.59 -41.688 -0.258 1 98.38 36 ASP B CA 1
ATOM 3134 C C . ASP B 1 36 ? -1.666 -41.312 -1.739 1 98.38 36 ASP B C 1
ATOM 3136 O O . ASP B 1 36 ? -0.673 -40.906 -2.332 1 98.38 36 ASP B O 1
ATOM 3140 N N . GLU B 1 37 ? -2.83 -41.469 -2.299 1 98.38 37 GLU B N 1
ATOM 3141 C CA . GLU B 1 37 ? -3.033 -41.125 -3.709 1 98.38 37 GLU B CA 1
ATOM 3142 C C . GLU B 1 37 ? -2.84 -39.656 -3.969 1 98.38 37 GLU B C 1
ATOM 3144 O O . GLU B 1 37 ? -2.283 -39.25 -4.996 1 98.38 37 GLU B O 1
ATOM 3149 N N . GLU B 1 38 ? -3.326 -38.875 -3.057 1 98.69 38 GLU B N 1
ATOM 3150 C CA . GLU B 1 38 ? -3.172 -37.438 -3.191 1 98.69 38 GLU B CA 1
ATOM 3151 C C . GLU B 1 38 ? -1.705 -37.031 -3.092 1 98.69 38 GLU B C 1
ATOM 3153 O O . GLU B 1 38 ? -1.256 -36.125 -3.814 1 98.69 38 GLU B O 1
ATOM 3158 N N . LEU B 1 39 ? -1.02 -37.594 -2.174 1 98.81 39 LEU B N 1
ATOM 3159 C CA . LEU B 1 39 ? 0.409 -37.344 -2.039 1 98.81 39 LEU B CA 1
ATOM 3160 C C . LEU B 1 39 ? 1.15 -37.688 -3.324 1 98.81 39 LEU B C 1
ATOM 3162 O O . LEU B 1 39 ? 1.992 -36.938 -3.793 1 98.81 39 LEU B O 1
ATOM 3166 N N . GLN B 1 40 ? 0.872 -38.812 -3.887 1 98.75 40 GLN B N 1
ATOM 3167 C CA . GLN B 1 40 ? 1.493 -39.25 -5.137 1 98.75 40 GLN B CA 1
ATOM 3168 C C . GLN B 1 40 ? 1.129 -38.312 -6.281 1 98.75 40 GLN B C 1
ATOM 3170 O O . GLN B 1 40 ? 1.968 -38 -7.129 1 98.75 40 GLN B O 1
ATOM 3175 N N . GLU B 1 41 ? -0.122 -37.906 -6.281 1 98.69 41 GLU B N 1
ATOM 3176 C CA . GLU B 1 41 ? -0.57 -37 -7.328 1 98.69 41 GLU B CA 1
ATOM 3177 C C . GLU B 1 41 ? 0.182 -35.688 -7.262 1 98.69 41 GLU B C 1
ATOM 3179 O O . GLU B 1 41 ? 0.554 -35.125 -8.297 1 98.69 41 GLU B O 1
ATOM 3184 N N . LEU B 1 42 ? 0.341 -35.188 -6.094 1 98.69 42 LEU B N 1
ATOM 3185 C CA . LEU B 1 42 ? 1.102 -33.969 -5.914 1 98.69 42 LEU B CA 1
ATOM 3186 C C . LEU B 1 42 ? 2.516 -34.125 -6.465 1 98.69 42 LEU B C 1
ATOM 3188 O O . LEU B 1 42 ? 3.021 -33.219 -7.137 1 98.69 42 LEU B O 1
ATOM 3192 N N . MET B 1 43 ? 3.146 -35.219 -6.184 1 98.81 43 MET B N 1
ATOM 3193 C CA . MET B 1 43 ? 4.48 -35.5 -6.707 1 98.81 43 MET B CA 1
ATOM 3194 C C . MET B 1 43 ? 4.465 -35.562 -8.227 1 98.81 43 MET B C 1
ATOM 3196 O O . MET B 1 43 ? 5.34 -35 -8.891 1 98.81 43 MET B O 1
ATOM 3200 N N . ARG B 1 44 ? 3.498 -36.281 -8.75 1 98.81 44 ARG B N 1
ATOM 3201 C CA . ARG B 1 44 ? 3.365 -36.406 -10.203 1 98.81 44 ARG B CA 1
ATOM 3202 C C . ARG B 1 44 ? 3.279 -35.031 -10.859 1 98.81 44 ARG B C 1
ATOM 3204 O O . ARG B 1 44 ? 3.953 -34.75 -11.859 1 98.81 44 ARG B O 1
ATOM 3211 N N . ARG B 1 45 ? 2.477 -34.156 -10.312 1 98.81 45 ARG B N 1
ATOM 3212 C CA . ARG B 1 45 ? 2.305 -32.812 -10.867 1 98.81 45 ARG B CA 1
ATOM 3213 C C . ARG B 1 45 ? 3.615 -32.031 -10.836 1 98.81 45 ARG B C 1
ATOM 3215 O O . ARG B 1 45 ? 3.941 -31.328 -11.781 1 98.81 45 ARG B O 1
ATOM 3222 N N . MET B 1 46 ? 4.328 -32.125 -9.75 1 98.88 46 MET B N 1
ATOM 3223 C CA . MET B 1 46 ? 5.566 -31.375 -9.617 1 98.88 46 MET B CA 1
ATOM 3224 C C . MET B 1 46 ? 6.625 -31.875 -10.594 1 98.88 46 MET B C 1
ATOM 3226 O O . MET B 1 46 ? 7.281 -31.094 -11.273 1 98.88 46 MET B O 1
ATOM 3230 N N . VAL B 1 47 ? 6.785 -33.219 -10.688 1 98.88 47 VAL B N 1
ATOM 3231 C CA . VAL B 1 47 ? 7.746 -33.812 -11.609 1 98.88 47 VAL B CA 1
ATOM 3232 C C . VAL B 1 47 ? 7.367 -33.469 -13.047 1 98.88 47 VAL B C 1
ATOM 3234 O O . VAL B 1 47 ? 8.219 -33.031 -13.836 1 98.88 47 VAL B O 1
ATOM 3237 N N . TYR B 1 48 ? 6.094 -33.656 -13.352 1 98.88 48 TYR B N 1
ATOM 3238 C CA . TYR B 1 48 ? 5.586 -33.344 -14.68 1 98.88 48 TYR B CA 1
ATOM 3239 C C . TYR B 1 48 ? 5.914 -31.891 -15.039 1 98.88 48 TYR B C 1
ATOM 3241 O O . TYR B 1 48 ? 6.387 -31.609 -16.141 1 98.88 48 TYR B O 1
ATOM 3249 N N . THR B 1 49 ? 5.66 -30.984 -14.172 1 98.81 49 THR B N 1
ATOM 3250 C CA . THR B 1 49 ? 5.863 -29.562 -14.398 1 98.81 49 THR B CA 1
ATOM 3251 C C . THR B 1 49 ? 7.34 -29.25 -14.609 1 98.81 49 THR B C 1
ATOM 3253 O O . THR B 1 49 ? 7.691 -28.422 -15.445 1 98.81 49 THR B O 1
ATOM 3256 N N . ARG B 1 50 ? 8.258 -29.875 -13.875 1 98.69 50 ARG B N 1
ATOM 3257 C CA . ARG B 1 50 ? 9.695 -29.703 -14.07 1 98.69 50 ARG B CA 1
ATOM 3258 C C . ARG B 1 50 ? 10.109 -30.125 -15.477 1 98.69 50 ARG B C 1
ATOM 3260 O O . ARG B 1 50 ? 10.898 -29.438 -16.125 1 98.69 50 ARG B O 1
ATOM 3267 N N . ILE B 1 51 ? 9.609 -31.25 -15.883 1 98.62 51 ILE B N 1
ATOM 3268 C CA . ILE B 1 51 ? 9.938 -31.75 -17.203 1 98.62 51 ILE B CA 1
ATOM 3269 C C . ILE B 1 51 ? 9.367 -30.812 -18.266 1 98.62 51 ILE B C 1
ATOM 3271 O O . ILE B 1 51 ? 10.039 -30.5 -19.25 1 98.62 51 ILE B O 1
ATOM 3275 N N . TRP B 1 52 ? 8.117 -30.391 -18.031 1 98.38 52 TRP B N 1
ATOM 3276 C CA . TRP B 1 52 ? 7.5 -29.406 -18.906 1 98.38 52 TRP B CA 1
ATOM 3277 C C . TRP B 1 52 ? 8.367 -28.156 -19.016 1 98.38 52 TRP B C 1
ATOM 3279 O O . TRP B 1 52 ? 8.586 -27.641 -20.109 1 98.38 52 TRP B O 1
ATOM 3289 N N . ASP B 1 53 ? 8.844 -27.656 -17.953 1 98.25 53 ASP B N 1
ATOM 3290 C CA . ASP B 1 53 ? 9.695 -26.469 -17.922 1 98.25 53 ASP B CA 1
ATOM 3291 C C . ASP B 1 53 ? 10.953 -26.672 -18.75 1 98.25 53 ASP B C 1
ATOM 3293 O O . ASP B 1 53 ? 11.328 -25.797 -19.547 1 98.25 53 ASP B O 1
ATOM 3297 N N . GLN B 1 54 ? 11.625 -27.781 -18.578 1 97.81 54 GLN B N 1
ATOM 3298 C CA . GLN B 1 54 ? 12.844 -28.109 -19.312 1 97.81 54 GLN B CA 1
ATOM 3299 C C . GLN B 1 54 ? 12.594 -28.125 -20.828 1 97.81 54 GLN B C 1
ATOM 3301 O O . GLN B 1 54 ? 13.375 -27.562 -21.594 1 97.81 54 GLN B O 1
ATOM 3306 N N . ARG B 1 55 ? 11.531 -28.719 -21.141 1 97.19 55 ARG B N 1
ATOM 3307 C CA . ARG B 1 55 ? 11.195 -28.828 -22.562 1 97.19 55 ARG B CA 1
ATOM 3308 C C . ARG B 1 55 ? 10.836 -27.453 -23.141 1 97.19 55 ARG B C 1
ATOM 3310 O O . ARG B 1 55 ? 11.219 -27.141 -24.266 1 97.19 55 ARG B O 1
ATOM 3317 N N . ALA B 1 56 ? 10.039 -26.719 -22.406 1 97.31 56 ALA B N 1
ATOM 3318 C CA . ALA B 1 56 ? 9.648 -25.391 -22.859 1 97.31 56 ALA B CA 1
ATOM 3319 C C . ALA B 1 56 ? 10.875 -24.5 -23.078 1 97.31 56 ALA B C 1
ATOM 3321 O O . ALA B 1 56 ? 10.93 -23.734 -24.047 1 97.31 56 ALA B O 1
ATOM 3322 N N . ILE B 1 57 ? 11.828 -24.547 -22.203 1 96.81 57 ILE B N 1
ATOM 3323 C CA . ILE B 1 57 ? 13.062 -23.781 -22.328 1 96.81 57 ILE B CA 1
ATOM 3324 C C . ILE B 1 57 ? 13.789 -24.188 -23.609 1 96.81 57 ILE B C 1
ATOM 3326 O O . ILE B 1 57 ? 14.25 -23.328 -24.359 1 96.81 57 ILE B O 1
ATOM 3330 N N . SER B 1 58 ? 13.875 -25.484 -23.797 1 96.31 58 SER B N 1
ATOM 3331 C CA . SER B 1 58 ? 14.523 -26 -25 1 96.31 58 SER B CA 1
ATOM 3332 C C . SER B 1 58 ? 13.812 -25.5 -26.25 1 96.31 58 SER B C 1
ATOM 3334 O O . SER B 1 58 ? 14.461 -25.078 -27.219 1 96.31 58 SER B O 1
ATOM 3336 N N . LEU B 1 59 ? 12.516 -25.609 -26.266 1 95.94 59 LEU B N 1
ATOM 3337 C CA . LEU B 1 59 ? 11.711 -25.172 -27.406 1 95.94 59 LEU B CA 1
ATOM 3338 C C . LEU B 1 59 ? 11.883 -23.672 -27.641 1 95.94 59 LEU B C 1
ATOM 3340 O O . LEU B 1 59 ? 11.922 -23.219 -28.781 1 95.94 59 LEU B O 1
ATOM 3344 N N . ASN B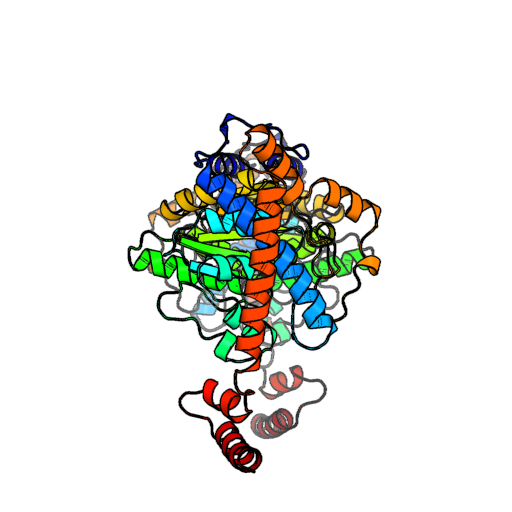 1 60 ? 11.914 -22.938 -26.562 1 95.81 60 ASN B N 1
ATOM 3345 C CA . ASN B 1 60 ? 12.156 -21.5 -26.672 1 95.81 60 ASN B CA 1
ATOM 3346 C C . ASN B 1 60 ? 13.508 -21.203 -27.328 1 95.81 60 ASN B C 1
ATOM 3348 O O . ASN B 1 60 ? 13.602 -20.359 -28.219 1 95.81 60 ASN B O 1
ATOM 3352 N N . ARG B 1 61 ? 14.547 -21.875 -26.922 1 94.62 61 ARG B N 1
ATOM 3353 C CA . ARG B 1 61 ? 15.891 -21.703 -27.469 1 94.62 61 ARG B CA 1
ATOM 3354 C C . ARG B 1 61 ? 15.93 -22.031 -28.953 1 94.62 61 ARG B C 1
ATOM 3356 O O . ARG B 1 61 ? 16.688 -21.422 -29.703 1 94.62 61 ARG B O 1
ATOM 3363 N N . GLN B 1 62 ? 15.055 -22.875 -29.359 1 94 62 GLN B N 1
ATOM 3364 C CA . GLN B 1 62 ? 14.961 -23.281 -30.766 1 94 62 GLN B CA 1
ATOM 3365 C C . GLN B 1 62 ? 14.117 -22.281 -31.562 1 94 62 GLN B C 1
ATOM 3367 O O . GLN B 1 62 ? 14 -22.422 -32.781 1 94 62 GLN B O 1
ATOM 3372 N N . GLY B 1 63 ? 13.492 -21.406 -30.891 1 92.38 63 GLY B N 1
ATOM 3373 C CA . GLY B 1 63 ? 12.672 -20.406 -31.562 1 92.38 63 GLY B CA 1
ATOM 3374 C C . GLY B 1 63 ? 11.25 -20.875 -31.812 1 92.38 63 GLY B C 1
ATOM 3375 O O . GLY B 1 63 ? 10.492 -20.234 -32.531 1 92.38 63 GLY B O 1
ATOM 3376 N N . ARG B 1 64 ? 10.898 -21.969 -31.156 1 92.06 64 ARG B N 1
ATOM 3377 C CA . ARG B 1 64 ? 9.586 -22.562 -31.406 1 92.06 64 ARG B CA 1
ATOM 3378 C C . ARG B 1 64 ? 8.555 -22.031 -30.406 1 92.06 64 ARG B C 1
ATOM 3380 O O . ARG B 1 64 ? 7.352 -22.219 -30.609 1 92.06 64 ARG B O 1
ATOM 3387 N N . LEU B 1 65 ? 9 -21.469 -29.359 1 93.38 65 LEU B N 1
ATOM 3388 C CA . LEU B 1 65 ? 8.141 -20.781 -28.406 1 93.38 65 LEU B CA 1
ATOM 3389 C C . LEU B 1 65 ? 8.531 -19.312 -28.281 1 93.38 65 LEU B C 1
ATOM 3391 O O . LEU B 1 65 ? 9.633 -18.922 -28.672 1 93.38 65 LEU B O 1
ATOM 3395 N N . GLY B 1 66 ? 7.582 -18.516 -27.891 1 91.88 66 GLY B N 1
ATOM 3396 C CA . GLY B 1 66 ? 7.855 -17.109 -27.672 1 91.88 66 GLY B CA 1
ATOM 3397 C C . GLY B 1 66 ? 8.266 -16.812 -26.234 1 91.88 66 GLY B C 1
ATOM 3398 O O . GLY B 1 66 ? 9.195 -17.422 -25.703 1 91.88 66 GLY B O 1
ATOM 3399 N N . PHE B 1 67 ? 7.461 -15.977 -25.625 1 91.56 67 PHE B N 1
ATOM 3400 C CA . PHE B 1 67 ? 7.715 -15.586 -24.25 1 91.56 67 PHE B CA 1
ATOM 3401 C C . PHE B 1 67 ? 7.574 -16.781 -23.312 1 91.56 67 PHE B C 1
ATOM 3403 O O . PHE B 1 67 ? 6.562 -17.484 -23.344 1 91.56 67 PHE B O 1
ATOM 3410 N N . TYR B 1 68 ? 8.609 -17 -22.516 1 95.38 68 TYR B N 1
ATOM 3411 C CA . TYR B 1 68 ? 8.516 -18.047 -21.5 1 95.38 68 TYR B CA 1
ATOM 3412 C C . TYR B 1 68 ? 9.266 -17.656 -20.234 1 95.38 68 TYR B C 1
ATOM 3414 O O . TYR B 1 68 ? 10.406 -17.172 -20.312 1 95.38 68 TYR B O 1
ATOM 3422 N N . ALA B 1 69 ? 8.617 -17.812 -19.109 1 96.62 69 ALA B N 1
ATOM 3423 C CA . ALA B 1 69 ? 9.219 -17.609 -17.797 1 96.62 69 ALA B CA 1
ATOM 3424 C C . ALA B 1 69 ? 9.43 -18.938 -17.078 1 96.62 69 ALA B C 1
ATOM 3426 O O . ALA B 1 69 ? 8.469 -19.578 -16.641 1 96.62 69 ALA B O 1
ATOM 3427 N N . PRO B 1 70 ? 10.68 -19.328 -16.906 1 97.06 70 PRO B N 1
ATOM 3428 C CA . PRO B 1 70 ? 10.961 -20.609 -16.266 1 97.06 70 PRO B CA 1
ATOM 3429 C C . PRO B 1 70 ? 10.336 -20.734 -14.875 1 97.06 70 PRO B C 1
ATOM 3431 O O . PRO B 1 70 ? 10.234 -19.734 -14.156 1 97.06 70 PRO B O 1
ATOM 3434 N N . VAL B 1 71 ? 10.047 -22 -14.438 1 98 71 VAL B N 1
ATOM 3435 C CA . VAL B 1 71 ? 9.281 -22.156 -13.203 1 98 71 VAL B CA 1
ATOM 3436 C C . VAL B 1 71 ? 10.031 -23.078 -12.242 1 98 71 VAL B C 1
ATOM 3438 O O . VAL B 1 71 ? 9.641 -23.219 -11.086 1 98 71 VAL B O 1
ATOM 3441 N N . ALA B 1 72 ? 11.18 -23.688 -12.773 1 97.94 72 ALA B N 1
ATOM 3442 C CA . ALA B 1 72 ? 11.898 -24.656 -11.953 1 97.94 72 ALA B CA 1
ATOM 3443 C C . ALA B 1 72 ? 12.305 -24.047 -10.609 1 97.94 72 ALA B C 1
ATOM 3445 O O . ALA B 1 72 ? 12.789 -22.922 -10.555 1 97.94 72 ALA B O 1
ATOM 3446 N N . GLY B 1 73 ? 12.125 -24.75 -9.539 1 98 73 GLY B N 1
ATOM 3447 C CA . GLY B 1 73 ? 12.406 -24.312 -8.188 1 98 73 GLY B CA 1
ATOM 3448 C C . GLY B 1 73 ? 11.172 -23.828 -7.441 1 98 73 GLY B C 1
ATOM 3449 O O . GLY B 1 73 ? 11.188 -23.734 -6.211 1 98 73 GLY B O 1
ATOM 3450 N N . GLN B 1 74 ? 10.07 -23.562 -8.211 1 98.56 74 GLN B N 1
ATOM 3451 C CA . GLN B 1 74 ? 8.891 -22.953 -7.594 1 98.56 74 GLN B CA 1
ATOM 3452 C C . GLN B 1 74 ? 7.711 -23.922 -7.613 1 98.56 74 GLN B C 1
ATOM 3454 O O . GLN B 1 74 ? 6.566 -23.531 -7.379 1 98.56 74 GLN B O 1
ATOM 3459 N N . GLU B 1 75 ? 7.953 -25.234 -7.918 1 98.75 75 GLU B N 1
ATOM 3460 C CA . GLU B 1 75 ? 6.883 -26.219 -8.117 1 98.75 75 GLU B CA 1
ATOM 3461 C C . GLU B 1 75 ? 6.027 -26.359 -6.859 1 98.75 75 GLU B C 1
ATOM 3463 O O . GLU B 1 75 ? 4.801 -26.422 -6.941 1 98.75 75 GLU B O 1
ATOM 3468 N N . ALA B 1 76 ? 6.68 -26.375 -5.707 1 98.88 76 ALA B N 1
ATOM 3469 C CA . ALA B 1 76 ? 5.938 -26.562 -4.465 1 98.88 76 ALA B CA 1
ATOM 3470 C C . ALA B 1 76 ? 5.008 -25.375 -4.195 1 98.88 76 ALA B C 1
ATOM 3472 O O . ALA B 1 76 ? 3.848 -25.562 -3.818 1 98.88 76 ALA B O 1
ATOM 3473 N N . SER B 1 77 ? 5.516 -24.172 -4.328 1 98.75 77 SER B N 1
ATOM 3474 C CA . SER B 1 77 ? 4.703 -22.969 -4.148 1 98.75 77 SER B CA 1
ATOM 3475 C C . SER B 1 77 ? 3.504 -22.969 -5.09 1 98.75 77 SER B C 1
ATOM 3477 O O . SER B 1 77 ? 2.381 -22.672 -4.672 1 98.75 77 SER B O 1
ATOM 3479 N N . MET B 1 78 ? 3.746 -23.297 -6.324 1 98.81 78 MET B N 1
ATOM 3480 C CA . MET B 1 78 ? 2.725 -23.25 -7.367 1 98.81 78 MET B CA 1
ATOM 3481 C C . MET B 1 78 ? 1.688 -24.344 -7.164 1 98.81 78 MET B C 1
ATOM 3483 O O . MET B 1 78 ? 0.492 -24.078 -7.066 1 98.81 78 MET B O 1
ATOM 3487 N N . LEU B 1 79 ? 2.135 -25.547 -7 1 98.81 79 LEU B N 1
ATOM 3488 C CA . LEU B 1 79 ? 1.222 -26.688 -7.094 1 98.81 79 LEU B CA 1
ATOM 3489 C C . LEU B 1 79 ? 0.669 -27.047 -5.719 1 98.81 79 LEU B C 1
ATOM 3491 O O . LEU B 1 79 ? -0.436 -27.578 -5.613 1 98.81 79 LEU B O 1
ATOM 3495 N N . GLY B 1 80 ? 1.455 -26.75 -4.637 1 98.81 80 GLY B N 1
ATOM 3496 C CA . GLY B 1 80 ? 0.865 -26.859 -3.311 1 98.81 80 GLY B CA 1
ATOM 3497 C C . GLY B 1 80 ? -0.333 -25.953 -3.105 1 98.81 80 GLY B C 1
ATOM 3498 O O . GLY B 1 80 ? -1.336 -26.375 -2.518 1 98.81 80 GLY B O 1
ATOM 3499 N N . SER B 1 81 ? -0.237 -24.734 -3.59 1 98.88 81 SER B N 1
ATOM 3500 C CA . SER B 1 81 ? -1.33 -23.781 -3.461 1 98.88 81 SER B CA 1
ATOM 3501 C C . SER B 1 81 ? -2.494 -24.141 -4.379 1 98.88 81 SER B C 1
ATOM 3503 O O . SER B 1 81 ? -3.65 -24.141 -3.951 1 98.88 81 SER B O 1
ATOM 3505 N N . GLN B 1 82 ? -2.199 -24.5 -5.566 1 98.75 82 GLN B N 1
ATOM 3506 C CA . GLN B 1 82 ? -3.242 -24.844 -6.531 1 98.75 82 GLN B CA 1
ATOM 3507 C C . GLN B 1 82 ? -4.004 -26.094 -6.098 1 98.75 82 GLN B C 1
ATOM 3509 O O . GLN B 1 82 ? -5.223 -26.172 -6.262 1 98.75 82 GLN B O 1
ATOM 3514 N N . PHE B 1 83 ? -3.303 -27.078 -5.566 1 98.56 83 PHE B N 1
ATOM 3515 C CA . PHE B 1 83 ? -3.867 -28.375 -5.199 1 98.56 83 PHE B CA 1
ATOM 3516 C C . PHE B 1 83 ? -4.898 -28.219 -4.09 1 98.56 83 PHE B C 1
ATOM 3518 O O . PHE B 1 83 ? -5.766 -29.078 -3.918 1 98.56 83 PHE B O 1
ATOM 3525 N N . SER B 1 84 ? -4.836 -27.156 -3.344 1 97.44 84 SER B N 1
ATOM 3526 C CA . SER B 1 84 ? -5.73 -26.906 -2.221 1 97.44 84 SER B CA 1
ATOM 3527 C C . SER B 1 84 ? -7.051 -26.297 -2.689 1 97.44 84 SER B C 1
ATOM 3529 O O . SER B 1 84 ? -7.988 -26.156 -1.904 1 97.44 84 SER B O 1
ATOM 3531 N N . LEU B 1 85 ? -7.188 -25.969 -3.936 1 98.06 85 LEU B N 1
ATOM 3532 C CA . LEU B 1 85 ? -8.344 -25.25 -4.453 1 98.06 85 LEU B CA 1
ATOM 3533 C C . LEU B 1 85 ? -9.438 -26.203 -4.898 1 98.06 85 LEU B C 1
ATOM 3535 O O . LEU B 1 85 ? -9.148 -27.359 -5.25 1 98.06 85 LEU B O 1
ATOM 3539 N N . ASP B 1 86 ? -10.633 -25.672 -4.875 1 96.19 86 ASP B N 1
ATOM 3540 C CA . ASP B 1 86 ? -11.758 -26.297 -5.562 1 96.19 86 ASP B CA 1
ATOM 3541 C C . ASP B 1 86 ? -11.742 -25.969 -7.055 1 96.19 86 ASP B C 1
ATOM 3543 O O . ASP B 1 86 ? -11.266 -24.906 -7.457 1 96.19 86 ASP B O 1
ATOM 3547 N N . LYS B 1 87 ? -12.32 -26.875 -7.852 1 95.06 87 LYS B N 1
ATOM 3548 C CA . LYS B 1 87 ? -12.344 -26.672 -9.297 1 95.06 87 LYS B CA 1
ATOM 3549 C C . LYS B 1 87 ? -13.102 -25.406 -9.664 1 95.06 87 LYS B C 1
ATOM 3551 O O . LYS B 1 87 ? -12.844 -24.797 -10.719 1 95.06 87 LYS B O 1
ATOM 3556 N N . GLU B 1 88 ? -13.961 -24.969 -8.758 1 96.75 88 GLU B N 1
ATOM 3557 C CA . GLU B 1 88 ? -14.797 -23.812 -9.055 1 96.75 88 GLU B CA 1
ATOM 3558 C C . GLU B 1 88 ? -14.164 -22.531 -8.516 1 96.75 88 GLU B C 1
ATOM 3560 O O . GLU B 1 88 ? -14.703 -21.438 -8.703 1 96.75 88 GLU B O 1
ATOM 3565 N N . ASP B 1 89 ? -13.07 -22.641 -7.844 1 98.5 89 ASP B N 1
ATOM 3566 C CA . ASP B 1 89 ? -12.336 -21.453 -7.434 1 98.5 89 ASP B CA 1
ATOM 3567 C C . ASP B 1 89 ? -11.719 -20.75 -8.641 1 98.5 89 ASP B C 1
ATOM 3569 O O . ASP B 1 89 ? -11.539 -21.359 -9.695 1 98.5 89 ASP B O 1
ATOM 3573 N N . TRP B 1 90 ? -11.469 -19.453 -8.492 1 98.62 90 TRP B N 1
ATOM 3574 C CA . TRP B 1 90 ? -10.914 -18.672 -9.586 1 98.62 90 TRP B CA 1
ATOM 3575 C C . TRP B 1 90 ? -9.414 -18.453 -9.391 1 98.62 90 TRP B C 1
ATOM 3577 O O . TRP B 1 90 ? -8.961 -18.188 -8.273 1 98.62 90 TRP B O 1
ATOM 3587 N N . ILE B 1 91 ? -8.648 -18.578 -10.453 1 98.69 91 ILE B N 1
ATOM 3588 C CA . ILE B 1 91 ? -7.223 -18.281 -10.445 1 98.69 91 ILE B CA 1
ATOM 3589 C C . ILE B 1 91 ? -6.941 -17.078 -11.328 1 98.69 91 ILE B C 1
ATOM 3591 O O . ILE B 1 91 ? -7.297 -17.062 -12.508 1 98.69 91 ILE B O 1
ATOM 3595 N N . LEU B 1 92 ? -6.391 -16.031 -10.781 1 98.31 92 LEU B N 1
ATOM 3596 C CA . LEU B 1 92 ? -5.926 -14.844 -11.492 1 98.31 92 LEU B CA 1
ATOM 3597 C C . LEU B 1 92 ? -4.406 -14.734 -11.43 1 98.31 92 LEU B C 1
ATOM 3599 O O . LEU B 1 92 ? -3.867 -13.992 -10.602 1 98.31 92 LEU B O 1
ATOM 3603 N N . PRO B 1 93 ? -3.744 -15.328 -12.359 1 96.81 93 PRO B N 1
ATOM 3604 C CA . PRO B 1 93 ? -2.305 -15.586 -12.258 1 96.81 93 PRO B CA 1
ATOM 3605 C C . PRO B 1 93 ? -1.461 -14.438 -12.805 1 96.81 93 PRO B C 1
ATOM 3607 O O . PRO B 1 93 ? -1.979 -13.57 -13.516 1 96.81 93 PRO B O 1
ATOM 3610 N N . GLY B 1 94 ? -0.208 -14.406 -12.406 1 96.19 94 GLY B N 1
ATOM 3611 C CA . GLY B 1 94 ? 0.818 -13.68 -13.141 1 96.19 94 GLY B CA 1
ATOM 3612 C C . GLY B 1 94 ? 1.381 -14.469 -14.312 1 96.19 94 GLY B C 1
ATOM 3613 O O . GLY B 1 94 ? 1.002 -15.617 -14.531 1 96.19 94 GLY B O 1
ATOM 3614 N N . TYR B 1 95 ? 2.32 -13.883 -15.008 1 95.44 95 TYR B N 1
ATOM 3615 C CA . TYR B 1 95 ? 2.791 -14.414 -16.281 1 95.44 95 TYR B CA 1
ATOM 3616 C C . TYR B 1 95 ? 3.586 -15.695 -16.078 1 95.44 95 TYR B C 1
ATOM 3618 O O . TYR B 1 95 ? 3.801 -16.469 -17.016 1 95.44 95 TYR B O 1
ATOM 3626 N N . ARG B 1 96 ? 4.027 -15.938 -14.906 1 97.12 96 ARG B N 1
ATOM 3627 C CA . ARG B 1 96 ? 4.824 -17.125 -14.648 1 97.12 96 ARG B CA 1
ATOM 3628 C C . ARG B 1 96 ? 3.963 -18.25 -14.094 1 97.12 96 ARG B C 1
ATOM 3630 O O . ARG B 1 96 ? 4.375 -19.422 -14.094 1 97.12 96 ARG B O 1
ATOM 3637 N N . ASP B 1 97 ? 2.783 -18.016 -13.711 1 97.69 97 ASP B N 1
ATOM 3638 C CA . ASP B 1 97 ? 1.949 -18.953 -12.953 1 97.69 97 ASP B CA 1
ATOM 3639 C C . ASP B 1 97 ? 1.093 -19.797 -13.891 1 97.69 97 ASP B C 1
ATOM 3641 O O . ASP B 1 97 ? -0.083 -20.047 -13.609 1 97.69 97 ASP B O 1
ATOM 3645 N N . ILE B 1 98 ? 1.688 -20.234 -14.953 1 97.69 98 ILE B N 1
ATOM 3646 C CA . ILE B 1 98 ? 0.985 -21 -15.977 1 97.69 98 ILE B CA 1
ATOM 3647 C C . ILE B 1 98 ? 0.71 -22.422 -15.477 1 97.69 98 ILE B C 1
ATOM 3649 O O . ILE B 1 98 ? -0.358 -22.969 -15.727 1 97.69 98 ILE B O 1
ATOM 3653 N N . PRO B 1 99 ? 1.63 -23.031 -14.695 1 98.56 99 PRO B N 1
ATOM 3654 C CA . PRO B 1 99 ? 1.357 -24.391 -14.195 1 98.56 99 PRO B CA 1
ATOM 3655 C C . PRO B 1 99 ? 0.08 -24.469 -13.359 1 98.56 99 PRO B C 1
ATOM 3657 O O . PRO B 1 99 ? -0.687 -25.422 -13.477 1 98.56 99 PRO B O 1
ATOM 3660 N N . GLN B 1 100 ? -0.174 -23.5 -12.531 1 98.62 100 GLN B N 1
ATOM 3661 C CA . GLN B 1 100 ? -1.404 -23.469 -11.75 1 98.62 100 GLN B CA 1
ATOM 3662 C C . GLN B 1 100 ? -2.633 -23.5 -12.656 1 98.62 100 GLN B C 1
ATOM 3664 O O . GLN B 1 100 ? -3.625 -24.156 -12.352 1 98.62 100 GLN B O 1
ATOM 3669 N N . MET B 1 101 ? -2.535 -22.781 -13.758 1 98.06 101 MET B N 1
ATOM 3670 C CA . MET B 1 101 ? -3.648 -22.719 -14.695 1 98.06 101 MET B CA 1
ATOM 3671 C C . MET B 1 101 ? -3.891 -24.062 -15.359 1 98.06 101 MET B C 1
ATOM 3673 O O . MET B 1 101 ? -5.031 -24.516 -15.453 1 98.06 101 MET B O 1
ATOM 3677 N N . VAL B 1 102 ? -2.803 -24.688 -15.812 1 98.06 102 VAL B N 1
ATOM 3678 C CA . VAL B 1 102 ? -2.914 -25.953 -16.516 1 98.06 102 VAL B CA 1
ATOM 3679 C C . VAL B 1 102 ? -3.502 -27.016 -15.578 1 98.06 102 VAL B C 1
ATOM 3681 O O . VAL B 1 102 ? -4.414 -27.75 -15.961 1 98.06 102 VAL B O 1
ATOM 3684 N N . TRP B 1 103 ? -3.061 -27.062 -14.383 1 98.19 103 TRP B N 1
ATOM 3685 C CA . TRP B 1 103 ? -3.549 -28.062 -13.453 1 98.19 103 TRP B CA 1
ATOM 3686 C C . TRP B 1 103 ? -4.941 -27.719 -12.945 1 98.19 103 TRP B C 1
ATOM 3688 O O . TRP B 1 103 ? -5.586 -28.516 -12.266 1 98.19 103 TRP B O 1
ATOM 3698 N N . HIS B 1 104 ? -5.391 -26.484 -13.266 1 97.75 104 HIS B N 1
ATOM 3699 C CA . HIS B 1 104 ? -6.762 -26.078 -12.961 1 97.75 104 HIS B CA 1
ATOM 3700 C C . HIS B 1 104 ? -7.684 -26.344 -14.148 1 97.75 104 HIS B C 1
ATOM 3702 O O . HIS B 1 104 ? -8.891 -26.078 -14.07 1 97.75 104 HIS B O 1
ATOM 3708 N N . GLY B 1 105 ? -7.082 -26.719 -15.305 1 96.5 105 GLY B N 1
ATOM 3709 C CA . GLY B 1 105 ? -7.945 -27.188 -16.391 1 96.5 105 GLY B CA 1
ATOM 3710 C C . GLY B 1 105 ? -7.527 -26.672 -17.75 1 96.5 105 GLY B C 1
ATOM 3711 O O . GLY B 1 105 ? -8.031 -27.125 -18.781 1 96.5 105 GLY B O 1
ATOM 3712 N N . MET B 1 106 ? -6.625 -25.75 -17.797 1 96.88 106 MET B N 1
ATOM 3713 C CA . MET B 1 106 ? -6.137 -25.234 -19.078 1 96.88 106 MET B CA 1
ATOM 3714 C C . MET B 1 106 ? -5.312 -26.297 -19.812 1 96.88 106 MET B C 1
ATOM 3716 O O . MET B 1 106 ? -4.535 -27.016 -19.188 1 96.88 106 MET B O 1
ATOM 3720 N N . SER B 1 107 ? -5.453 -26.375 -21.094 1 96.38 107 SER B N 1
ATOM 3721 C CA . SER B 1 107 ? -4.68 -27.359 -21.859 1 96.38 107 SER B CA 1
ATOM 3722 C C . SER B 1 107 ? -3.252 -26.875 -22.078 1 96.38 107 SER B C 1
ATOM 3724 O O . SER B 1 107 ? -2.998 -25.672 -22.109 1 96.38 107 SER B O 1
ATOM 3726 N N . LEU B 1 108 ? -2.332 -27.797 -22.234 1 97.25 108 LEU B N 1
ATOM 3727 C CA . LEU B 1 108 ? -0.957 -27.453 -22.578 1 97.25 108 LEU B CA 1
ATOM 3728 C C . LEU B 1 108 ? -0.896 -26.703 -23.906 1 97.25 108 LEU B C 1
ATOM 3730 O O . LEU B 1 108 ? -0.088 -25.781 -24.062 1 97.25 108 LEU B O 1
ATOM 3734 N N . HIS B 1 109 ? -1.737 -27.156 -24.797 1 95.94 109 HIS B N 1
ATOM 3735 C CA . HIS B 1 109 ? -1.839 -26.5 -26.094 1 95.94 109 HIS B CA 1
ATOM 3736 C C . HIS B 1 109 ? -2.15 -25.016 -25.938 1 95.94 109 HIS B C 1
ATOM 3738 O O . HIS B 1 109 ? -1.504 -24.172 -26.562 1 95.94 109 HIS B O 1
ATOM 3744 N N . GLN B 1 110 ? -3.07 -24.688 -25.172 1 95.75 110 GLN B N 1
ATOM 3745 C CA . GLN B 1 110 ? -3.443 -23.297 -24.922 1 95.75 110 GLN B CA 1
ATOM 3746 C C . GLN B 1 110 ? -2.311 -22.531 -24.234 1 95.75 110 GLN B C 1
ATOM 3748 O O . GLN B 1 110 ? -2.082 -21.359 -24.516 1 95.75 110 GLN B O 1
ATOM 3753 N N . ALA B 1 111 ? -1.684 -23.188 -23.312 1 96.81 111 ALA B N 1
ATOM 3754 C CA . ALA B 1 111 ? -0.539 -22.578 -22.641 1 96.81 111 ALA B CA 1
ATOM 3755 C C . ALA B 1 111 ? 0.556 -22.203 -23.641 1 96.81 111 ALA B C 1
ATOM 3757 O O . ALA B 1 111 ? 1.163 -21.141 -23.531 1 96.81 111 ALA B O 1
ATOM 3758 N N . PHE B 1 112 ? 0.837 -23.062 -24.578 1 97.38 112 PHE B N 1
ATOM 3759 C CA . PHE B 1 112 ? 1.873 -22.797 -25.578 1 97.38 112 PHE B CA 1
ATOM 3760 C C . PHE B 1 112 ? 1.433 -21.719 -26.547 1 97.38 112 PHE B C 1
ATOM 3762 O O . PHE B 1 112 ? 2.256 -20.922 -27.016 1 97.38 112 PHE B O 1
ATOM 3769 N N . LEU B 1 113 ? 0.14 -21.672 -26.875 1 96.06 113 LEU B N 1
ATOM 3770 C CA . LEU B 1 113 ? -0.372 -20.562 -27.688 1 96.06 113 LEU B CA 1
ATOM 3771 C C . LEU B 1 113 ? -0.18 -19.234 -26.984 1 96.06 113 LEU B C 1
ATOM 3773 O O . LEU B 1 113 ? 0.179 -18.234 -27.625 1 96.06 113 LEU B O 1
ATOM 3777 N N . PHE B 1 114 ? -0.44 -19.188 -25.688 1 95.38 114 PHE B N 1
ATOM 3778 C CA . PHE B 1 114 ? -0.179 -18 -24.906 1 95.38 114 PHE B CA 1
ATOM 3779 C C . PHE B 1 114 ? 1.285 -17.578 -25.016 1 95.38 114 PHE B C 1
ATOM 3781 O O . PHE B 1 114 ? 1.592 -16.406 -25.219 1 95.38 114 PHE B O 1
ATOM 3788 N N . SER B 1 115 ? 2.15 -18.531 -24.812 1 95.31 115 SER B N 1
ATOM 3789 C CA . SER B 1 115 ? 3.578 -18.25 -24.922 1 95.31 115 SER B CA 1
ATOM 3790 C C . SER B 1 115 ? 3.928 -17.641 -26.281 1 95.31 115 SER B C 1
ATOM 3792 O O . SER B 1 115 ? 4.781 -16.766 -26.359 1 95.31 115 SER B O 1
ATOM 3794 N N . ARG B 1 116 ? 3.238 -18.031 -27.328 1 94.62 116 ARG B N 1
ATOM 3795 C CA . ARG B 1 116 ? 3.516 -17.578 -28.672 1 94.62 116 ARG B CA 1
ATOM 3796 C C . ARG B 1 116 ? 2.82 -16.25 -28.969 1 94.62 116 ARG B C 1
ATOM 3798 O O . ARG B 1 116 ? 2.922 -15.711 -30.062 1 94.62 116 ARG B O 1
ATOM 3805 N N . GLY B 1 117 ? 2.033 -15.758 -28.062 1 92.81 117 GLY B N 1
ATOM 3806 C CA . GLY B 1 117 ? 1.33 -14.492 -28.234 1 92.81 117 GLY B CA 1
ATOM 3807 C C . GLY B 1 117 ? 0.101 -14.617 -29.125 1 92.81 117 GLY B C 1
ATOM 3808 O O . GLY B 1 117 ? -0.381 -13.617 -29.656 1 92.81 117 GLY B O 1
ATOM 3809 N N . HIS B 1 118 ? -0.303 -15.844 -29.375 1 94 118 HIS B N 1
ATOM 3810 C CA . HIS B 1 118 ? -1.515 -16.062 -30.156 1 94 118 HIS B CA 1
ATOM 3811 C C . HIS B 1 118 ? -2.764 -15.758 -29.344 1 94 118 HIS B C 1
ATOM 3813 O O . HIS B 1 118 ? -2.865 -16.156 -28.188 1 94 118 HIS B O 1
ATOM 3819 N N . PHE B 1 119 ? -3.775 -15.047 -29.875 1 92.62 119 PHE B N 1
ATOM 3820 C CA . PHE B 1 119 ? -4.93 -14.57 -29.125 1 92.62 119 PHE B CA 1
ATOM 3821 C C . PHE B 1 119 ? -5.746 -15.75 -28.594 1 92.62 119 PHE B C 1
ATOM 3823 O O . PHE B 1 119 ? -6.418 -15.633 -27.562 1 92.62 119 PHE B O 1
ATOM 3830 N N . LYS B 1 120 ? -5.688 -16.922 -29.203 1 92.75 120 LYS B N 1
ATOM 3831 C CA . LYS B 1 120 ? -6.418 -18.109 -28.75 1 92.75 120 LYS B CA 1
ATOM 3832 C C . LYS B 1 120 ? -5.879 -18.625 -27.422 1 92.75 120 LYS B C 1
ATOM 3834 O O . LYS B 1 120 ? -6.566 -19.359 -26.703 1 92.75 120 LYS B O 1
ATOM 3839 N N . GLY B 1 121 ? -4.652 -18.234 -27.172 1 92.62 121 GLY B N 1
ATOM 3840 C CA . GLY B 1 121 ? -4.086 -18.578 -25.875 1 92.62 121 GLY B CA 1
ATOM 3841 C C . GLY B 1 121 ? -4.809 -17.922 -24.719 1 92.62 121 GLY B C 1
ATOM 3842 O O . GLY B 1 121 ? -4.75 -18.406 -23.594 1 92.62 121 GLY B O 1
ATOM 3843 N N . GLY B 1 122 ? -5.492 -16.812 -25.016 1 90.56 122 GLY B N 1
ATOM 3844 C CA . GLY B 1 122 ? -6.176 -16.062 -23.984 1 90.56 122 GLY B CA 1
ATOM 3845 C C . GLY B 1 122 ? -7.672 -16.312 -23.953 1 90.56 122 GLY B C 1
ATOM 3846 O O . GLY B 1 122 ? -8.391 -15.719 -23.141 1 90.56 122 GLY B O 1
ATOM 3847 N N . GLN B 1 123 ? -8.094 -17.141 -24.766 1 89.12 123 GLN B N 1
ATOM 3848 C CA . GLN B 1 123 ? -9.523 -17.438 -24.844 1 89.12 123 GLN B CA 1
ATOM 3849 C C . GLN B 1 123 ? -9.859 -18.672 -24 1 89.12 123 GLN B C 1
ATOM 3851 O O . GLN B 1 123 ? -9.914 -19.797 -24.516 1 89.12 123 GLN B O 1
ATOM 3856 N N . MET B 1 124 ? -10.117 -18.391 -22.734 1 89.19 124 MET B N 1
ATOM 3857 C CA . MET B 1 124 ? -10.414 -19.484 -21.812 1 89.19 124 MET B CA 1
ATOM 3858 C C . MET B 1 124 ? -11.766 -20.109 -22.125 1 89.19 124 MET B C 1
ATOM 3860 O O . MET B 1 124 ? -12.727 -19.406 -22.453 1 89.19 124 MET B O 1
ATOM 3864 N N . ALA B 1 125 ? -11.773 -21.406 -22.062 1 87.06 125 ALA B N 1
ATOM 3865 C CA . ALA B 1 125 ? -13.031 -22.125 -22.297 1 87.06 125 ALA B CA 1
ATOM 3866 C C . ALA B 1 125 ? -14.039 -21.828 -21.188 1 87.06 125 ALA B C 1
ATOM 3868 O O . ALA B 1 125 ? -13.664 -21.484 -20.062 1 87.06 125 ALA B O 1
ATOM 3869 N N . GLU B 1 126 ? -15.305 -21.969 -21.594 1 87.56 126 GLU B N 1
ATOM 3870 C CA . GLU B 1 126 ? -16.359 -21.812 -20.594 1 87.56 126 GLU B CA 1
ATOM 3871 C C . GLU B 1 126 ? -16.203 -22.828 -19.453 1 87.56 126 GLU B C 1
ATOM 3873 O O . GLU B 1 126 ? -15.875 -23.984 -19.688 1 87.56 126 GLU B O 1
ATOM 3878 N N . GLY B 1 127 ? -16.344 -22.359 -18.281 1 88.31 127 GLY B N 1
ATOM 3879 C CA . GLY B 1 127 ? -16.266 -23.234 -17.125 1 88.31 127 GLY B CA 1
ATOM 3880 C C . GLY B 1 127 ? -14.891 -23.219 -16.469 1 88.31 127 GLY B C 1
ATOM 3881 O O . GLY B 1 127 ? -14.75 -23.656 -15.328 1 88.31 127 GLY B O 1
ATOM 3882 N N . LEU B 1 128 ? -13.914 -22.734 -17.281 1 92.81 128 LEU B N 1
ATOM 3883 C CA . LEU B 1 128 ? -12.594 -22.594 -16.672 1 92.81 128 LEU B CA 1
ATOM 3884 C C . LEU B 1 128 ? -12.492 -21.297 -15.883 1 92.81 128 LEU B C 1
ATOM 3886 O O . LEU B 1 128 ? -12.586 -20.203 -16.453 1 92.81 128 LEU B O 1
ATOM 3890 N N . ASN B 1 129 ? -12.523 -21.312 -14.609 1 96.81 129 ASN B N 1
ATOM 3891 C CA . ASN B 1 129 ? -12.445 -20.156 -13.727 1 96.81 129 ASN B CA 1
ATOM 3892 C C . ASN B 1 129 ? -11.023 -19.609 -13.641 1 96.81 129 ASN B C 1
ATOM 3894 O O . ASN B 1 129 ? -10.422 -19.609 -12.57 1 96.81 129 ASN B O 1
ATOM 3898 N N . LEU B 1 130 ? -10.539 -19.219 -14.844 1 97.31 130 LEU B N 1
ATOM 3899 C CA . LEU B 1 130 ? -9.203 -18.672 -15.031 1 97.31 130 LEU B CA 1
ATOM 3900 C C . LEU B 1 130 ? -9.258 -17.312 -15.742 1 97.31 130 LEU B C 1
ATOM 3902 O O . LEU B 1 130 ? -10.102 -17.109 -16.625 1 97.31 130 LEU B O 1
ATOM 3906 N N . VAL B 1 131 ? -8.445 -16.406 -15.328 1 95.06 131 VAL B N 1
ATOM 3907 C CA . VAL B 1 131 ? -8.219 -15.18 -16.078 1 95.06 131 VAL B CA 1
ATOM 3908 C C . VAL B 1 131 ? -6.852 -15.227 -16.75 1 95.06 131 VAL B C 1
ATOM 3910 O O . VAL B 1 131 ? -5.945 -15.922 -16.281 1 95.06 131 VAL B O 1
ATOM 3913 N N . MET B 1 132 ? -6.738 -14.57 -17.875 1 93.75 132 MET B N 1
ATOM 3914 C CA . MET B 1 132 ? -5.457 -14.531 -18.578 1 93.75 132 MET B CA 1
ATOM 3915 C C . MET B 1 132 ? -4.352 -14.016 -17.656 1 93.75 132 MET B C 1
ATOM 3917 O O . MET B 1 132 ? -4.566 -13.094 -16.875 1 93.75 132 MET B O 1
ATOM 3921 N N . PRO B 1 133 ? -3.184 -14.602 -17.828 1 94.62 133 PRO B N 1
ATOM 3922 C CA . PRO B 1 133 ? -2.074 -14.141 -17 1 94.62 133 PRO B CA 1
ATOM 3923 C C . PRO B 1 133 ? -1.773 -12.656 -17.188 1 94.62 133 PRO B C 1
ATOM 3925 O O . PRO B 1 133 ? -1.791 -12.156 -18.312 1 94.62 133 PRO B O 1
ATOM 3928 N N . GLN B 1 134 ? -1.551 -12.031 -16.109 1 94.25 134 GLN B N 1
ATOM 3929 C CA . GLN B 1 134 ? -1.214 -10.617 -16.156 1 94.25 134 GLN B CA 1
ATOM 3930 C C . GLN B 1 134 ? 0.293 -10.414 -16.297 1 94.25 134 GLN B C 1
ATOM 3932 O O . GLN B 1 134 ? 1.073 -10.992 -15.539 1 94.25 134 GLN B O 1
ATOM 3937 N N . ILE B 1 135 ? 0.629 -9.531 -17.234 1 91.06 135 ILE B N 1
ATOM 3938 C CA . ILE B 1 135 ? 2.037 -9.219 -17.453 1 91.06 135 ILE B CA 1
ATOM 3939 C C . ILE B 1 135 ? 2.443 -8.023 -16.609 1 91.06 135 ILE B C 1
ATOM 3941 O O . ILE B 1 135 ? 3.58 -7.945 -16.125 1 91.06 135 ILE B O 1
ATOM 3945 N N . ILE B 1 136 ? 1.496 -7.109 -16.453 1 90.75 136 ILE B N 1
ATOM 3946 C CA . ILE B 1 136 ? 1.752 -5.945 -15.609 1 90.75 136 ILE B CA 1
ATOM 3947 C C . ILE B 1 136 ? 1.854 -6.375 -14.148 1 90.75 136 ILE B C 1
ATOM 3949 O O . ILE B 1 136 ? 0.9 -6.922 -13.586 1 90.75 136 ILE B O 1
ATOM 3953 N N . ILE B 1 137 ? 2.938 -6.047 -13.547 1 89.44 137 ILE B N 1
ATOM 3954 C CA . ILE B 1 137 ? 3.252 -6.527 -12.211 1 89.44 137 ILE B CA 1
ATOM 3955 C C . ILE B 1 137 ? 2.25 -5.961 -11.211 1 89.44 137 ILE B C 1
ATOM 3957 O O . ILE B 1 137 ? 2.035 -4.746 -11.156 1 89.44 137 ILE B O 1
ATOM 3961 N N . GLY B 1 138 ? 1.583 -6.824 -10.461 1 91.69 138 GLY B N 1
ATOM 3962 C CA . GLY B 1 138 ? 0.707 -6.414 -9.375 1 91.69 138 GLY B CA 1
ATOM 3963 C C . GLY B 1 138 ? -0.722 -6.164 -9.82 1 91.69 138 GLY B C 1
ATOM 3964 O O . GLY B 1 138 ? -1.633 -6.086 -8.992 1 91.69 138 GLY B O 1
ATOM 3965 N N . ALA B 1 139 ? -1.005 -6.105 -11.117 1 94.69 139 ALA B N 1
ATOM 3966 C CA . ALA B 1 139 ? -2.326 -5.734 -11.617 1 94.69 139 ALA B CA 1
ATOM 3967 C C . ALA B 1 139 ? -3.369 -6.781 -11.234 1 94.69 139 ALA B C 1
ATOM 3969 O O . ALA B 1 139 ? -4.531 -6.449 -10.984 1 94.69 139 ALA B O 1
ATOM 3970 N N . GLN B 1 140 ? -2.973 -8.047 -11.211 1 97.56 140 GLN B N 1
ATOM 3971 C CA . GLN B 1 140 ? -3.91 -9.125 -10.93 1 97.56 140 GLN B CA 1
ATOM 3972 C C . GLN B 1 140 ? -4.438 -9.039 -9.508 1 97.56 140 GLN B C 1
ATOM 3974 O O . GLN B 1 140 ? -5.477 -9.625 -9.18 1 97.56 140 GLN B O 1
ATOM 3979 N N . ILE B 1 141 ? -3.754 -8.305 -8.656 1 98.12 141 ILE B N 1
ATOM 3980 C CA . ILE B 1 141 ? -4.168 -8.195 -7.262 1 98.12 141 ILE B CA 1
ATOM 3981 C C . ILE B 1 141 ? -5.516 -7.473 -7.18 1 98.12 141 ILE B C 1
ATOM 3983 O O . ILE B 1 141 ? -6.43 -7.934 -6.496 1 98.12 141 ILE B O 1
ATOM 3987 N N . ILE B 1 142 ? -5.629 -6.332 -7.906 1 97.69 142 ILE B N 1
ATOM 3988 C CA . ILE B 1 142 ? -6.863 -5.555 -7.906 1 97.69 142 ILE B CA 1
ATOM 3989 C C . ILE B 1 142 ? -7.977 -6.363 -8.578 1 97.69 142 ILE B C 1
ATOM 3991 O O . ILE B 1 142 ? -9.125 -6.344 -8.117 1 97.69 142 ILE B O 1
ATOM 3995 N N . GLN B 1 143 ? -7.672 -7.066 -9.664 1 98.12 143 GLN B N 1
ATOM 3996 C CA . GLN B 1 143 ? -8.648 -7.914 -10.344 1 98.12 143 GLN B CA 1
ATOM 3997 C C . GLN B 1 143 ? -9.188 -8.992 -9.398 1 98.12 143 GLN B C 1
ATOM 3999 O O . GLN B 1 143 ? -10.391 -9.258 -9.383 1 98.12 143 GLN B O 1
ATOM 4004 N N . THR B 1 144 ? -8.273 -9.594 -8.656 1 98.75 144 THR B N 1
ATOM 4005 C CA . THR B 1 144 ? -8.648 -10.664 -7.734 1 98.75 144 THR B CA 1
ATOM 4006 C C . THR B 1 144 ? -9.625 -10.148 -6.68 1 98.75 144 THR B C 1
ATOM 4008 O O . THR B 1 144 ? -10.617 -10.812 -6.371 1 98.75 144 THR B O 1
ATOM 4011 N N . ALA B 1 145 ? -9.352 -8.977 -6.105 1 98.56 145 ALA B N 1
ATOM 4012 C CA . ALA B 1 145 ? -10.266 -8.375 -5.141 1 98.56 145 ALA B CA 1
ATOM 4013 C C . ALA B 1 145 ? -11.664 -8.203 -5.738 1 98.56 145 ALA B C 1
ATOM 4015 O O . ALA B 1 145 ? -12.664 -8.477 -5.078 1 98.56 145 ALA B O 1
ATOM 4016 N N . GLY B 1 146 ? -11.68 -7.723 -6.996 1 98.56 146 GLY B N 1
ATOM 4017 C CA . GLY B 1 146 ? -12.953 -7.551 -7.672 1 98.56 146 GLY B CA 1
ATOM 4018 C C . GLY B 1 146 ? -13.695 -8.852 -7.891 1 98.56 146 GLY B C 1
ATOM 4019 O O . GLY B 1 146 ? -14.898 -8.945 -7.613 1 98.56 146 GLY B O 1
ATOM 4020 N N . VAL B 1 147 ? -13.008 -9.883 -8.43 1 98.69 147 VAL B N 1
ATOM 4021 C CA . VAL B 1 147 ? -13.617 -11.188 -8.688 1 98.69 147 VAL B CA 1
ATOM 4022 C C . VAL B 1 147 ? -14.102 -11.797 -7.371 1 98.69 147 VAL B C 1
ATOM 4024 O O . VAL B 1 147 ? -15.203 -12.336 -7.305 1 98.69 147 VAL B O 1
ATOM 4027 N N . ALA B 1 148 ? -13.305 -11.734 -6.332 1 98.88 148 ALA B N 1
ATOM 4028 C CA . ALA B 1 148 ? -13.68 -12.266 -5.02 1 98.88 148 ALA B CA 1
ATOM 4029 C C . ALA B 1 148 ? -14.945 -11.594 -4.5 1 98.88 148 ALA B C 1
ATOM 4031 O O . ALA B 1 148 ? -15.844 -12.266 -3.979 1 98.88 148 ALA B O 1
ATOM 4032 N N . LEU B 1 149 ? -14.984 -10.25 -4.613 1 98.75 149 LEU B N 1
ATOM 4033 C CA . LEU B 1 149 ? -16.188 -9.547 -4.188 1 98.75 149 LEU B CA 1
ATOM 4034 C C . LEU B 1 149 ? -17.406 -10.016 -4.977 1 98.75 149 LEU B C 1
ATOM 4036 O O . LEU B 1 149 ? -18.5 -10.156 -4.426 1 98.75 149 LEU B O 1
ATOM 4040 N N . GLY B 1 150 ? -17.172 -10.188 -6.336 1 98.69 150 GLY B N 1
ATOM 4041 C CA . GLY B 1 150 ? -18.25 -10.719 -7.16 1 98.69 150 GLY B CA 1
ATOM 4042 C C . GLY B 1 150 ? -18.766 -12.055 -6.672 1 98.69 150 GLY B C 1
ATOM 4043 O O . GLY B 1 150 ? -19.984 -12.281 -6.633 1 98.69 150 GLY B O 1
ATOM 4044 N N . LEU B 1 151 ? -17.891 -12.984 -6.328 1 98.62 151 LEU B N 1
ATOM 4045 C CA . LEU B 1 151 ? -18.266 -14.289 -5.797 1 98.62 151 LEU B CA 1
ATOM 4046 C C . LEU B 1 151 ? -19.109 -14.141 -4.527 1 98.62 151 LEU B C 1
ATOM 4048 O O . LEU B 1 151 ? -20.156 -14.773 -4.391 1 98.62 151 LEU B O 1
ATOM 4052 N N . LYS B 1 152 ? -18.641 -13.312 -3.619 1 98.31 152 LYS B N 1
ATOM 4053 C CA . LYS B 1 152 ? -19.359 -13.062 -2.379 1 98.31 152 LYS B CA 1
ATOM 4054 C C . LYS B 1 152 ? -20.766 -12.539 -2.664 1 98.31 152 LYS B C 1
ATOM 4056 O O . LYS B 1 152 ? -21.75 -13.023 -2.094 1 98.31 152 LYS B O 1
ATOM 4061 N N . ARG B 1 153 ? -20.875 -11.578 -3.496 1 98.25 153 ARG B N 1
ATOM 4062 C CA . ARG B 1 153 ? -22.156 -10.945 -3.803 1 98.25 153 ARG B CA 1
ATOM 4063 C C . ARG B 1 153 ? -23.125 -11.93 -4.445 1 98.25 153 ARG B C 1
ATOM 4065 O O . ARG B 1 153 ? -24.344 -11.812 -4.285 1 98.25 153 ARG B O 1
ATOM 4072 N N . ARG B 1 154 ? -22.609 -12.914 -5.098 1 98 154 ARG B N 1
ATOM 4073 C CA . ARG B 1 154 ? -23.422 -13.93 -5.758 1 98 154 ARG B CA 1
ATOM 4074 C C . ARG B 1 154 ? -23.703 -15.102 -4.832 1 98 154 ARG B C 1
ATOM 4076 O O . ARG B 1 154 ? -24.344 -16.078 -5.23 1 98 154 ARG B O 1
ATOM 4083 N N . GLY B 1 155 ? -23.141 -15.086 -3.613 1 97.62 155 GLY B N 1
ATOM 4084 C CA . GLY B 1 155 ? -23.375 -16.125 -2.617 1 97.62 155 GLY B CA 1
ATOM 4085 C C . GLY B 1 155 ? -22.672 -17.422 -2.928 1 97.62 155 GLY B C 1
ATOM 4086 O O . GLY B 1 155 ? -23.172 -18.5 -2.586 1 97.62 155 GLY B O 1
ATOM 4087 N N . LYS B 1 156 ? -21.594 -17.328 -3.68 1 96.94 156 LYS B N 1
ATOM 4088 C CA . LYS B 1 156 ? -20.828 -18.531 -4.023 1 96.94 156 LYS B CA 1
ATOM 4089 C C . LYS B 1 156 ? -19.891 -18.938 -2.885 1 96.94 156 LYS B C 1
ATOM 4091 O O . LYS B 1 156 ? -19.359 -18.078 -2.184 1 96.94 156 LYS B O 1
ATOM 4096 N N . ASP B 1 157 ? -19.703 -20.219 -2.764 1 97.62 157 ASP B N 1
ATOM 4097 C CA . ASP B 1 157 ? -18.766 -20.75 -1.771 1 97.62 157 ASP B CA 1
ATOM 4098 C C . ASP B 1 157 ? -17.406 -21.062 -2.398 1 97.62 157 ASP B C 1
ATOM 4100 O O . ASP B 1 157 ? -16.906 -22.172 -2.285 1 97.62 157 ASP B O 1
ATOM 4104 N N . ASN B 1 158 ? -16.859 -20.078 -3.109 1 98.44 158 ASN B N 1
ATOM 4105 C CA . ASN B 1 158 ? -15.594 -20.172 -3.811 1 98.44 158 ASN B CA 1
ATOM 4106 C C . ASN B 1 158 ? -14.688 -18.984 -3.514 1 98.44 158 ASN B C 1
ATOM 4108 O O . ASN B 1 158 ? -15.148 -17.969 -2.996 1 98.44 158 ASN B O 1
ATOM 4112 N N . VAL B 1 159 ? -13.484 -19.156 -3.824 1 98.88 159 VAL B N 1
ATOM 4113 C CA . VAL B 1 159 ? -12.508 -18.094 -3.568 1 98.88 159 VAL B CA 1
ATOM 4114 C C . VAL B 1 159 ? -11.82 -17.703 -4.875 1 98.88 159 VAL B C 1
ATOM 4116 O O . VAL B 1 159 ? -11.953 -18.391 -5.887 1 98.88 159 VAL B O 1
ATOM 4119 N N . ALA B 1 160 ? -11.258 -16.516 -4.859 1 98.94 160 ALA B N 1
ATOM 4120 C CA . ALA B 1 160 ? -10.312 -16.109 -5.898 1 98.94 160 ALA B CA 1
ATOM 4121 C C . ALA B 1 160 ? -8.891 -16.062 -5.359 1 98.94 160 ALA B C 1
ATOM 4123 O O . ALA B 1 160 ? -8.633 -15.508 -4.289 1 98.94 160 ALA B O 1
ATOM 4124 N N . ILE B 1 161 ? -7.973 -16.719 -6.031 1 98.94 161 ILE B N 1
ATOM 4125 C CA . ILE B 1 161 ? -6.57 -16.734 -5.637 1 98.94 161 ILE B CA 1
ATOM 4126 C C . ILE B 1 161 ? -5.719 -16.094 -6.73 1 98.94 161 ILE B C 1
ATOM 4128 O O . ILE B 1 161 ? -6.023 -16.219 -7.918 1 98.94 161 ILE B O 1
ATOM 4132 N N . THR B 1 162 ? -4.742 -15.336 -6.312 1 98.81 162 THR B N 1
ATOM 4133 C CA . THR B 1 162 ? -3.824 -14.695 -7.25 1 98.81 162 THR B CA 1
ATOM 4134 C C . THR B 1 162 ? -2.375 -14.922 -6.824 1 98.81 162 THR B C 1
ATOM 4136 O O . THR B 1 162 ? -2.111 -15.344 -5.695 1 98.81 162 THR B O 1
ATOM 4139 N N . TYR B 1 163 ? -1.487 -14.711 -7.824 1 98.56 163 TYR B N 1
ATOM 4140 C CA . TYR B 1 163 ? -0.057 -14.93 -7.637 1 98.56 163 TYR B CA 1
ATOM 4141 C C . TYR B 1 163 ? 0.749 -13.758 -8.172 1 98.56 163 TYR B C 1
ATOM 4143 O O . TYR B 1 163 ? 0.427 -13.203 -9.227 1 98.56 163 TYR B O 1
ATOM 4151 N N . THR B 1 164 ? 1.7 -13.344 -7.445 1 97.94 164 THR B N 1
ATOM 4152 C CA . THR B 1 164 ? 2.688 -12.367 -7.898 1 97.94 164 THR B CA 1
ATOM 4153 C C . THR B 1 164 ? 4.051 -12.648 -7.266 1 97.94 164 THR B C 1
ATOM 4155 O O . THR B 1 164 ? 4.195 -13.586 -6.484 1 97.94 164 THR B O 1
ATOM 4158 N N . GLY B 1 165 ? 5.082 -12.023 -7.754 1 97.44 165 GLY B N 1
ATOM 4159 C CA . GLY B 1 165 ? 6.406 -12.133 -7.164 1 97.44 165 GLY B CA 1
ATOM 4160 C C . GLY B 1 165 ? 6.688 -11.055 -6.129 1 97.44 165 GLY B C 1
ATOM 4161 O O . GLY B 1 165 ? 5.812 -10.25 -5.812 1 97.44 165 GLY B O 1
ATOM 4162 N N . ASP B 1 166 ? 7.918 -11.148 -5.574 1 97.56 166 ASP B N 1
ATOM 4163 C CA . ASP B 1 166 ? 8.336 -10.164 -4.582 1 97.56 166 ASP B CA 1
ATOM 4164 C C . ASP B 1 166 ? 8.297 -8.75 -5.156 1 97.56 166 ASP B C 1
ATOM 4166 O O . ASP B 1 166 ? 7.996 -7.797 -4.445 1 97.56 166 ASP B O 1
ATOM 4170 N N . GLY B 1 167 ? 8.594 -8.602 -6.434 1 96.69 167 GLY B N 1
ATOM 4171 C CA . GLY B 1 167 ? 8.508 -7.289 -7.051 1 96.69 167 GLY B CA 1
ATOM 4172 C C . GLY B 1 167 ? 7.102 -6.715 -7.031 1 96.69 167 GLY B C 1
ATOM 4173 O O . GLY B 1 167 ? 6.914 -5.52 -6.801 1 96.69 167 GLY B O 1
ATOM 4174 N N . GLY B 1 168 ? 6.129 -7.547 -7.336 1 96.69 168 GLY B N 1
ATOM 4175 C CA . GLY B 1 168 ? 4.738 -7.121 -7.32 1 96.69 168 GLY B CA 1
ATOM 4176 C C . GLY B 1 168 ? 4.27 -6.656 -5.953 1 96.69 168 GLY B C 1
ATOM 4177 O O . GLY B 1 168 ? 3.346 -5.848 -5.848 1 96.69 168 GLY B O 1
ATOM 4178 N N . ALA B 1 169 ? 4.887 -7.117 -4.879 1 97.38 169 ALA B N 1
ATOM 4179 C CA . ALA B 1 169 ? 4.516 -6.789 -3.504 1 97.38 169 ALA B CA 1
ATOM 4180 C C . ALA B 1 169 ? 4.945 -5.371 -3.141 1 97.38 169 ALA B C 1
ATOM 4182 O O . ALA B 1 169 ? 4.629 -4.879 -2.057 1 97.38 169 ALA B O 1
ATOM 4183 N N . SER B 1 170 ? 5.617 -4.676 -4.031 1 96.31 170 SER B N 1
ATOM 4184 C CA . SER B 1 170 ? 6.07 -3.312 -3.789 1 96.31 170 SER B CA 1
ATOM 4185 C C . SER B 1 170 ? 5.211 -2.301 -4.539 1 96.31 170 SER B C 1
ATOM 4187 O O . SER B 1 170 ? 5.422 -1.092 -4.426 1 96.31 170 SER B O 1
ATOM 4189 N N . GLN B 1 171 ? 4.234 -2.773 -5.277 1 94.88 171 GLN B N 1
ATOM 4190 C CA . GLN B 1 171 ? 3.404 -1.896 -6.094 1 94.88 171 GLN B CA 1
ATOM 4191 C C . GLN B 1 171 ? 2.203 -1.385 -5.305 1 94.88 171 GLN B C 1
ATOM 4193 O O . GLN B 1 171 ? 1.718 -2.061 -4.395 1 94.88 171 GLN B O 1
ATOM 4198 N N . GLY B 1 172 ? 1.67 -0.224 -5.68 1 95.69 172 GLY B N 1
ATOM 4199 C CA . GLY B 1 172 ? 0.476 0.33 -5.062 1 95.69 172 GLY B CA 1
ATOM 4200 C C . GLY B 1 172 ? -0.75 -0.545 -5.242 1 95.69 172 GLY B C 1
ATOM 4201 O O . GLY B 1 172 ? -1.588 -0.642 -4.344 1 95.69 172 GLY B O 1
ATOM 4202 N N . ASP B 1 173 ? -0.863 -1.162 -6.355 1 96.25 173 ASP B N 1
ATOM 4203 C CA . ASP B 1 173 ? -1.979 -2.057 -6.652 1 96.25 173 ASP B CA 1
ATOM 4204 C C . ASP B 1 173 ? -2.049 -3.197 -5.641 1 96.25 173 ASP B C 1
ATOM 4206 O O . ASP B 1 173 ? -3.139 -3.641 -5.273 1 96.25 173 ASP B O 1
ATOM 4210 N N . PHE B 1 174 ? -0.864 -3.625 -5.289 1 98.19 174 PHE B N 1
ATOM 4211 C CA . PHE B 1 174 ? -0.768 -4.695 -4.305 1 98.19 174 PHE B CA 1
ATOM 4212 C C . PHE B 1 174 ? -1.471 -4.309 -3.01 1 98.19 174 PHE B C 1
ATOM 4214 O O . PHE B 1 174 ? -2.332 -5.039 -2.52 1 98.19 174 PHE B O 1
ATOM 4221 N N . TYR B 1 175 ? -1.194 -3.133 -2.555 1 97.12 175 TYR B N 1
ATOM 4222 C CA . TYR B 1 175 ? -1.787 -2.605 -1.331 1 97.12 175 TYR B CA 1
ATOM 4223 C C . TYR B 1 175 ? -3.277 -2.344 -1.516 1 97.12 175 TYR B C 1
ATOM 4225 O O . TYR B 1 175 ? -4.09 -2.742 -0.68 1 97.12 175 TYR B O 1
ATOM 4233 N N . GLU B 1 176 ? -3.645 -1.692 -2.518 1 97.81 176 GLU B N 1
ATOM 4234 C CA . GLU B 1 176 ? -5.035 -1.297 -2.734 1 97.81 176 GLU B CA 1
ATOM 4235 C C . GLU B 1 176 ? -5.941 -2.518 -2.859 1 97.81 176 GLU B C 1
ATOM 4237 O O . GLU B 1 176 ? -7.051 -2.529 -2.32 1 97.81 176 GLU B O 1
ATOM 4242 N N . GLY B 1 177 ? -5.449 -3.514 -3.615 1 98.38 177 GLY B N 1
ATOM 4243 C CA . GLY B 1 177 ? -6.23 -4.73 -3.758 1 98.38 177 GLY B CA 1
ATOM 4244 C C . GLY B 1 177 ? -6.465 -5.445 -2.439 1 98.38 177 GLY B C 1
ATOM 4245 O O . GLY B 1 177 ? -7.59 -5.844 -2.135 1 98.38 177 GLY B O 1
ATOM 4246 N N . MET B 1 178 ? -5.406 -5.605 -1.637 1 98.62 178 MET B N 1
ATOM 4247 C CA . MET B 1 178 ? -5.531 -6.266 -0.341 1 98.62 178 MET B CA 1
ATOM 4248 C C . MET B 1 178 ? -6.43 -5.461 0.595 1 98.62 178 MET B C 1
ATOM 4250 O O . MET B 1 178 ? -7.27 -6.031 1.296 1 98.62 178 MET B O 1
ATOM 4254 N N . ASN B 1 179 ? -6.219 -4.117 0.614 1 98.44 179 ASN B N 1
ATOM 4255 C CA . ASN B 1 179 ? -7.027 -3.248 1.46 1 98.44 179 ASN B CA 1
ATOM 4256 C C . ASN B 1 179 ? -8.516 -3.361 1.124 1 98.44 179 ASN B C 1
ATOM 4258 O O . ASN B 1 179 ? -9.352 -3.453 2.021 1 98.44 179 ASN B O 1
ATOM 4262 N N . PHE B 1 180 ? -8.812 -3.35 -0.133 1 98.31 180 PHE B N 1
ATOM 4263 C CA . PHE B 1 180 ? -10.18 -3.486 -0.616 1 98.31 180 PHE B CA 1
ATOM 4264 C C . PHE B 1 180 ? -10.781 -4.816 -0.176 1 98.31 180 PHE B C 1
ATOM 4266 O O . PHE B 1 180 ? -11.898 -4.859 0.339 1 98.31 180 PHE B O 1
ATOM 4273 N N . ALA B 1 181 ? -10.008 -5.871 -0.416 1 98.81 181 ALA B N 1
ATOM 4274 C CA . ALA B 1 181 ? -10.492 -7.207 -0.066 1 98.81 181 ALA B CA 1
ATOM 4275 C C . ALA B 1 181 ? -10.773 -7.312 1.431 1 98.81 181 ALA B C 1
ATOM 4277 O O . ALA B 1 181 ? -11.766 -7.922 1.841 1 98.81 181 ALA B O 1
ATOM 4278 N N . GLY B 1 182 ? -9.898 -6.793 2.246 1 98.56 182 GLY B N 1
ATOM 4279 C CA . GLY B 1 182 ? -10.109 -6.781 3.684 1 98.56 182 GLY B CA 1
ATOM 4280 C C . GLY B 1 182 ? -11.352 -6.008 4.094 1 98.56 182 GLY B C 1
ATOM 4281 O O . GLY B 1 182 ? -12.18 -6.516 4.852 1 98.56 182 GLY B O 1
ATOM 4282 N N . ALA B 1 183 ? -11.461 -4.777 3.588 1 98.25 183 ALA B N 1
ATOM 4283 C CA . ALA B 1 183 ? -12.562 -3.895 3.951 1 98.25 183 ALA B CA 1
ATOM 4284 C C . ALA B 1 183 ? -13.914 -4.531 3.613 1 98.25 183 ALA B C 1
ATOM 4286 O O . ALA B 1 183 ? -14.875 -4.395 4.371 1 98.25 183 ALA B O 1
ATOM 4287 N N . TYR B 1 184 ? -13.961 -5.242 2.514 1 98.38 184 TYR B N 1
ATOM 4288 C CA . TYR B 1 184 ? -15.219 -5.812 2.045 1 98.38 184 TYR B CA 1
ATOM 4289 C C . TYR B 1 184 ? -15.352 -7.27 2.471 1 98.38 184 TYR B C 1
ATOM 4291 O O . TYR B 1 184 ? -16.312 -7.941 2.113 1 98.38 184 TYR B O 1
ATOM 4299 N N . LYS B 1 185 ? -14.32 -7.785 3.189 1 98.44 185 LYS B N 1
ATOM 4300 C CA . LYS B 1 185 ? -14.312 -9.172 3.633 1 98.44 185 LYS B CA 1
ATOM 4301 C C . LYS B 1 185 ? -14.5 -10.125 2.453 1 98.44 185 LYS B C 1
ATOM 4303 O O . LYS B 1 185 ? -15.312 -11.047 2.516 1 98.44 185 LYS B O 1
ATOM 4308 N N . ALA B 1 186 ? -13.82 -9.773 1.32 1 98.69 186 ALA B N 1
ATOM 4309 C CA . ALA B 1 186 ? -13.93 -10.562 0.096 1 98.69 186 ALA B CA 1
ATOM 4310 C C . ALA B 1 186 ? -13.18 -11.891 0.228 1 98.69 186 ALA B C 1
ATOM 4312 O O . ALA B 1 186 ? -12.133 -11.953 0.881 1 98.69 186 ALA B O 1
ATOM 4313 N N . PRO B 1 187 ? -13.664 -12.969 -0.345 1 98.88 187 PRO B N 1
ATOM 4314 C CA . PRO B 1 187 ? -13 -14.273 -0.265 1 98.88 187 PRO B CA 1
ATOM 4315 C C . PRO B 1 187 ? -11.789 -14.375 -1.196 1 98.88 187 PRO B C 1
ATOM 4317 O O . PRO B 1 187 ? -11.82 -15.133 -2.168 1 98.88 187 PRO B O 1
ATOM 4320 N N . ALA B 1 188 ? -10.758 -13.742 -0.835 1 98.94 188 ALA B N 1
ATOM 4321 C CA . ALA B 1 188 ? -9.562 -13.617 -1.672 1 98.94 188 ALA B CA 1
ATOM 4322 C C . ALA B 1 188 ? -8.336 -14.203 -0.974 1 98.94 188 ALA B C 1
ATOM 4324 O O . ALA B 1 188 ? -8.234 -14.148 0.253 1 98.94 188 ALA B O 1
ATOM 4325 N N . ILE B 1 189 ? -7.48 -14.781 -1.723 1 98.94 189 ILE B N 1
ATOM 4326 C CA . ILE B 1 189 ? -6.176 -15.273 -1.283 1 98.94 189 ILE B CA 1
ATOM 4327 C C . ILE B 1 189 ? -5.078 -14.664 -2.152 1 98.94 189 ILE B C 1
ATOM 4329 O O . ILE B 1 189 ? -5.148 -14.719 -3.383 1 98.94 189 ILE B O 1
ATOM 4333 N N . PHE B 1 190 ? -4.156 -14.086 -1.545 1 98.94 190 PHE B N 1
ATOM 4334 C CA . PHE B 1 190 ? -3.029 -13.484 -2.242 1 98.94 190 PHE B CA 1
ATOM 4335 C C . PHE B 1 190 ? -1.744 -14.258 -1.978 1 98.94 190 PHE B C 1
ATOM 4337 O O . PHE B 1 190 ? -1.349 -14.438 -0.825 1 98.94 190 PHE B O 1
ATOM 4344 N N . VAL B 1 191 ? -1.058 -14.695 -3.008 1 98.88 191 VAL B N 1
ATOM 4345 C CA . VAL B 1 191 ? 0.188 -15.438 -2.857 1 98.88 191 VAL B CA 1
ATOM 4346 C C . VAL B 1 191 ? 1.339 -14.656 -3.486 1 98.88 191 VAL B C 1
ATOM 4348 O O . VAL B 1 191 ? 1.271 -14.273 -4.656 1 98.88 191 VAL B O 1
ATOM 4351 N N . VAL B 1 192 ? 2.277 -14.391 -2.721 1 98.81 192 VAL B N 1
ATOM 4352 C CA . VAL B 1 192 ? 3.52 -13.82 -3.232 1 98.81 192 VAL B CA 1
ATOM 4353 C C . VAL B 1 192 ? 4.605 -14.891 -3.256 1 98.81 192 VAL B C 1
ATOM 4355 O O . VAL B 1 192 ? 5.051 -15.359 -2.203 1 98.81 192 VAL B O 1
ATOM 4358 N N . GLN B 1 193 ? 4.949 -15.273 -4.43 1 98.62 193 GLN B N 1
ATOM 4359 C CA . GLN B 1 193 ? 6.074 -16.188 -4.578 1 98.62 193 GLN B CA 1
ATOM 4360 C C . GLN B 1 193 ? 7.406 -15.445 -4.531 1 98.62 193 GLN B C 1
ATOM 4362 O O . GLN B 1 193 ? 7.875 -14.93 -5.551 1 98.62 193 GLN B O 1
ATOM 4367 N N . ASN B 1 194 ? 7.961 -15.367 -3.342 1 98.56 194 ASN B N 1
ATOM 4368 C CA . ASN B 1 194 ? 9.219 -14.672 -3.094 1 98.56 194 ASN B CA 1
ATOM 4369 C C . ASN B 1 194 ? 10.422 -15.508 -3.518 1 98.56 194 ASN B C 1
ATOM 4371 O O . ASN B 1 194 ? 10.938 -16.297 -2.732 1 98.56 194 ASN B O 1
ATOM 4375 N N . ASN B 1 195 ? 10.828 -15.297 -4.738 1 97.5 195 ASN B N 1
ATOM 4376 C CA . ASN B 1 195 ? 12.008 -16 -5.215 1 97.5 195 ASN B CA 1
ATOM 4377 C C . ASN B 1 195 ? 13.266 -15.141 -5.113 1 97.5 195 ASN B C 1
ATOM 4379 O O . ASN B 1 195 ? 14.273 -15.43 -5.758 1 97.5 195 ASN B O 1
ATOM 4383 N N . TYR B 1 196 ? 13.125 -13.969 -4.426 1 96.5 196 TYR B N 1
ATOM 4384 C CA . TYR B 1 196 ? 14.211 -13.156 -3.893 1 96.5 196 TYR B CA 1
ATOM 4385 C C . TYR B 1 196 ? 14.672 -12.125 -4.918 1 96.5 196 TYR B C 1
ATOM 4387 O O . TYR B 1 196 ? 15.477 -11.242 -4.598 1 96.5 196 TYR B O 1
ATOM 4395 N N . PHE B 1 197 ? 14.133 -12.195 -6.18 1 96.25 197 PHE B N 1
ATOM 4396 C CA . PHE B 1 197 ? 14.625 -11.25 -7.172 1 96.25 197 PHE B CA 1
ATOM 4397 C C . PHE B 1 197 ? 13.484 -10.766 -8.062 1 96.25 197 PHE B C 1
ATOM 4399 O O . PHE B 1 197 ? 12.836 -11.562 -8.734 1 96.25 197 PHE B O 1
ATOM 4406 N N . ALA B 1 198 ? 13.234 -9.508 -8.086 1 94.88 198 ALA B N 1
ATOM 4407 C CA . ALA B 1 198 ? 12.43 -8.883 -9.141 1 94.88 198 ALA B CA 1
ATOM 4408 C C . ALA B 1 198 ? 13.273 -8.594 -10.375 1 94.88 198 ALA B C 1
ATOM 4410 O O . ALA B 1 198 ? 13.875 -7.52 -10.484 1 94.88 198 ALA B O 1
ATOM 4411 N N . ILE B 1 199 ? 13.156 -9.453 -11.312 1 93.25 199 ILE B N 1
ATOM 4412 C CA . ILE B 1 199 ? 14.094 -9.5 -12.43 1 93.25 199 ILE B CA 1
ATOM 4413 C C . ILE B 1 199 ? 15.523 -9.594 -11.898 1 93.25 199 ILE B C 1
ATOM 4415 O O . ILE B 1 199 ? 16.078 -10.688 -11.797 1 93.25 199 ILE B O 1
ATOM 4419 N N . SER B 1 200 ? 16.125 -8.445 -11.508 1 93.31 200 SER B N 1
ATOM 4420 C CA . SER B 1 200 ? 17.5 -8.438 -11.047 1 93.31 200 SER B CA 1
ATOM 4421 C C . SER B 1 200 ? 17.625 -7.746 -9.695 1 93.31 200 SER B C 1
ATOM 4423 O O . SER B 1 200 ? 18.719 -7.664 -9.133 1 93.31 200 SER B O 1
ATOM 4425 N N . VAL B 1 201 ? 16.625 -7.227 -9.102 1 94.5 201 VAL B N 1
ATOM 4426 C CA . VAL B 1 201 ? 16.672 -6.465 -7.855 1 94.5 201 VAL B CA 1
ATOM 4427 C C . VAL B 1 201 ? 16.406 -7.391 -6.672 1 94.5 201 VAL B C 1
ATOM 4429 O O . VAL B 1 201 ? 15.328 -7.977 -6.566 1 94.5 201 VAL B O 1
ATOM 4432 N N . PRO B 1 202 ? 17.359 -7.488 -5.738 1 96.19 202 PRO B N 1
ATOM 4433 C CA . PRO B 1 202 ? 17.141 -8.344 -4.57 1 96.19 202 PRO B CA 1
ATOM 4434 C C . PRO B 1 202 ? 15.977 -7.875 -3.703 1 96.19 202 PRO B C 1
ATOM 4436 O O . PRO B 1 202 ? 15.758 -6.672 -3.559 1 96.19 202 PRO B O 1
ATOM 4439 N N . VAL B 1 203 ? 15.25 -8.805 -3.125 1 96.69 203 VAL B N 1
ATOM 4440 C CA . VAL B 1 203 ? 14.062 -8.523 -2.332 1 96.69 203 VAL B CA 1
ATOM 4441 C C . VAL B 1 203 ? 14.414 -7.574 -1.188 1 96.69 203 VAL B C 1
ATOM 4443 O O . VAL B 1 203 ? 13.602 -6.723 -0.814 1 96.69 203 VAL B O 1
ATOM 4446 N N . GLU B 1 204 ? 15.648 -7.621 -0.647 1 95.5 204 GLU B N 1
ATOM 4447 C CA . GLU B 1 204 ? 16.062 -6.816 0.5 1 95.5 204 GLU B CA 1
ATOM 4448 C C . GLU B 1 204 ? 16.188 -5.344 0.124 1 95.5 204 GLU B C 1
ATOM 4450 O O . GLU B 1 204 ? 16.203 -4.473 0.997 1 95.5 204 GLU B O 1
ATOM 4455 N N . GLU B 1 205 ? 16.297 -5.078 -1.136 1 96.25 205 GLU B N 1
ATOM 4456 C CA . GLU B 1 205 ? 16.438 -3.703 -1.601 1 96.25 205 GLU B CA 1
ATOM 4457 C C . GLU B 1 205 ? 15.086 -3.107 -1.986 1 96.25 205 GLU B C 1
ATOM 4459 O O . GLU B 1 205 ? 14.969 -1.896 -2.18 1 96.25 205 GLU B O 1
ATOM 4464 N N . GLN B 1 206 ? 14.086 -3.938 -2.043 1 96.06 206 GLN B N 1
ATOM 4465 C CA . GLN B 1 206 ? 12.773 -3.512 -2.523 1 96.06 206 GLN B CA 1
ATOM 4466 C C . GLN B 1 206 ? 11.961 -2.863 -1.407 1 96.06 206 GLN B C 1
ATOM 4468 O O . GLN B 1 206 ? 11.078 -2.043 -1.671 1 96.06 206 GLN B O 1
ATOM 4473 N N . SER B 1 207 ? 12.203 -3.223 -0.184 1 97.06 207 SER B N 1
ATOM 4474 C CA . SER B 1 207 ? 11.406 -2.809 0.966 1 97.06 207 SER B CA 1
ATOM 4475 C C . SER B 1 207 ? 12.195 -2.953 2.266 1 97.06 207 SER B C 1
ATOM 4477 O O . SER B 1 207 ? 13.07 -3.809 2.373 1 97.06 207 SER B O 1
ATOM 4479 N N . ALA B 1 208 ? 11.875 -2.139 3.246 1 97.69 208 ALA B N 1
ATOM 4480 C CA . ALA B 1 208 ? 12.477 -2.271 4.57 1 97.69 208 ALA B CA 1
ATOM 4481 C C . ALA B 1 208 ? 11.742 -3.312 5.406 1 97.69 208 ALA B C 1
ATOM 4483 O O . ALA B 1 208 ? 12.242 -3.736 6.453 1 97.69 208 ALA B O 1
ATOM 4484 N N . ALA B 1 209 ? 10.578 -3.738 4.961 1 97.75 209 ALA B N 1
ATOM 4485 C CA . ALA B 1 209 ? 9.867 -4.809 5.656 1 97.75 209 ALA B CA 1
ATOM 4486 C C . ALA B 1 209 ? 10.688 -6.094 5.672 1 97.75 209 ALA B C 1
ATOM 4488 O O . ALA B 1 209 ? 11.258 -6.484 4.652 1 97.75 209 ALA B O 1
ATOM 4489 N N . LYS B 1 210 ? 10.711 -6.73 6.754 1 97.38 210 LYS B N 1
ATOM 4490 C CA . LYS B 1 210 ? 11.516 -7.941 6.914 1 97.38 210 LYS B CA 1
ATOM 4491 C C . LYS B 1 210 ? 10.914 -9.109 6.133 1 97.38 210 LYS B C 1
ATOM 4493 O O . LYS B 1 210 ? 11.641 -9.961 5.625 1 97.38 210 LYS B O 1
ATOM 4498 N N . THR B 1 211 ? 9.656 -9.188 6.129 1 98.25 211 THR B N 1
ATOM 4499 C CA . THR B 1 211 ? 8.938 -10.203 5.371 1 98.25 211 THR B CA 1
ATOM 4500 C C . THR B 1 211 ? 7.844 -9.562 4.52 1 98.25 211 THR B C 1
ATOM 4502 O O . THR B 1 211 ? 7.32 -8.5 4.863 1 98.25 211 THR B O 1
ATOM 4505 N N . ILE B 1 212 ? 7.543 -10.203 3.41 1 98.62 212 ILE B N 1
ATOM 4506 C CA . ILE B 1 212 ? 6.418 -9.75 2.598 1 98.62 212 ILE B CA 1
ATOM 4507 C C . ILE B 1 212 ? 5.105 -10.078 3.307 1 98.62 212 ILE B C 1
ATOM 4509 O O . ILE B 1 212 ? 4.145 -9.312 3.234 1 98.62 212 ILE B O 1
ATOM 4513 N N . ALA B 1 213 ? 5.066 -11.148 4.102 1 98.75 213 ALA B N 1
ATOM 4514 C CA . ALA B 1 213 ? 3.879 -11.57 4.84 1 98.75 213 ALA B CA 1
ATOM 4515 C C . ALA B 1 213 ? 3.395 -10.469 5.777 1 98.75 213 ALA B C 1
ATOM 4517 O O . ALA B 1 213 ? 2.189 -10.289 5.961 1 98.75 213 ALA B O 1
ATOM 4518 N N . GLN B 1 214 ? 4.281 -9.727 6.395 1 98.5 214 GLN B N 1
ATOM 4519 C CA . GLN B 1 214 ? 3.889 -8.719 7.371 1 98.5 214 GLN B CA 1
ATOM 4520 C C . GLN B 1 214 ? 3.146 -7.566 6.703 1 98.5 214 GLN B C 1
ATOM 4522 O O . GLN B 1 214 ? 2.512 -6.754 7.383 1 98.5 214 GLN B O 1
ATOM 4527 N N . LYS B 1 215 ? 3.271 -7.48 5.375 1 98.62 215 LYS B N 1
ATOM 4528 C CA . LYS B 1 215 ? 2.57 -6.422 4.652 1 98.62 215 LYS B CA 1
ATOM 4529 C C . LYS B 1 215 ? 1.058 -6.578 4.781 1 98.62 215 LYS B C 1
ATOM 4531 O O . LYS B 1 215 ? 0.313 -5.609 4.617 1 98.62 215 LYS B O 1
ATOM 4536 N N . ALA B 1 216 ? 0.552 -7.758 5.141 1 98.69 216 ALA B N 1
ATOM 4537 C CA . ALA B 1 216 ? -0.869 -8.023 5.348 1 98.69 216 ALA B CA 1
ATOM 4538 C C . ALA B 1 216 ? -1.429 -7.172 6.48 1 98.69 216 ALA B C 1
ATOM 4540 O O . ALA B 1 216 ? -2.613 -6.824 6.48 1 98.69 216 ALA B O 1
ATOM 4541 N N . VAL B 1 217 ? -0.617 -6.82 7.426 1 98.38 217 VAL B N 1
ATOM 4542 C CA . VAL B 1 217 ? -1.022 -6.07 8.609 1 98.38 217 VAL B CA 1
ATOM 4543 C C . VAL B 1 217 ? -1.639 -4.738 8.195 1 98.38 217 VAL B C 1
ATOM 4545 O O . VAL B 1 217 ? -2.6 -4.273 8.812 1 98.38 217 VAL B O 1
ATOM 4548 N N . ALA B 1 218 ? -1.108 -4.172 7.152 1 98.25 218 ALA B N 1
ATOM 4549 C CA . ALA B 1 218 ? -1.56 -2.861 6.695 1 98.25 218 ALA B CA 1
ATOM 4550 C C . ALA B 1 218 ? -2.98 -2.932 6.141 1 98.25 218 ALA B C 1
ATOM 4552 O O . ALA B 1 218 ? -3.684 -1.919 6.09 1 98.25 218 ALA B O 1
ATOM 4553 N N . ALA B 1 219 ? -3.393 -4.09 5.738 1 98.19 219 ALA B N 1
ATOM 4554 C CA . ALA B 1 219 ? -4.73 -4.281 5.188 1 98.19 219 ALA B CA 1
ATOM 4555 C C . ALA B 1 219 ? -5.672 -4.887 6.227 1 98.19 219 ALA B C 1
ATOM 4557 O O . ALA B 1 219 ? -6.863 -5.074 5.965 1 98.19 219 ALA B O 1
ATOM 4558 N N . GLY B 1 220 ? -5.145 -5.219 7.41 1 98.06 220 GLY B N 1
ATOM 4559 C CA . GLY B 1 220 ? -5.953 -5.855 8.438 1 98.06 220 GLY B CA 1
ATOM 4560 C C . GLY B 1 220 ? -6.391 -7.258 8.07 1 98.06 220 GLY B C 1
ATOM 4561 O O . GLY B 1 220 ? -7.496 -7.68 8.414 1 98.06 220 GLY B O 1
ATOM 4562 N N . ILE B 1 221 ? -5.598 -7.945 7.293 1 98.62 221 ILE B N 1
ATOM 4563 C CA . ILE B 1 221 ? -5.91 -9.32 6.91 1 98.62 221 ILE B CA 1
ATOM 4564 C C . ILE B 1 221 ? -4.82 -10.258 7.422 1 98.62 221 ILE B C 1
ATOM 4566 O O . ILE B 1 221 ? -3.82 -9.812 7.984 1 98.62 221 ILE B O 1
ATOM 4570 N N . ASN B 1 222 ? -5 -11.578 7.238 1 98.44 222 ASN B N 1
ATOM 4571 C CA . ASN B 1 222 ? -4.023 -12.555 7.707 1 98.44 222 ASN B CA 1
ATOM 4572 C C . ASN B 1 222 ? -2.781 -12.57 6.816 1 98.44 222 ASN B C 1
ATOM 4574 O O . ASN B 1 222 ? -2.871 -12.328 5.613 1 98.44 222 ASN B O 1
ATOM 4578 N N . GLY B 1 223 ? -1.654 -12.727 7.414 1 98.62 223 GLY B N 1
ATOM 4579 C CA . GLY B 1 223 ? -0.394 -12.922 6.719 1 98.62 223 GLY B CA 1
ATOM 4580 C C . GLY B 1 223 ? 0.401 -14.102 7.242 1 98.62 223 GLY B C 1
ATOM 4581 O O . GLY B 1 223 ? 0.432 -14.344 8.453 1 98.62 223 GLY B O 1
ATOM 4582 N N . ILE B 1 224 ? 1.021 -14.82 6.344 1 98.56 224 ILE B N 1
ATOM 4583 C CA . ILE B 1 224 ? 1.818 -15.969 6.773 1 98.56 224 ILE B CA 1
ATOM 4584 C C . ILE B 1 224 ? 3 -16.156 5.828 1 98.56 224 ILE B C 1
ATOM 4586 O O . ILE B 1 224 ? 2.859 -16 4.613 1 98.56 224 ILE B O 1
ATOM 4590 N N . GLN B 1 225 ? 4.148 -16.375 6.383 1 98.62 225 GLN B N 1
ATOM 4591 C CA . GLN B 1 225 ? 5.316 -16.781 5.609 1 98.62 225 GLN B CA 1
ATOM 4592 C C . GLN B 1 225 ? 5.496 -18.297 5.641 1 98.62 225 GLN B C 1
ATOM 4594 O O . GLN B 1 225 ? 5.418 -18.922 6.703 1 98.62 225 GLN B O 1
ATOM 4599 N N . VAL B 1 226 ? 5.656 -18.875 4.539 1 98.81 226 VAL B N 1
ATOM 4600 C CA . VAL B 1 226 ? 5.68 -20.328 4.398 1 98.81 226 VAL B CA 1
ATOM 4601 C C . VAL B 1 226 ? 6.941 -20.75 3.646 1 98.81 226 VAL B C 1
ATOM 4603 O O . VAL B 1 226 ? 7.406 -20.047 2.75 1 98.81 226 VAL B O 1
ATOM 4606 N N . ASP B 1 227 ? 7.508 -21.875 4.027 1 98.81 227 ASP B N 1
ATOM 4607 C CA . ASP B 1 227 ? 8.531 -22.5 3.197 1 98.81 227 ASP B CA 1
ATOM 4608 C C . ASP B 1 227 ? 7.961 -22.922 1.845 1 98.81 227 ASP B C 1
ATOM 4610 O O . ASP B 1 227 ? 7.328 -23.969 1.733 1 98.81 227 ASP B O 1
ATOM 4614 N N . GLY B 1 228 ? 8.273 -22.125 0.866 1 98.81 228 GLY B N 1
ATOM 4615 C CA . GLY B 1 228 ? 7.703 -22.328 -0.458 1 98.81 228 GLY B CA 1
ATOM 4616 C C . GLY B 1 228 ? 8.281 -23.531 -1.18 1 98.81 228 GLY B C 1
ATOM 4617 O O . GLY B 1 228 ? 7.809 -23.891 -2.258 1 98.81 228 GLY B O 1
ATOM 4618 N N . MET B 1 229 ? 9.297 -24.156 -0.573 1 98.75 229 MET B N 1
ATOM 4619 C CA . MET B 1 229 ? 9.891 -25.375 -1.133 1 98.75 229 MET B CA 1
ATOM 4620 C C . MET B 1 229 ? 9.281 -26.609 -0.498 1 98.75 229 MET B C 1
ATOM 4622 O O . MET B 1 229 ? 9.57 -27.734 -0.927 1 98.75 229 MET B O 1
ATOM 4626 N N . ASP B 1 230 ? 8.523 -26.453 0.525 1 98.88 230 ASP B N 1
ATOM 4627 C CA . ASP B 1 230 ? 7.801 -27.516 1.234 1 98.88 230 ASP B CA 1
ATOM 4628 C C . ASP B 1 230 ? 6.348 -27.594 0.769 1 98.88 230 ASP B C 1
ATOM 4630 O O . ASP B 1 230 ? 5.492 -26.859 1.261 1 98.88 230 ASP B O 1
ATOM 4634 N N . VAL B 1 231 ? 6.094 -28.547 -0.057 1 98.88 231 VAL B N 1
ATOM 4635 C CA . VAL B 1 231 ? 4.805 -28.609 -0.734 1 98.88 231 VAL B CA 1
ATOM 4636 C C . VAL B 1 231 ? 3.697 -28.875 0.286 1 98.88 231 VAL B C 1
ATOM 4638 O O . VAL B 1 231 ? 2.574 -28.375 0.132 1 98.88 231 VAL B O 1
ATOM 4641 N N . LEU B 1 232 ? 3.971 -29.609 1.329 1 98.88 232 LEU B N 1
ATOM 4642 C CA . LEU B 1 232 ? 2.955 -29.875 2.342 1 98.88 232 LEU B CA 1
ATOM 4643 C C . LEU B 1 232 ? 2.631 -28.609 3.133 1 98.88 232 LEU B C 1
ATOM 4645 O O . LEU B 1 232 ? 1.471 -28.375 3.473 1 98.88 232 LEU B O 1
ATOM 4649 N N . ALA B 1 233 ? 3.641 -27.828 3.455 1 98.88 233 ALA B N 1
ATOM 4650 C CA . ALA B 1 233 ? 3.42 -26.578 4.152 1 98.88 233 ALA B CA 1
ATOM 4651 C C . ALA B 1 233 ? 2.594 -25.609 3.303 1 98.88 233 ALA B C 1
ATOM 4653 O O . ALA B 1 233 ? 1.681 -24.953 3.807 1 98.88 233 ALA B O 1
ATOM 4654 N N . VAL B 1 234 ? 2.961 -25.516 2.02 1 98.94 234 VAL B N 1
ATOM 4655 C CA . VAL B 1 234 ? 2.238 -24.625 1.116 1 98.94 234 VAL B CA 1
ATOM 4656 C C . VAL B 1 234 ? 0.781 -25.062 1.012 1 98.94 234 VAL B C 1
ATOM 4658 O O . VAL B 1 234 ? -0.133 -24.25 1.075 1 98.94 234 VAL B O 1
ATOM 4661 N N . TYR B 1 235 ? 0.573 -26.359 0.867 1 98.88 235 TYR B N 1
ATOM 4662 C CA . TYR B 1 235 ? -0.779 -26.891 0.791 1 98.88 235 TYR B CA 1
ATOM 4663 C C . TYR B 1 235 ? -1.577 -26.547 2.043 1 98.88 235 TYR B C 1
ATOM 4665 O O . TYR B 1 235 ? -2.693 -26.031 1.952 1 98.88 235 TYR B O 1
ATOM 4673 N N . ALA B 1 236 ? -1.02 -26.828 3.154 1 98.75 236 ALA B N 1
ATOM 4674 C CA . ALA B 1 236 ? -1.708 -26.625 4.426 1 98.75 236 ALA B CA 1
ATOM 4675 C C . ALA B 1 236 ? -2.037 -25.141 4.633 1 98.75 236 ALA B C 1
ATOM 4677 O O . ALA B 1 236 ? -3.146 -24.797 5.043 1 98.75 236 ALA B O 1
ATOM 4678 N N . ALA B 1 237 ? -1.078 -24.297 4.379 1 98.62 237 ALA B N 1
ATOM 4679 C CA . ALA B 1 237 ? -1.274 -22.859 4.547 1 98.62 237 ALA B CA 1
ATOM 4680 C C . ALA B 1 237 ? -2.371 -22.344 3.619 1 98.62 237 ALA B C 1
ATOM 4682 O O . ALA B 1 237 ? -3.189 -21.516 4.016 1 98.62 237 ALA B O 1
ATOM 4683 N N . THR B 1 238 ? -2.373 -22.828 2.383 1 98.81 238 THR B N 1
ATOM 4684 C CA . THR B 1 238 ? -3.361 -22.375 1.412 1 98.81 238 THR B CA 1
ATOM 4685 C C . THR B 1 238 ? -4.75 -22.891 1.768 1 98.81 238 THR B C 1
ATOM 4687 O O . THR B 1 238 ? -5.746 -22.188 1.608 1 98.81 238 THR B O 1
ATOM 4690 N N . LYS B 1 239 ? -4.812 -24.109 2.178 1 98.5 239 LYS B N 1
ATOM 4691 C CA . LYS B 1 239 ? -6.086 -24.688 2.617 1 98.5 239 LYS B CA 1
ATOM 4692 C C . LYS B 1 239 ? -6.691 -23.859 3.746 1 98.5 239 LYS B C 1
ATOM 4694 O O . LYS B 1 239 ? -7.891 -23.562 3.734 1 98.5 239 LYS B O 1
ATOM 4699 N N . GLU B 1 240 ? -5.879 -23.562 4.684 1 98.12 240 GLU B N 1
ATOM 4700 C CA . GLU B 1 240 ? -6.336 -22.719 5.785 1 98.12 240 GLU B CA 1
ATOM 4701 C C . GLU B 1 240 ? -6.746 -21.328 5.289 1 98.12 240 GLU B C 1
ATOM 4703 O O . GLU B 1 240 ? -7.746 -20.781 5.738 1 98.12 240 GLU B O 1
ATOM 4708 N N . ALA B 1 241 ? -5.949 -20.75 4.414 1 98.62 241 ALA B N 1
ATOM 4709 C CA . ALA B 1 241 ? -6.27 -19.438 3.83 1 98.62 241 ALA B CA 1
ATOM 4710 C C . ALA B 1 241 ? -7.625 -19.469 3.129 1 98.62 241 ALA B C 1
ATOM 4712 O O . ALA B 1 241 ? -8.391 -18.5 3.197 1 98.62 241 ALA B O 1
ATOM 4713 N N . ARG B 1 242 ? -7.879 -20.547 2.416 1 98.62 242 ARG B N 1
ATOM 4714 C CA . ARG B 1 242 ? -9.164 -20.703 1.739 1 98.62 242 ARG B CA 1
ATOM 4715 C C . ARG B 1 242 ? -10.312 -20.688 2.74 1 98.62 242 ARG B C 1
ATOM 4717 O O . ARG B 1 242 ? -11.328 -20.016 2.525 1 98.62 242 ARG B O 1
ATOM 4724 N N . LYS B 1 243 ? -10.188 -21.469 3.783 1 98 243 LYS B N 1
ATOM 4725 C CA . LYS B 1 243 ? -11.195 -21.484 4.836 1 98 243 LYS B CA 1
ATOM 4726 C C . LYS B 1 243 ? -11.422 -20.094 5.406 1 98 243 LYS B C 1
ATOM 4728 O O . LYS B 1 243 ? -12.57 -19.641 5.543 1 98 243 LYS B O 1
ATOM 4733 N N . ASN B 1 244 ? -10.352 -19.438 5.738 1 98.06 244 ASN B N 1
ATOM 4734 C CA . ASN B 1 244 ? -10.43 -18.094 6.285 1 98.06 244 ASN B CA 1
ATOM 4735 C C . ASN B 1 244 ? -11.125 -17.141 5.32 1 98.06 244 ASN B C 1
ATOM 4737 O O . ASN B 1 244 ? -11.938 -16.312 5.738 1 98.06 244 ASN B O 1
ATOM 4741 N N . ALA B 1 245 ? -10.758 -17.234 4.074 1 98.56 245 ALA B N 1
ATOM 4742 C CA . ALA B 1 245 ? -11.336 -16.359 3.051 1 98.56 245 ALA B CA 1
ATOM 4743 C C . ALA B 1 245 ? -12.844 -16.547 2.971 1 98.56 245 ALA B C 1
ATOM 4745 O O . ALA B 1 245 ? -13.586 -15.562 2.869 1 98.56 245 ALA B O 1
ATOM 4746 N N . LEU B 1 246 ? -13.312 -17.734 3.002 1 98.25 246 LEU B N 1
ATOM 4747 C CA . LEU B 1 246 ? -14.734 -18.031 2.945 1 98.25 246 LEU B CA 1
ATOM 4748 C C . LEU B 1 246 ? -15.445 -17.5 4.188 1 98.25 246 LEU B C 1
ATOM 4750 O O . LEU B 1 246 ? -16.641 -17.188 4.141 1 98.25 246 LEU B O 1
ATOM 4754 N N . GLU B 1 247 ? -14.703 -17.422 5.254 1 97.5 247 GLU B N 1
ATOM 4755 C CA . GLU B 1 247 ? -15.25 -16.891 6.5 1 97.5 247 GLU B CA 1
ATOM 4756 C C . GLU B 1 247 ? -15.117 -15.375 6.555 1 97.5 247 GLU B C 1
ATOM 4758 O O . GLU B 1 247 ? -15.5 -14.75 7.543 1 97.5 247 GLU B O 1
ATOM 4763 N N . GLY B 1 248 ? -14.508 -14.758 5.551 1 96.81 248 GLY B N 1
ATOM 4764 C CA . GLY B 1 248 ? -14.531 -13.305 5.434 1 96.81 248 GLY B CA 1
ATOM 4765 C C . GLY B 1 248 ? -13.203 -12.656 5.746 1 96.81 248 GLY B C 1
ATOM 4766 O O . GLY B 1 248 ? -13.117 -11.438 5.895 1 96.81 248 GLY B O 1
ATOM 4767 N N . THR B 1 249 ? -12.141 -13.422 5.871 1 97.62 249 THR B N 1
ATOM 4768 C CA . THR B 1 249 ? -10.828 -12.859 6.148 1 97.62 249 THR B CA 1
ATOM 4769 C C . THR B 1 249 ? -9.82 -13.281 5.078 1 97.62 249 THR B C 1
ATOM 4771 O O . THR B 1 249 ? -9.273 -14.383 5.133 1 97.62 249 THR B O 1
ATOM 4774 N N . PRO B 1 250 ? -9.523 -12.383 4.156 1 98.75 250 PRO B N 1
ATOM 4775 C CA . PRO B 1 250 ? -8.484 -12.695 3.174 1 98.75 250 PRO B CA 1
ATOM 4776 C C . PRO B 1 250 ? -7.133 -12.984 3.816 1 98.75 250 PRO B C 1
ATOM 4778 O O . PRO B 1 250 ? -6.906 -12.633 4.977 1 98.75 250 PRO B O 1
ATOM 4781 N N . THR B 1 251 ? -6.254 -13.68 3.057 1 98.81 251 THR B N 1
ATOM 4782 C CA . THR B 1 251 ? -4.934 -14.047 3.562 1 98.81 251 THR B CA 1
ATOM 4783 C C . THR B 1 251 ? -3.854 -13.742 2.525 1 98.81 251 THR B C 1
ATOM 4785 O O . THR B 1 251 ? -4.039 -14.008 1.336 1 98.81 251 THR B O 1
ATOM 4788 N N . LEU B 1 252 ? -2.807 -13.117 2.992 1 98.88 252 LEU B N 1
ATOM 4789 C CA . LEU B 1 252 ? -1.572 -13 2.223 1 98.88 252 LEU B CA 1
ATOM 4790 C C . LEU B 1 252 ? -0.604 -14.125 2.58 1 98.88 252 LEU B C 1
ATOM 4792 O O . LEU B 1 252 ? -0.217 -14.273 3.742 1 98.88 252 LEU B O 1
ATOM 4796 N N . ILE B 1 253 ? -0.202 -14.898 1.622 1 98.94 253 ILE B N 1
ATOM 4797 C CA . ILE B 1 253 ? 0.769 -15.969 1.797 1 98.94 253 ILE B CA 1
ATOM 4798 C C . ILE B 1 253 ? 2.074 -15.609 1.094 1 98.94 253 ILE B C 1
ATOM 4800 O O . ILE B 1 253 ? 2.094 -15.391 -0.12 1 98.94 253 ILE B O 1
ATOM 4804 N N . GLU B 1 254 ? 3.088 -15.461 1.825 1 98.88 254 GLU B N 1
ATOM 4805 C CA . GLU B 1 254 ? 4.434 -15.367 1.269 1 98.88 254 GLU B CA 1
ATOM 4806 C C . GLU B 1 254 ? 5.109 -16.734 1.224 1 98.88 254 GLU B C 1
ATOM 4808 O O . GLU B 1 254 ? 5.371 -17.328 2.268 1 98.88 254 GLU B O 1
ATOM 4813 N N . THR B 1 255 ? 5.352 -17.203 0.08 1 98.88 255 THR B N 1
ATOM 4814 C CA . THR B 1 255 ? 6.125 -18.438 -0.053 1 98.88 255 THR B CA 1
ATOM 4815 C C . THR B 1 255 ? 7.59 -18.125 -0.337 1 98.88 255 THR B C 1
ATOM 4817 O O . THR B 1 255 ? 7.914 -17.484 -1.338 1 98.88 255 THR B O 1
ATOM 4820 N N . LEU B 1 256 ? 8.461 -18.547 0.566 1 98.69 256 LEU B N 1
ATOM 4821 C CA . LEU B 1 256 ? 9.891 -18.438 0.31 1 98.69 256 LEU B CA 1
ATOM 4822 C C . LEU B 1 256 ? 10.359 -19.547 -0.624 1 98.69 256 LEU B C 1
ATOM 4824 O O . LEU B 1 256 ? 10.477 -20.703 -0.21 1 98.69 256 LEU B O 1
ATOM 4828 N N . THR B 1 257 ? 10.617 -19.188 -1.82 1 98.38 257 THR B N 1
ATOM 4829 C CA . THR B 1 257 ? 11.023 -20.125 -2.854 1 98.38 257 THR B CA 1
ATOM 4830 C C . THR B 1 257 ? 12.211 -19.594 -3.645 1 98.38 257 THR B C 1
ATOM 4832 O O . THR B 1 257 ? 12.898 -18.672 -3.193 1 98.38 257 THR B O 1
ATOM 4835 N N . TYR B 1 258 ? 12.539 -20.328 -4.773 1 97.81 258 TYR B N 1
ATOM 4836 C CA . TYR B 1 258 ? 13.695 -19.922 -5.566 1 97.81 258 TYR B CA 1
ATOM 4837 C C . TYR B 1 258 ? 13.5 -20.281 -7.035 1 97.81 258 TYR B C 1
ATOM 4839 O O . TYR B 1 258 ? 12.977 -21.344 -7.359 1 97.81 258 TYR B O 1
ATOM 4847 N N . ARG B 1 259 ? 13.781 -19.312 -7.844 1 95.5 259 ARG B N 1
ATOM 4848 C CA . ARG B 1 259 ? 13.766 -19.547 -9.289 1 95.5 259 ARG B CA 1
ATOM 4849 C C . ARG B 1 259 ? 15.141 -19.969 -9.789 1 95.5 259 ARG B C 1
ATOM 4851 O O . ARG B 1 259 ? 16.109 -19.203 -9.719 1 95.5 259 ARG B O 1
ATOM 4858 N N . TYR B 1 260 ? 15.281 -21.188 -10.32 1 95.94 260 TYR B N 1
ATOM 4859 C CA . TYR B 1 260 ? 16.578 -21.719 -10.75 1 95.94 260 TYR B CA 1
ATOM 4860 C C . TYR B 1 260 ? 17.031 -21.047 -12.047 1 95.94 260 TYR B C 1
ATOM 4862 O O . TYR B 1 260 ? 18.219 -20.766 -12.227 1 95.94 260 TYR B O 1
ATOM 4870 N N . GLY B 1 261 ? 16.125 -20.781 -12.914 1 93.56 261 GLY B N 1
ATOM 4871 C CA . GLY B 1 261 ? 16.438 -20.203 -14.203 1 93.56 261 GLY B CA 1
ATOM 4872 C C . GLY B 1 261 ? 16.391 -18.672 -14.203 1 93.56 261 GLY B C 1
ATOM 4873 O O . GLY B 1 261 ? 16.25 -18.062 -13.148 1 93.56 261 GLY B O 1
ATOM 4874 N N . PRO B 1 262 ? 16.594 -18.094 -15.375 1 94.56 262 PRO B N 1
ATOM 4875 C CA . PRO B 1 262 ? 16.5 -16.641 -15.492 1 94.56 262 PRO B CA 1
ATOM 4876 C C . PRO B 1 262 ? 15.07 -16.125 -15.281 1 94.56 262 PRO B C 1
ATOM 4878 O O . PRO B 1 262 ? 14.141 -16.922 -15.164 1 94.56 262 PRO B O 1
ATOM 4881 N N . HIS B 1 263 ? 15.023 -14.812 -15.164 1 94.81 263 HIS B N 1
ATOM 4882 C CA . HIS B 1 263 ? 13.711 -14.188 -15.023 1 94.81 263 HIS B CA 1
ATOM 4883 C C . HIS B 1 263 ? 12.789 -14.578 -16.172 1 94.81 263 HIS B C 1
ATOM 4885 O O . HIS B 1 263 ? 11.648 -14.984 -15.953 1 94.81 263 HIS B O 1
ATOM 4891 N N . THR B 1 264 ? 13.234 -14.367 -17.359 1 94 264 THR B N 1
ATOM 4892 C CA . THR B 1 264 ? 12.625 -14.844 -18.594 1 94 264 THR B CA 1
ATOM 4893 C C . THR B 1 264 ? 13.695 -15.328 -19.578 1 94 264 THR B C 1
ATOM 4895 O O . THR B 1 264 ? 14.883 -15.078 -19.375 1 94 264 THR B O 1
ATOM 4898 N N . MET B 1 265 ? 13.227 -16 -20.547 1 90.94 265 MET B N 1
ATOM 4899 C CA . MET B 1 265 ? 14.148 -16.484 -21.578 1 90.94 265 MET B CA 1
ATOM 4900 C C . MET B 1 265 ? 14.484 -15.367 -22.578 1 90.94 265 MET B C 1
ATOM 4902 O O . MET B 1 265 ? 15.188 -15.602 -23.562 1 90.94 265 MET B O 1
ATOM 4906 N N . ALA B 1 266 ? 13.992 -14.164 -22.203 1 83.88 266 ALA B N 1
ATOM 4907 C CA . ALA B 1 266 ? 14.203 -13.031 -23.109 1 83.88 266 ALA B CA 1
ATOM 4908 C C . ALA B 1 266 ? 15.383 -12.18 -22.656 1 83.88 266 ALA B C 1
ATOM 4910 O O . ALA B 1 266 ? 15.227 -11.008 -22.312 1 83.88 266 ALA B O 1
ATOM 4911 N N . GLY B 1 267 ? 16.578 -12.734 -22.547 1 80.19 267 GLY B N 1
ATOM 4912 C CA . GLY B 1 267 ? 17.781 -11.945 -22.422 1 80.19 267 GLY B CA 1
ATOM 4913 C C . GLY B 1 267 ? 18.234 -11.742 -20.984 1 80.19 267 GLY B C 1
ATOM 4914 O O . GLY B 1 267 ? 19.203 -11.023 -20.734 1 80.19 267 GLY B O 1
ATOM 4915 N N . ASP B 1 268 ? 17.625 -12.211 -20.031 1 87.06 268 ASP B N 1
ATOM 4916 C CA . ASP B 1 268 ? 18.031 -12.102 -18.641 1 87.06 268 ASP B CA 1
ATOM 4917 C C . ASP B 1 268 ? 19.219 -13.016 -18.344 1 87.06 268 ASP B C 1
ATOM 4919 O O . ASP B 1 268 ? 19.219 -14.188 -18.734 1 87.06 268 ASP B O 1
ATOM 4923 N N . ASP B 1 269 ? 20.234 -12.445 -17.641 1 90.69 269 ASP B N 1
ATOM 4924 C CA . ASP B 1 269 ? 21.406 -13.219 -17.234 1 90.69 269 ASP B CA 1
ATOM 4925 C C . ASP B 1 269 ? 21.562 -13.211 -15.727 1 90.69 269 ASP B C 1
ATOM 4927 O O . ASP B 1 269 ? 22.219 -12.312 -15.172 1 90.69 269 ASP B O 1
ATOM 4931 N N . PRO B 1 270 ? 21.078 -14.266 -15.094 1 92 270 PRO B N 1
ATOM 4932 C CA . PRO B 1 270 ? 21.094 -14.305 -13.633 1 92 270 PRO B CA 1
ATOM 4933 C C . PRO B 1 270 ? 22.5 -14.203 -13.055 1 92 270 PRO B C 1
ATOM 4935 O O . PRO B 1 270 ? 22.672 -13.844 -11.883 1 92 270 PRO B O 1
ATOM 4938 N N . THR B 1 271 ? 23.516 -14.578 -13.766 1 90.06 271 THR B N 1
ATOM 4939 C CA . THR B 1 271 ? 24.875 -14.57 -13.25 1 90.06 271 THR B CA 1
ATOM 4940 C C . THR B 1 271 ? 25.328 -13.148 -12.922 1 90.06 271 THR B C 1
ATOM 4942 O O . THR B 1 271 ? 26.328 -12.945 -12.227 1 90.06 271 THR B O 1
ATOM 4945 N N . ARG B 1 272 ? 24.594 -12.203 -13.383 1 90.5 272 ARG B N 1
ATOM 4946 C CA . ARG B 1 272 ? 24.953 -10.805 -13.172 1 90.5 272 ARG B CA 1
ATOM 4947 C C . ARG B 1 272 ? 24.484 -10.328 -11.797 1 90.5 272 ARG B C 1
ATOM 4949 O O . ARG B 1 272 ? 24.969 -9.305 -11.297 1 90.5 272 ARG B O 1
ATOM 4956 N N . TYR B 1 273 ? 23.562 -11.125 -11.18 1 92.69 273 TYR B N 1
ATOM 4957 C CA . TYR B 1 273 ? 23.031 -10.562 -9.938 1 92.69 273 TYR B CA 1
ATOM 4958 C C . TYR B 1 273 ? 22.844 -11.656 -8.891 1 92.69 273 TYR B C 1
ATOM 4960 O O . TYR B 1 273 ? 22.391 -11.383 -7.777 1 92.69 273 TYR B O 1
ATOM 4968 N N . ARG B 1 274 ? 23.141 -12.844 -9.195 1 93.88 274 ARG B N 1
ATOM 4969 C CA . ARG B 1 274 ? 23.062 -13.961 -8.25 1 93.88 274 ARG B CA 1
ATOM 4970 C C . ARG B 1 274 ? 24.422 -14.648 -8.109 1 93.88 274 ARG B C 1
ATOM 4972 O O . ARG B 1 274 ? 25.203 -14.688 -9.055 1 93.88 274 ARG B O 1
ATOM 4979 N N . THR B 1 275 ? 24.688 -15.219 -7.004 1 93.25 275 THR B N 1
ATOM 4980 C CA . THR B 1 275 ? 25.922 -15.945 -6.781 1 93.25 275 THR B CA 1
ATOM 4981 C C . THR B 1 275 ? 25.703 -17.453 -6.93 1 93.25 275 THR B C 1
ATOM 4983 O O . THR B 1 275 ? 24.594 -17.938 -6.738 1 93.25 275 THR B O 1
ATOM 4986 N N . SER B 1 276 ? 26.734 -18.156 -7.215 1 93.81 276 SER B N 1
ATOM 4987 C CA . SER B 1 276 ? 26.672 -19.609 -7.297 1 93.81 276 SER B CA 1
ATOM 4988 C C . SER B 1 276 ? 26.391 -20.234 -5.934 1 93.81 276 SER B C 1
ATOM 4990 O O . SER B 1 276 ? 25.75 -21.281 -5.848 1 93.81 276 SER B O 1
ATOM 4992 N N . GLU B 1 277 ? 26.875 -19.578 -4.961 1 95.38 277 GLU B N 1
ATOM 4993 C CA . GLU B 1 277 ? 26.641 -20.047 -3.6 1 95.38 277 GLU B CA 1
ATOM 4994 C C . GLU B 1 277 ? 25.141 -20.031 -3.268 1 95.38 277 GLU B C 1
ATOM 4996 O O . GLU B 1 277 ? 24.625 -21 -2.688 1 95.38 277 GLU B O 1
ATOM 5001 N N . LEU B 1 278 ? 24.516 -18.969 -3.668 1 94.94 278 LEU B N 1
ATOM 5002 C CA . LEU B 1 278 ? 23.078 -18.875 -3.439 1 94.94 278 LEU B CA 1
ATOM 5003 C C . LEU B 1 278 ? 22.328 -19.953 -4.211 1 94.94 278 LEU B C 1
ATOM 5005 O O . LEU B 1 278 ? 21.422 -20.594 -3.668 1 94.94 278 LEU B O 1
ATOM 5009 N N . ASP B 1 279 ? 22.688 -20.125 -5.418 1 95.06 279 ASP B N 1
ATOM 5010 C CA . ASP B 1 279 ? 22.062 -21.156 -6.242 1 95.06 279 ASP B CA 1
ATOM 5011 C C . ASP B 1 279 ? 22.219 -22.531 -5.613 1 95.06 279 ASP B C 1
ATOM 5013 O O . ASP B 1 279 ? 21.25 -23.312 -5.543 1 95.06 279 ASP B O 1
ATOM 5017 N N . SER B 1 280 ? 23.391 -22.812 -5.176 1 95.5 280 SER B N 1
ATOM 5018 C CA . SER B 1 280 ? 23.688 -24.125 -4.59 1 95.5 280 SER B CA 1
ATOM 5019 C C . SER B 1 280 ? 22.891 -24.344 -3.309 1 95.5 280 SER B C 1
ATOM 5021 O O . SER B 1 280 ? 22.422 -25.453 -3.051 1 95.5 280 SER B O 1
ATOM 5023 N N . GLU B 1 281 ? 22.812 -23.328 -2.582 1 95.94 281 GLU B N 1
ATOM 5024 C CA . GLU B 1 281 ? 22.047 -23.406 -1.34 1 95.94 281 GLU B CA 1
ATOM 5025 C C . GLU B 1 281 ? 20.594 -23.781 -1.608 1 95.94 281 GLU B C 1
ATOM 5027 O O . GLU B 1 281 ? 20.031 -24.641 -0.934 1 95.94 281 GLU B O 1
ATOM 5032 N N . TRP B 1 282 ? 20.031 -23.188 -2.572 1 96.62 282 TRP B N 1
ATOM 5033 C CA . TRP B 1 282 ? 18.609 -23.406 -2.838 1 96.62 282 TRP B CA 1
ATOM 5034 C C . TRP B 1 282 ? 18.391 -24.719 -3.586 1 96.62 282 TRP B C 1
ATOM 5036 O O . TRP B 1 282 ? 17.344 -25.344 -3.463 1 96.62 282 TRP B O 1
ATOM 5046 N N . GLU B 1 283 ? 19.359 -25.141 -4.305 1 95.69 283 GLU B N 1
ATOM 5047 C CA . GLU B 1 283 ? 19.281 -26.453 -4.945 1 95.69 283 GLU B CA 1
ATOM 5048 C C . GLU B 1 283 ? 19.156 -27.578 -3.908 1 95.69 283 GLU B C 1
ATOM 5050 O O . GLU B 1 283 ? 18.5 -28.578 -4.145 1 95.69 283 GLU B O 1
ATOM 5055 N N . LYS B 1 284 ? 19.766 -27.344 -2.793 1 95.88 284 LYS B N 1
ATOM 5056 C CA . LYS B 1 284 ? 19.734 -28.312 -1.709 1 95.88 284 LYS B CA 1
ATOM 5057 C C . LYS B 1 284 ? 18.344 -28.375 -1.082 1 95.88 284 LYS B C 1
ATOM 5059 O O . LYS B 1 284 ? 18.016 -29.344 -0.384 1 95.88 284 LYS B O 1
ATOM 5064 N N . LYS B 1 285 ? 17.547 -27.391 -1.354 1 97.5 285 LYS B N 1
ATOM 5065 C CA . LYS B 1 285 ? 16.203 -27.297 -0.793 1 97.5 285 LYS B CA 1
ATOM 5066 C C . LYS B 1 285 ? 15.141 -27.641 -1.843 1 97.5 285 LYS B C 1
ATOM 5068 O O . LYS B 1 285 ? 13.961 -27.328 -1.668 1 97.5 285 LYS B O 1
ATOM 5073 N N . ASP B 1 286 ? 15.578 -28.328 -2.861 1 98.56 286 ASP B N 1
ATOM 5074 C CA . ASP B 1 286 ? 14.711 -28.625 -3.996 1 98.56 286 ASP B CA 1
ATOM 5075 C C . ASP B 1 286 ? 13.414 -29.297 -3.537 1 98.56 286 ASP B C 1
ATOM 5077 O O . ASP B 1 286 ? 13.445 -30.281 -2.811 1 98.56 286 ASP B O 1
ATOM 5081 N N . PRO B 1 287 ? 12.305 -28.719 -3.965 1 98.75 287 PRO B N 1
ATOM 5082 C CA . PRO B 1 287 ? 11.023 -29.219 -3.453 1 98.75 287 PRO B CA 1
ATOM 5083 C C . PRO B 1 287 ? 10.727 -30.641 -3.898 1 98.75 287 PRO B C 1
ATOM 5085 O O . PRO B 1 287 ? 10.109 -31.406 -3.16 1 98.75 287 PRO B O 1
ATOM 5088 N N . ILE B 1 288 ? 11.117 -31.047 -5.105 1 98.75 288 ILE B N 1
ATOM 5089 C CA . ILE B 1 288 ? 10.852 -32.375 -5.613 1 98.75 288 ILE B CA 1
ATOM 5090 C C . ILE B 1 288 ? 11.727 -33.406 -4.875 1 98.75 288 ILE B C 1
ATOM 5092 O O . ILE B 1 288 ? 11.242 -34.469 -4.461 1 98.75 288 ILE B O 1
ATOM 5096 N N . VAL B 1 289 ? 13.008 -33.031 -4.691 1 98.44 289 VAL B N 1
ATOM 5097 C CA . VAL B 1 289 ? 13.945 -33.938 -4.008 1 98.44 289 VAL B CA 1
ATOM 5098 C C . VAL B 1 289 ? 13.484 -34.156 -2.568 1 98.44 289 VAL B C 1
ATOM 5100 O O . VAL B 1 289 ? 13.453 -35.281 -2.086 1 98.44 289 VAL B O 1
ATOM 5103 N N . ARG B 1 290 ? 13.156 -33.062 -1.914 1 97.81 290 ARG B N 1
ATOM 5104 C CA . ARG B 1 290 ? 12.703 -33.094 -0.527 1 97.81 290 ARG B CA 1
ATOM 5105 C C . ARG B 1 290 ? 11.445 -33.938 -0.386 1 97.81 290 ARG B C 1
ATOM 5107 O O . ARG B 1 290 ? 11.32 -34.75 0.553 1 97.81 290 ARG B O 1
ATOM 5114 N N . PHE B 1 291 ? 10.484 -33.781 -1.197 1 98.75 291 PHE B N 1
ATOM 5115 C CA . PHE B 1 291 ? 9.211 -34.5 -1.133 1 98.75 291 PHE B CA 1
ATOM 5116 C C . PHE B 1 291 ? 9.391 -35.969 -1.525 1 98.75 291 PHE B C 1
ATOM 5118 O O . PHE B 1 291 ? 8.727 -36.844 -0.982 1 98.75 291 PHE B O 1
ATOM 5125 N N . ARG B 1 292 ? 10.273 -36.219 -2.51 1 98.69 292 ARG B N 1
ATOM 5126 C CA . ARG B 1 292 ? 10.625 -37.594 -2.893 1 98.69 292 ARG B CA 1
ATOM 5127 C C . ARG B 1 292 ? 11.094 -38.406 -1.686 1 98.69 292 ARG B C 1
ATOM 5129 O O . ARG B 1 292 ? 10.625 -39.531 -1.46 1 98.69 292 ARG B O 1
ATOM 5136 N N . LYS B 1 293 ? 12.008 -37.812 -0.93 1 98.56 293 LYS B N 1
ATOM 5137 C CA . LYS B 1 293 ? 12.516 -38.469 0.264 1 98.56 293 LYS B CA 1
ATOM 5138 C C . LYS B 1 293 ? 11.375 -38.812 1.221 1 98.56 293 LYS B C 1
ATOM 5140 O O . LYS B 1 293 ? 11.344 -39.938 1.771 1 98.56 293 LYS B O 1
ATOM 5145 N N . TYR B 1 294 ? 10.523 -37.906 1.411 1 98.69 294 TYR B N 1
ATOM 5146 C CA . TYR B 1 294 ? 9.375 -38.125 2.285 1 98.69 294 TYR B CA 1
ATOM 5147 C C . TYR B 1 294 ? 8.508 -39.25 1.777 1 98.69 294 TYR B C 1
ATOM 5149 O O . TYR B 1 294 ? 8.164 -40.156 2.533 1 98.69 294 TYR B O 1
ATOM 5157 N N . LEU B 1 295 ? 8.141 -39.281 0.457 1 98.75 295 LEU B N 1
ATOM 5158 C CA . LEU B 1 295 ? 7.262 -40.281 -0.118 1 98.75 295 LEU B CA 1
ATOM 5159 C C . LEU B 1 295 ? 7.934 -41.656 -0.127 1 98.75 295 LEU B C 1
ATOM 5161 O O . LEU B 1 295 ? 7.277 -42.656 0.092 1 98.75 295 LEU B O 1
ATOM 5165 N N . GLU B 1 296 ? 9.203 -41.625 -0.426 1 98.56 296 GLU B N 1
ATOM 5166 C CA . GLU B 1 296 ? 9.938 -42.906 -0.426 1 98.56 296 GLU B CA 1
ATOM 5167 C C . GLU B 1 296 ? 9.961 -43.531 0.966 1 98.56 296 GLU B C 1
ATOM 5169 O O . GLU B 1 296 ? 9.883 -44.75 1.106 1 98.56 296 GLU B O 1
ATOM 5174 N N . SER B 1 297 ? 10.133 -42.688 1.978 1 97.88 297 SER B N 1
ATOM 5175 C CA . SER B 1 297 ? 10.133 -43.188 3.352 1 97.88 297 SER B CA 1
ATOM 5176 C C . SER B 1 297 ? 8.797 -43.844 3.703 1 97.88 297 SER B C 1
ATOM 5178 O O . SER B 1 297 ? 8.734 -44.688 4.586 1 97.88 297 SER B O 1
ATOM 5180 N N . LYS B 1 298 ? 7.781 -43.5 2.967 1 97.56 298 LYS B N 1
ATOM 5181 C CA . LYS B 1 298 ? 6.449 -44.031 3.18 1 97.56 298 LYS B CA 1
ATOM 5182 C C . LYS B 1 298 ? 6.148 -45.156 2.164 1 97.56 298 LYS B C 1
ATOM 5184 O O . LYS B 1 298 ? 5.043 -45.688 2.145 1 97.56 298 LYS B O 1
ATOM 5189 N N . LYS B 1 299 ? 7.105 -45.375 1.302 1 98.12 299 LYS B N 1
ATOM 5190 C CA . LYS B 1 299 ? 6.973 -46.375 0.232 1 98.12 299 LYS B CA 1
ATOM 5191 C C . LYS B 1 299 ? 5.852 -45.969 -0.73 1 98.12 299 LYS B C 1
ATOM 5193 O O . LYS B 1 299 ? 5.113 -46.844 -1.204 1 98.12 299 LYS B O 1
ATOM 5198 N N . LEU B 1 300 ? 5.695 -44.75 -0.972 1 98.56 300 LEU B N 1
ATOM 5199 C CA . LEU B 1 300 ? 4.621 -44.25 -1.827 1 98.56 300 LEU B CA 1
ATOM 5200 C C . LEU B 1 300 ? 5.172 -43.75 -3.168 1 98.56 300 LEU B C 1
ATOM 5202 O O . LEU B 1 300 ? 4.41 -43.344 -4.039 1 98.56 300 LEU B O 1
ATOM 5206 N N . TRP B 1 301 ? 6.48 -43.812 -3.383 1 98.5 301 TRP B N 1
ATOM 5207 C CA . TRP B 1 301 ? 7.117 -43.312 -4.59 1 98.5 301 TRP B CA 1
ATOM 5208 C C . TRP B 1 301 ? 8.398 -44.062 -4.902 1 98.5 301 TRP B C 1
ATOM 5210 O O . TRP B 1 301 ? 9.055 -44.594 -3.996 1 98.5 301 TRP B O 1
ATOM 5220 N N . SER B 1 302 ? 8.734 -44.219 -6.105 1 98.19 302 SER B N 1
ATOM 5221 C CA . SER B 1 302 ? 9.93 -44.906 -6.559 1 98.19 302 SER B CA 1
ATOM 5222 C C . SER B 1 302 ? 10.484 -44.281 -7.832 1 98.19 302 SER B C 1
ATOM 5224 O O . SER B 1 302 ? 9.82 -43.469 -8.469 1 98.19 302 SER B O 1
ATOM 5226 N N . GLU B 1 303 ? 11.656 -44.656 -8.094 1 97.75 303 GLU B N 1
ATOM 5227 C CA . GLU B 1 303 ? 12.289 -44.188 -9.328 1 97.75 303 GLU B CA 1
ATOM 5228 C C . GLU B 1 303 ? 11.484 -44.625 -10.555 1 97.75 303 GLU B C 1
ATOM 5230 O O . GLU B 1 303 ? 11.375 -43.875 -11.531 1 97.75 303 GLU B O 1
ATOM 5235 N N . GLU B 1 304 ? 11 -45.812 -10.523 1 97.94 304 GLU B N 1
ATOM 5236 C CA . GLU B 1 304 ? 10.18 -46.344 -11.617 1 97.94 304 GLU B CA 1
ATOM 5237 C C . GLU B 1 304 ? 8.945 -45.469 -11.836 1 97.94 304 GLU B C 1
ATOM 5239 O O . GLU B 1 304 ? 8.609 -45.125 -12.969 1 97.94 304 GLU B O 1
ATOM 5244 N N . GLU B 1 305 ? 8.234 -45.188 -10.766 1 97.56 305 GLU B N 1
ATOM 5245 C CA . GLU B 1 305 ? 7.059 -44.344 -10.852 1 97.56 305 GLU B CA 1
ATOM 5246 C C . GLU B 1 305 ? 7.418 -42.969 -11.422 1 97.56 305 GLU B C 1
ATOM 5248 O O . GLU B 1 305 ? 6.684 -42.438 -12.25 1 97.56 305 GLU B O 1
ATOM 5253 N N . GLU B 1 306 ? 8.5 -42.406 -10.977 1 98.31 306 GLU B N 1
ATOM 5254 C CA . GLU B 1 306 ? 8.945 -41.094 -11.453 1 98.31 306 GLU B CA 1
ATOM 5255 C C . GLU B 1 306 ? 9.25 -41.125 -12.953 1 98.31 306 GLU B C 1
ATOM 5257 O O . GLU B 1 306 ? 8.898 -40.219 -13.68 1 98.31 306 GLU B O 1
ATOM 5262 N N . ASN B 1 307 ? 9.922 -42.156 -13.391 1 98.31 307 ASN B N 1
ATOM 5263 C CA . ASN B 1 307 ? 10.258 -42.281 -14.805 1 98.31 307 ASN B CA 1
ATOM 5264 C C . ASN B 1 307 ? 9 -42.375 -15.664 1 98.31 307 ASN B C 1
ATOM 5266 O O . ASN B 1 307 ? 8.977 -41.844 -16.781 1 98.31 307 ASN B O 1
ATOM 5270 N N . LYS B 1 308 ? 8.023 -43.031 -15.164 1 98.5 308 LYS B N 1
ATOM 5271 C CA . LYS B 1 308 ? 6.754 -43.094 -15.875 1 98.5 308 LYS B CA 1
ATOM 5272 C C . LYS B 1 308 ? 6.164 -41.688 -16.062 1 98.5 308 LYS B C 1
ATOM 5274 O O . LYS B 1 308 ? 5.641 -41.375 -17.125 1 98.5 308 LYS B O 1
ATOM 5279 N N . VAL B 1 309 ? 6.219 -40.906 -15.008 1 98.56 309 VAL B N 1
ATOM 5280 C CA . VAL B 1 309 ? 5.715 -39.562 -15.07 1 98.56 309 VAL B CA 1
ATOM 5281 C C . VAL B 1 309 ? 6.527 -38.75 -16.078 1 98.56 309 VAL B C 1
ATOM 5283 O O . VAL B 1 309 ? 5.969 -37.969 -16.859 1 98.56 309 VAL B O 1
ATOM 5286 N N . VAL B 1 310 ? 7.801 -38.906 -16.078 1 98.56 310 VAL B N 1
ATOM 5287 C CA . VAL B 1 310 ? 8.703 -38.188 -16.969 1 98.56 310 VAL B CA 1
ATOM 5288 C C . VAL B 1 310 ? 8.359 -38.531 -18.422 1 98.56 310 VAL B C 1
ATOM 5290 O O . VAL B 1 310 ? 8.227 -37.625 -19.25 1 98.56 310 VAL B O 1
ATOM 5293 N N . GLU B 1 311 ? 8.211 -39.781 -18.734 1 98.44 311 GLU B N 1
ATOM 5294 C CA . GLU B 1 311 ? 7.906 -40.188 -20.094 1 98.44 311 GLU B CA 1
ATOM 5295 C C . GLU B 1 311 ? 6.531 -39.719 -20.531 1 98.44 311 GLU B C 1
ATOM 5297 O O . GLU B 1 311 ? 6.355 -39.281 -21.672 1 98.44 311 GLU B O 1
ATOM 5302 N N . LYS B 1 312 ? 5.645 -39.844 -19.656 1 98.31 312 LYS B N 1
ATOM 5303 C CA . LYS B 1 312 ? 4.309 -39.312 -19.953 1 98.31 312 LYS B CA 1
ATOM 5304 C C . LYS B 1 312 ? 4.344 -37.844 -20.25 1 98.31 312 LYS B C 1
ATOM 5306 O O . LYS B 1 312 ? 3.695 -37.375 -21.203 1 98.31 312 LYS B O 1
ATOM 5311 N N . ALA B 1 313 ? 5.047 -37.031 -19.422 1 98.44 313 ALA B N 1
ATOM 5312 C CA . ALA B 1 313 ? 5.18 -35.594 -19.641 1 98.44 313 ALA B CA 1
ATOM 5313 C C . ALA B 1 313 ? 5.773 -35.312 -21.016 1 98.44 313 ALA B C 1
ATOM 5315 O O . ALA B 1 313 ? 5.254 -34.469 -21.75 1 98.44 313 ALA B O 1
ATOM 5316 N N . LYS B 1 314 ? 6.84 -36 -21.375 1 98.19 314 LYS B N 1
ATOM 5317 C CA . LYS B 1 314 ? 7.492 -35.781 -22.672 1 98.19 314 LYS B CA 1
ATOM 5318 C C . LYS B 1 314 ? 6.523 -36.062 -23.812 1 98.19 314 LYS B C 1
ATOM 5320 O O . LYS B 1 314 ? 6.469 -35.281 -24.766 1 98.19 314 LYS B O 1
ATOM 5325 N N . GLU B 1 315 ? 5.793 -37.094 -23.672 1 98.31 315 GLU B N 1
ATOM 5326 C CA . GLU B 1 315 ? 4.832 -37.469 -24.719 1 98.31 315 GLU B CA 1
ATOM 5327 C C . GLU B 1 315 ? 3.73 -36.406 -24.844 1 98.31 315 GLU B C 1
ATOM 5329 O O . GLU B 1 315 ? 3.396 -36 -25.969 1 98.31 315 GLU B O 1
ATOM 5334 N N . GLU B 1 316 ? 3.188 -36.062 -23.766 1 98.25 316 GLU B N 1
ATOM 5335 C CA . GLU B 1 316 ? 2.07 -35.125 -23.781 1 98.25 316 GLU B CA 1
ATOM 5336 C C . GLU B 1 316 ? 2.52 -33.75 -24.25 1 98.25 316 GLU B C 1
ATOM 5338 O O . GLU B 1 316 ? 1.772 -33.031 -24.922 1 98.25 316 GLU B O 1
ATOM 5343 N N . ILE B 1 317 ? 3.703 -33.312 -23.891 1 97.75 317 ILE B N 1
ATOM 5344 C CA . ILE B 1 317 ? 4.254 -32.031 -24.328 1 97.75 317 ILE B CA 1
ATOM 5345 C C . ILE B 1 317 ? 4.477 -32.062 -25.844 1 97.75 317 ILE B C 1
ATOM 5347 O O . ILE B 1 317 ? 4.141 -31.109 -26.547 1 97.75 317 ILE B O 1
ATOM 5351 N N . LYS B 1 318 ? 5.051 -33.156 -26.281 1 97.31 318 LYS B N 1
ATOM 5352 C CA . LYS B 1 318 ? 5.258 -33.312 -27.719 1 97.31 318 LYS B CA 1
ATOM 5353 C C . LYS B 1 318 ? 3.936 -33.219 -28.484 1 97.31 318 LYS B C 1
ATOM 5355 O O . LYS B 1 318 ? 3.848 -32.562 -29.5 1 97.31 318 LYS B O 1
ATOM 5360 N N . ALA B 1 319 ? 2.959 -33.906 -27.969 1 98.25 319 ALA B N 1
ATOM 5361 C CA . ALA B 1 319 ? 1.636 -33.875 -28.594 1 98.25 319 ALA B CA 1
ATOM 5362 C C . ALA B 1 319 ? 1.048 -32.469 -28.578 1 98.25 319 ALA B C 1
ATOM 5364 O O . ALA B 1 319 ? 0.44 -32.031 -29.547 1 98.25 319 ALA B O 1
ATOM 5365 N N . ALA B 1 320 ? 1.152 -31.812 -27.484 1 97.88 320 ALA B N 1
ATOM 5366 C CA . ALA B 1 320 ? 0.619 -30.453 -27.328 1 97.88 320 ALA B CA 1
ATOM 5367 C C . ALA B 1 320 ? 1.306 -29.484 -28.297 1 97.88 320 ALA B C 1
ATOM 5369 O O . ALA B 1 320 ? 0.663 -28.594 -28.844 1 97.88 320 ALA B O 1
ATOM 5370 N N . ILE B 1 321 ? 2.586 -29.594 -28.469 1 96.88 321 ILE B N 1
ATOM 5371 C CA . ILE B 1 321 ? 3.34 -28.734 -29.375 1 96.88 321 ILE B CA 1
ATOM 5372 C C . ILE B 1 321 ? 2.879 -28.969 -30.812 1 96.88 321 ILE B C 1
ATOM 5374 O O . ILE B 1 321 ? 2.732 -28.031 -31.594 1 96.88 321 ILE B O 1
ATOM 5378 N N . LYS B 1 322 ? 2.729 -30.234 -31.156 1 97.06 322 LYS B N 1
ATOM 5379 C CA . LYS B 1 322 ? 2.225 -30.562 -32.5 1 97.06 322 LYS B CA 1
ATOM 5380 C C . LYS B 1 322 ? 0.874 -29.891 -32.75 1 97.06 322 LYS B C 1
ATOM 5382 O O . LYS B 1 322 ? 0.657 -29.312 -33.812 1 97.06 322 LYS B O 1
ATOM 5387 N N . GLU B 1 323 ? 0.009 -30.047 -31.781 1 97.25 323 GLU B N 1
ATOM 5388 C CA . GLU B 1 323 ? -1.296 -29.391 -31.875 1 97.25 323 GLU B CA 1
ATOM 5389 C C . GLU B 1 323 ? -1.152 -27.891 -32.031 1 97.25 323 GLU B C 1
ATOM 5391 O O . GLU B 1 323 ? -1.884 -27.25 -32.781 1 97.25 323 GLU B O 1
ATOM 5396 N N . THR B 1 324 ? -0.315 -27.281 -31.281 1 96.62 324 THR B N 1
ATOM 5397 C CA . THR B 1 324 ? -0.059 -25.844 -31.312 1 96.62 324 THR B CA 1
ATOM 5398 C C . THR B 1 324 ? 0.448 -25.422 -32.688 1 96.62 324 THR B C 1
ATOM 5400 O O . THR B 1 324 ? 0.042 -24.375 -33.219 1 96.62 324 THR B O 1
ATOM 5403 N N . ASP B 1 325 ? 1.334 -26.234 -33.312 1 95.38 325 ASP B N 1
ATOM 5404 C CA . ASP B 1 325 ? 1.924 -25.953 -34.594 1 95.38 325 ASP B CA 1
ATOM 5405 C C . ASP B 1 325 ? 0.863 -25.969 -35.719 1 95.38 325 ASP B C 1
ATOM 5407 O O . ASP B 1 325 ? 1.044 -25.359 -36.75 1 95.38 325 ASP B O 1
ATOM 5411 N N . GLU B 1 326 ? -0.163 -26.641 -35.438 1 96.38 326 GLU B N 1
ATOM 5412 C CA . GLU B 1 326 ? -1.211 -26.797 -36.469 1 96.38 326 GLU B CA 1
ATOM 5413 C C . GLU B 1 326 ? -2.182 -25.625 -36.438 1 96.38 326 GLU B C 1
ATOM 5415 O O . GLU B 1 326 ? -2.984 -25.453 -37.344 1 96.38 326 GLU B O 1
ATOM 5420 N N . VAL B 1 327 ? -2.143 -24.844 -35.438 1 95.25 327 VAL B N 1
ATOM 5421 C CA . VAL B 1 327 ? -3.014 -23.672 -35.375 1 95.25 327 VAL B CA 1
ATOM 5422 C C . VAL B 1 327 ? -2.576 -22.625 -36.406 1 95.25 327 VAL B C 1
ATOM 5424 O O . VAL B 1 327 ? -1.385 -22.328 -36.5 1 95.25 327 VAL B O 1
ATOM 5427 N N . ALA B 1 328 ? -3.5 -22.047 -37.125 1 93.62 328 ALA B N 1
ATOM 5428 C CA . ALA B 1 328 ? -3.197 -21.047 -38.156 1 93.62 328 ALA B CA 1
ATOM 5429 C C . ALA B 1 328 ? -2.545 -19.812 -37.531 1 93.62 328 ALA B C 1
ATOM 5431 O O . ALA B 1 328 ? -2.93 -19.375 -36.438 1 93.62 328 ALA B O 1
ATOM 5432 N N . PRO B 1 329 ? -1.586 -19.266 -38.25 1 91.19 329 PRO B N 1
ATOM 5433 C CA . PRO B 1 329 ? -0.989 -18.031 -37.719 1 91.19 329 PRO B CA 1
ATOM 5434 C C . PRO B 1 329 ? -2.004 -16.891 -37.594 1 91.19 329 PRO B C 1
ATOM 5436 O O . PRO B 1 329 ? -2.941 -16.797 -38.375 1 91.19 329 PRO B O 1
ATOM 5439 N N . GLN B 1 330 ? -1.786 -16.156 -36.531 1 91.62 330 GLN B N 1
ATOM 5440 C CA . GLN B 1 330 ? -2.66 -15.016 -36.312 1 91.62 330 GLN B CA 1
ATOM 5441 C C . GLN B 1 330 ? -2.406 -13.914 -37.344 1 91.62 330 GLN B C 1
ATOM 5443 O O . GLN B 1 330 ? -1.265 -13.703 -37.75 1 91.62 330 GLN B O 1
ATOM 5448 N N . LYS B 1 331 ? -3.471 -13.188 -37.719 1 92.31 331 LYS B N 1
ATOM 5449 C CA . LYS B 1 331 ? -3.408 -12.078 -38.688 1 92.31 331 LYS B CA 1
ATOM 5450 C C . LYS B 1 331 ? -3.594 -10.734 -37.969 1 92.31 331 LYS B C 1
ATOM 5452 O O . LYS B 1 331 ? -4.094 -10.688 -36.844 1 92.31 331 LYS B O 1
ATOM 5457 N N . VAL B 1 332 ? -3.16 -9.742 -38.656 1 93.06 332 VAL B N 1
ATOM 5458 C CA . VAL B 1 332 ? -3.352 -8.398 -38.125 1 93.06 332 VAL B CA 1
ATOM 5459 C C . VAL B 1 332 ? -4.844 -8.094 -38 1 93.06 332 VAL B C 1
ATOM 5461 O O . VAL B 1 332 ? -5.281 -7.434 -37.062 1 93.06 332 VAL B O 1
ATOM 5464 N N . THR B 1 333 ? -5.523 -8.641 -38.906 1 93.69 333 THR B N 1
ATOM 5465 C CA . THR B 1 333 ? -6.965 -8.422 -38.938 1 93.69 333 THR B CA 1
ATOM 5466 C C . THR B 1 333 ? -7.621 -9.086 -37.719 1 93.69 333 THR B C 1
ATOM 5468 O O . THR B 1 333 ? -8.625 -8.594 -37.219 1 93.69 333 THR B O 1
ATOM 5471 N N . ASP B 1 334 ? -7.07 -10.18 -37.281 1 91.5 334 ASP B N 1
ATOM 5472 C CA . ASP B 1 334 ? -7.559 -10.812 -36.062 1 91.5 334 ASP B CA 1
ATOM 5473 C C . ASP B 1 334 ? -7.367 -9.898 -34.844 1 91.5 334 ASP B C 1
ATOM 5475 O O . ASP B 1 334 ? -8.266 -9.766 -34.031 1 91.5 334 ASP B O 1
ATOM 5479 N N . LEU B 1 335 ? -6.191 -9.258 -34.812 1 90.75 335 LEU B N 1
ATOM 5480 C CA . LEU B 1 335 ? -5.863 -8.367 -33.688 1 90.75 335 LEU B CA 1
ATOM 5481 C C . LEU B 1 335 ? -6.812 -7.176 -33.656 1 90.75 335 LEU B C 1
ATOM 5483 O O . LEU B 1 335 ? -7.312 -6.812 -32.594 1 90.75 335 LEU B O 1
ATOM 5487 N N . ILE B 1 336 ? -7.012 -6.605 -34.812 1 93.25 336 ILE B N 1
ATOM 5488 C CA . ILE B 1 336 ? -7.883 -5.438 -34.875 1 93.25 336 ILE B CA 1
ATOM 5489 C C . ILE B 1 336 ? -9.32 -5.832 -34.531 1 93.25 336 ILE B C 1
ATOM 5491 O O . ILE B 1 336 ? -10.008 -5.113 -33.812 1 93.25 336 ILE B O 1
ATOM 5495 N N . GLY B 1 337 ? -9.734 -6.949 -34.969 1 91.19 337 GLY B N 1
ATOM 5496 C CA . GLY B 1 337 ? -11.086 -7.426 -34.75 1 91.19 337 GLY B CA 1
ATOM 5497 C C . GLY B 1 337 ? -11.398 -7.699 -33.281 1 91.19 337 GLY B C 1
ATOM 5498 O O . GLY B 1 337 ? -12.555 -7.625 -32.875 1 91.19 337 GLY B O 1
ATOM 5499 N N . ASN B 1 338 ? -10.398 -7.992 -32.5 1 89.94 338 ASN B N 1
ATOM 5500 C CA . ASN B 1 338 ? -10.57 -8.328 -31.078 1 89.94 338 ASN B CA 1
ATOM 5501 C C . ASN B 1 338 ? -10.633 -7.078 -30.219 1 89.94 338 ASN B C 1
ATOM 5503 O O . ASN B 1 338 ? -10.969 -7.156 -29.031 1 89.94 338 ASN B O 1
ATOM 5507 N N . MET B 1 339 ? -10.383 -5.895 -30.812 1 89.94 339 MET B N 1
ATOM 5508 C CA . MET B 1 339 ? -10.172 -4.699 -30 1 89.94 339 MET B CA 1
ATOM 5509 C C . MET B 1 339 ? -11.508 -4.039 -29.672 1 89.94 339 MET B C 1
ATOM 5511 O O . MET B 1 339 ? -11.688 -3.535 -28.562 1 89.94 339 MET B O 1
ATOM 5515 N N . PHE B 1 340 ? -12.383 -4.027 -30.734 1 90.88 340 PHE B N 1
ATOM 5516 C CA . PHE B 1 340 ? -13.656 -3.332 -30.531 1 90.88 340 PHE B CA 1
ATOM 5517 C C . PHE B 1 340 ? -14.797 -4.086 -31.203 1 90.88 340 PHE B C 1
ATOM 5519 O O . PHE B 1 340 ? -14.586 -4.77 -32.219 1 90.88 340 PHE B O 1
ATOM 5526 N N . GLU B 1 341 ? -15.953 -3.926 -30.609 1 91.69 341 GLU B N 1
ATOM 5527 C CA . GLU B 1 341 ? -17.141 -4.418 -31.297 1 91.69 341 GLU B CA 1
ATOM 5528 C C . GLU B 1 341 ? -17.422 -3.613 -32.562 1 91.69 341 GLU B C 1
ATOM 5530 O O . GLU B 1 341 ? -17.672 -4.184 -33.625 1 91.69 341 GLU B O 1
ATOM 5535 N N . GLU B 1 342 ? -17.422 -2.318 -32.219 1 93.31 342 GLU B N 1
ATOM 5536 C CA . GLU B 1 342 ? -17.484 -1.375 -33.344 1 93.31 342 GLU B CA 1
ATOM 5537 C C . GLU B 1 342 ? -16.172 -0.602 -33.5 1 93.31 342 GLU B C 1
ATOM 5539 O O . GLU B 1 342 ? -15.805 0.169 -32.594 1 93.31 342 GLU B O 1
ATOM 5544 N N . LEU B 1 343 ? -15.578 -0.825 -34.625 1 93.56 343 LEU B N 1
ATOM 5545 C CA . LEU B 1 343 ? -14.25 -0.253 -34.844 1 93.56 343 LEU B CA 1
ATOM 5546 C C . LEU B 1 343 ? -14.336 1.257 -35.031 1 93.56 343 LEU B C 1
ATOM 5548 O O . LEU B 1 343 ? -15.188 1.745 -35.781 1 93.56 343 LEU B O 1
ATOM 5552 N N . PRO B 1 344 ? -13.477 1.888 -34.281 1 93.38 344 PRO B N 1
ATOM 5553 C CA . PRO B 1 344 ? -13.312 3.297 -34.656 1 93.38 344 PRO B CA 1
ATOM 5554 C C . PRO B 1 344 ? -12.781 3.482 -36.062 1 93.38 344 PRO B C 1
ATOM 5556 O O . PRO B 1 344 ? -12.242 2.541 -36.656 1 93.38 344 PRO B O 1
ATOM 5559 N N . VAL B 1 345 ? -12.93 4.703 -36.5 1 90.81 345 VAL B N 1
ATOM 5560 C CA . VAL B 1 345 ? -12.664 5.012 -37.875 1 90.81 345 VAL B CA 1
ATOM 5561 C C . VAL B 1 345 ? -11.219 4.641 -38.219 1 90.81 345 VAL B C 1
ATOM 5563 O O . VAL B 1 345 ? -10.961 4.039 -39.281 1 90.81 345 VAL B O 1
ATOM 5566 N N . ASN B 1 346 ? -10.32 5.059 -37.344 1 91.19 346 ASN B N 1
ATOM 5567 C CA . ASN B 1 346 ? -8.914 4.785 -37.625 1 91.19 346 ASN B CA 1
ATOM 5568 C C . ASN B 1 346 ? -8.641 3.287 -37.719 1 91.19 346 ASN B C 1
ATOM 5570 O O . ASN B 1 346 ? -7.871 2.84 -38.562 1 91.19 346 ASN B O 1
ATOM 5574 N N . LEU B 1 347 ? -9.148 2.492 -36.875 1 92.44 347 LEU B N 1
ATOM 5575 C CA . LEU B 1 347 ? -8.922 1.052 -36.875 1 92.44 347 LEU B CA 1
ATOM 5576 C C . LEU B 1 347 ? -9.633 0.384 -38.062 1 92.44 347 LEU B C 1
ATOM 5578 O O . LEU B 1 347 ? -9.156 -0.62 -38.594 1 92.44 347 LEU B O 1
ATOM 5582 N N . GLN B 1 348 ? -10.766 0.944 -38.406 1 93.75 348 GLN B N 1
ATOM 5583 C CA . GLN B 1 348 ? -11.461 0.425 -39.594 1 93.75 348 GLN B CA 1
ATOM 5584 C C . GLN B 1 348 ? -10.609 0.591 -40.844 1 93.75 348 GLN B C 1
ATOM 5586 O O . GLN B 1 348 ? -10.555 -0.305 -41.688 1 93.75 348 GLN B O 1
ATOM 5591 N N . GLN B 1 349 ? -10.008 1.761 -40.875 1 94.69 349 GLN B N 1
ATOM 5592 C CA . GLN B 1 349 ? -9.102 1.988 -42 1 94.69 349 GLN B CA 1
ATOM 5593 C C . GLN B 1 349 ? -7.977 0.958 -42.031 1 94.69 349 GLN B C 1
ATOM 5595 O O . GLN B 1 349 ? -7.641 0.422 -43.094 1 94.69 349 GLN B O 1
ATOM 5600 N N . GLN B 1 350 ? -7.41 0.725 -40.969 1 94.62 350 GLN B N 1
ATOM 5601 C CA . GLN B 1 350 ? -6.336 -0.259 -40.875 1 94.62 350 GLN B CA 1
ATOM 5602 C C . GLN B 1 350 ? -6.844 -1.66 -41.188 1 94.62 350 GLN B C 1
ATOM 5604 O O . GLN B 1 350 ? -6.156 -2.436 -41.844 1 94.62 350 GLN B O 1
ATOM 5609 N N . MET B 1 351 ? -8.016 -1.93 -40.688 1 94.69 351 MET B N 1
ATOM 5610 C CA . MET B 1 351 ? -8.641 -3.221 -40.969 1 94.69 351 MET B CA 1
ATOM 5611 C C . MET B 1 351 ? -8.781 -3.451 -42.469 1 94.69 351 MET B C 1
ATOM 5613 O O . MET B 1 351 ? -8.438 -4.523 -42.969 1 94.69 351 MET B O 1
ATOM 5617 N N . ASP B 1 352 ? -9.211 -2.521 -43.156 1 94.5 352 ASP B N 1
ATOM 5618 C CA . ASP B 1 352 ? -9.406 -2.629 -44.594 1 94.5 352 ASP B CA 1
ATOM 5619 C C . ASP B 1 352 ? -8.07 -2.797 -45.312 1 94.5 352 ASP B C 1
ATOM 5621 O O . ASP B 1 352 ? -7.965 -3.586 -46.25 1 94.5 352 ASP B O 1
ATOM 5625 N N . GLU B 1 353 ? -7.129 -2.016 -44.875 1 95.75 353 GLU B N 1
ATOM 5626 C CA . GLU B 1 353 ? -5.797 -2.113 -45.469 1 95.75 353 GLU B CA 1
ATOM 5627 C C . GLU B 1 353 ? -5.227 -3.52 -45.281 1 95.75 353 GLU B C 1
ATOM 5629 O O . GLU B 1 353 ? -4.688 -4.09 -46.25 1 95.75 353 GLU B O 1
ATOM 5634 N N . TYR B 1 354 ? -5.344 -4.031 -44.156 1 94.5 354 TYR B N 1
ATOM 5635 C CA . TYR B 1 354 ? -4.711 -5.316 -43.875 1 94.5 354 TYR B CA 1
ATOM 5636 C C . TYR B 1 354 ? -5.527 -6.465 -44.469 1 94.5 354 TYR B C 1
ATOM 5638 O O . TYR B 1 354 ? -4.98 -7.516 -44.812 1 94.5 354 TYR B O 1
ATOM 5646 N N . LYS B 1 355 ? -6.789 -6.32 -44.562 1 93.94 355 LYS B N 1
ATOM 5647 C CA . LYS B 1 355 ? -7.59 -7.316 -45.25 1 93.94 355 LYS B CA 1
ATOM 5648 C C . LYS B 1 355 ? -7.113 -7.484 -46.688 1 93.94 355 LYS B C 1
ATOM 5650 O O . LYS B 1 355 ? -7.074 -8.602 -47.219 1 93.94 355 LYS B O 1
ATOM 5655 N N . GLU B 1 356 ? -6.816 -6.441 -47.25 1 92.81 356 GLU B N 1
ATOM 5656 C CA . GLU B 1 356 ? -6.312 -6.48 -48.625 1 92.81 356 GLU B CA 1
ATOM 5657 C C . GLU B 1 356 ? -4.941 -7.145 -48.688 1 92.81 356 GLU B C 1
ATOM 5659 O O . GLU B 1 356 ? -4.672 -7.938 -49.594 1 92.81 356 GLU B O 1
ATOM 5664 N N . LYS B 1 357 ? -4.141 -6.781 -47.812 1 92.56 357 LYS B N 1
ATOM 5665 C CA . LYS B 1 357 ? -2.773 -7.293 -47.781 1 92.56 357 LYS B CA 1
ATOM 5666 C C . LYS B 1 357 ? -2.752 -8.789 -47.5 1 92.56 357 LYS B C 1
ATOM 5668 O O . LYS B 1 357 ? -1.926 -9.523 -48.031 1 92.56 357 LYS B O 1
ATOM 5673 N N . GLU B 1 358 ? -3.588 -9.195 -46.594 1 91.38 358 GLU B N 1
ATOM 5674 C CA . GLU B 1 358 ? -3.557 -10.57 -46.094 1 91.38 358 GLU B CA 1
ATOM 5675 C C . GLU B 1 358 ? -4.34 -11.5 -47.031 1 91.38 358 GLU B C 1
ATOM 5677 O O . GLU B 1 358 ? -4.219 -12.727 -46.938 1 91.38 358 GLU B O 1
ATOM 5682 N N . SER B 1 359 ? -5.125 -11.055 -47.875 1 82.38 359 SER B N 1
ATOM 5683 C CA . SER B 1 359 ? -5.844 -11.844 -48.875 1 82.38 359 SER B CA 1
ATOM 5684 C C . SER B 1 359 ? -4.945 -12.18 -50.062 1 82.38 359 SER B C 1
ATOM 5686 O O . SER B 1 359 ? -5.273 -13.062 -50.844 1 82.38 359 SER B O 1
ATOM 5688 N N . LYS B 1 360 ? -3.844 -11.711 -50.094 1 69.88 360 LYS B N 1
ATOM 5689 C CA . LYS B 1 360 ? -2.936 -12 -51.219 1 69.88 360 LYS B CA 1
ATOM 5690 C C . LYS B 1 360 ? -1.951 -13.109 -50.844 1 69.88 360 LYS B C 1
ATOM 5692 O O . LYS B 1 360 ? -1.609 -13.266 -49.656 1 69.88 360 LYS B O 1
#

Secondary structure (DSSP, 8-state):
-HHHHHHHHHTT-PPB-SB-TTS-BS-GGG-----HHHHHHHHHHHHHHHHHHHHHHHHHHTTS--S----TT-HHHHHHHHHTS-TTSEEE-BTT-HHHHHTTT--HHHHHHHHTT-GGGG-PPTT--B-PPB-STTHHHHHHHHHHHHHHHTT-S--EEEEEETTGGGSHHHHHHHHHHHHTT--EEEEEEE-SEETTEEHHHH-S-S-SGGGGGGGTSEEEEEETT-HHHHHHHHHHHHHHHHTT--EEEEEE----S-S-TTT--GGGT--HHHHHHHHTT-HHHHHHHHHHHTT---HHHHHHHHHHHHHHHHHHHHHHHTSPPP-HHHHHHTT-SS--HHHHHHHHHHHHHHT-/-HHHHHHHHHTT-PPB-SB-TTS-BS-GGG-----HHHHHHHHHHHHHHHHHHHHHHHHHHTTS--S----TT-HHHHHHHHHTS-TTSEEE-BTT-HHHHHTTT--HHHHHHHHTT-GGGG-PPTT--B-PPB-STTHHHHHHHHHHHHHHHTT-S--EEEEEETTGGGSHHHHHHHHHHHHTT--EEEEEEE-SEETTEEHHHH-S-S-SGGGGGGGTSEEEEEETT-HHHHHHHHHHHHHHHHTT--EEEEEE----S-S-TTT--GGGT--HHHHHHHHTT-HHHHHHHHHHHTT---HHHHHHHHHHHHHHHHHHHHHHHTSPPP-HHHHHHTT-SS--HHHHHHHHHHHHHHT-

pLDDT: mean 96.18, std 3.7, range [69.69, 98.94]

InterPro domains:
  IPR001017 Dehydrogenase, E1 component [PF00676] (43-328)
  IPR017596 Pyruvate dehydrogenase E1 component subunit alpha/BCKADH E1-alpha [TIGR03181] (14-353)
  IPR029061 Thiamin diphosphate-binding fold [SSF52518] (12-355)
  IPR050771 Alpha-ketoacid dehydrogenase complex E1 component [PTHR43380] (7-356)

Sequence (720 aa):
MAEKTLKNIEEQFEMFQILNEEGKIVNKDALPDLSDEELQELMRRMVYTRIWDQRAISLNRQGRLGFYAPVAGQEASMLGSQFSLDKEDWILPGYRDIPQMVWHGMSLHQAFLFSRGHFKGGQMAEGLNLVMPQIIIGAQIIQTAGVALGLKRRGKDNVAITYTGDGGASQGDFYEGMNFAGAYKAPAIFVVQNNYFAISVPVEEQSAAKTIAQKAVAAGINGIQVDGMDVLAVYAATKEARKNALEGTPTLIETLTYRYGPHTMAGDDPTRYRTSELDSEWEKKDPIVRFRKYLESKKLWSEEEENKVVEKAKEEIKAAIKETDEVAPQKVTDLIGNMFEELPVNLQQQMDEYKEKESKMAEKTLKNIEEQFEMFQILNEEGKIVNKDALPDLSDEELQELMRRMVYTRIWDQRAISLNRQGRLGFYAPVAGQEASMLGSQFSLDKEDWILPGYRDIPQMVWHGMSLHQAFLFSRGHFKGGQMAEGLNLVMPQIIIGAQIIQTAGVALGLKRRGKDNVAITYTGDGGASQGDFYEGMNFAGAYKAPAIFVVQNNYFAISVPVEEQSAAKTIAQKAVAAGINGIQVDGMDVLAVYAATKEARKNALEGTPTLIETLTYRYGPHTMAGDDPTRYRTSELDSEWEKKDPIVRFRKYLESKKLWSEEEENKVVEKAKEEIKAAIKETDEVAPQKVTDLIGNMFEELPVNLQQQMDEYKEKESK

Nearest PDB structures (foldseek):
  3dva-assembly2_E  TM=9.734E-01  e=3.218E-50  Geobacillus stearothermophilus
  3dv0-assembly2_G  TM=9.748E-01  e=6.044E-48  unclassified
  1w88-assembly2_G  TM=9.776E-01  e=9.073E-44  Geobacillus stearothermophilus
  1w88-assembly2_E  TM=9.738E-01  e=1.548E-43  Geobacillus stearothermophilus
  1umc-assembly1_C  TM=9.417E-01  e=3.396E-30  Thermus thermophilus

Radius of gyration: 30.05 Å; Cα contacts (8 Å, |Δi|>4): 1404; chains: 2; bounding box: 52×92×88 Å